Protein AF-A0AAV2PNR9-F1 (afdb_monomer_lite)

Foldseek 3Di:
DVVVVVVVVQVVVVVVLVVVVVVVVCVVVVVVVVVVVVVVVLVVVLVVLVVVLVVCLVVLVVVLVVVLVVLVVVLVVVLVVLVVVLVVLVVVLVVLVVVLVVLLVVLVVVLVVLVVVLVVVLVVLVVVLVVVLVVLVVVLVVLVVVLVVVLVVLCCCCVPPVLVVLVVVLVVLVVVLVVLVVVLVVVLVVLVVVLVVLVVVLVVLLVVLVVLLVVLVVVLVVVVVVLVVVVVVLVVVVVVLVVVVVVVVVVCVPDPDPDPDCPVVVVVVSVVVVVVSVVVVVVSVVVNVVSVVVSVVSNVVSVVSSVVSVVVSVVSVVVSVVSNVVSVVVSVVSVVVSVVSVVVSVVSVVVSVVVSVVSVVVSVVVSVVSVVVSVVCSVVSVVVSVVSVVVSVVVSVVSVVVSVVVSVVSVVVSVVSVVVSVVSVVVSVVVSVVSVVVSVVSSVVSVVVSVVSVCCSPPVPDDPDPDPPPDPDDPPDRDPDRDDDDDPVVVVVVVVPDDDDDDDDDDDDDDDDDDDDDDDDDDDDDDDDDDDDDDDDDDDDDDDDDDDDDDDDDDDDDDPDDPDDDDDDDDDDDDDDDDDDDDDDDDDDDDDDDDDDDDDDDDDDDDDDDDDDDDDDDDDDDDDDDDDDDDD

Sequence (632 aa):
RHLLNKHQDTEAKLHTEGYGLIDVADITTTDIGKLQDKLDRKRLVETKNEDIVADFQQSYSDNVDAMKEHMTRFIAQKQQNLTNISDSMGSSIEKFKVEVTNMTDKLSSFTQEQSDLLDQLQNLNDEQIKELILSNSSFSEKVSGINSSCLETLRSTYSVQMKEAIEKIATHTASNANLVAKLQTTLHEKLNVLSEKCLKNKNEQGVLCEEIIAKVNKLASAHSKSIESNLSSTQTIRNTSDQHSKYVASTLASIKEQLEALEVAASQQHSSTIATLSTLDTELEESAGQTKCSEVEIVHVANTLKKNSANHAEAIDTLKETTQVDMDDVCNKMESTIQHLGEERCGLDSLVDRCIQQTTSTLTQVNEETAHYRETINTKSSENVKLHAEKTQNIQSSMTESSETVSKLLVSSLSQQESSHKELQVEVLGVEGALGGLATELHDHLSESRLQVIDLLNDKMIQDVPTGQTPVRREYRYQSSLSRTSPHEKILRSYRTGSYAKIPLPKLDDFEDDSFSSPDVSPVLSRRNSEESLQVSQTNLDGSRFKVPTPPVMNRQNSREDSSLSKDSGLPLSRSSSTHSLGDLKENREMSSLVRRGSGKRRELKTPINYQDKSLERNQETRNIKVLGVKN

Radius of gyration: 103.39 Å; chains: 1; bounding box: 206×83×314 Å

Secondary structure (DSSP, 8-state):
-HHHHHHHHHHHHHHHHHHHHHHHHHHHHHHHHHHHHHHHHHHHHHHHHHHHHHHHHHHHHHHHHHHHHHHHHHHHHHHHHHHHHHHHHHHHHHHHHHHHHHHHHHHHHHHHHHHHHHHHHHHHHHHHHHHHHHHHHHHHHHHHHHHHHHHHHHHIIIIIIIHHHHHHHHHHHHHHHHHHHHHHHHHHHHHHHHHHHHHHHHHHHHHHHHHHHHHHHHHHHHHHHHHHHHHHHHHHHHHHHHHHHHHHHHHGGG--SS-TTSHHHHHHHHHHHHHHHHHHHHHHHHHHHHHHHHHHHHHHHHHHHHHHHHHHHHHHHHHHHHHHHHHHHHHHHHHHHHHHHHHHHHHHHHHHHHHHHHHHHHHHHHHHHHHHHHHHHHHHHHHHHHHHHHHHHHHHHHHHHHHHHHHHHHHHHHHHHHHHHHHHHHHHHHHHHHHHHHHHHHHHHHHHHHHHHHHHHHTSS------S-SPP-----------PPPPHHHHHHHTTS-------------------------------------------------PPPPP-------------------PPPPP-------------------------------PPPP----------------------

Organism: Meganyctiphanes norvegica (NCBI:txid48144)

Structure (mmCIF, N/CA/C/O backbone):
data_AF-A0AAV2PNR9-F1
#
_entry.id   AF-A0AAV2PNR9-F1
#
loop_
_atom_site.group_PDB
_atom_site.id
_atom_site.type_symbol
_atom_site.label_atom_id
_atom_site.label_alt_id
_atom_site.label_comp_id
_atom_site.label_asym_id
_atom_site.label_entity_id
_atom_site.label_seq_id
_atom_site.pdbx_PDB_ins_code
_atom_site.Cartn_x
_atom_site.Cartn_y
_atom_site.Cartn_z
_atom_site.occupancy
_atom_site.B_iso_or_equiv
_atom_site.auth_seq_id
_atom_site.auth_comp_id
_atom_site.auth_asym_id
_atom_site.auth_atom_id
_atom_site.pdbx_PDB_model_num
ATOM 1 N N . ARG A 1 1 ? 130.654 6.601 -135.385 1.00 51.25 1 ARG A N 1
ATOM 2 C CA . ARG A 1 1 ? 130.219 7.209 -134.101 1.00 51.25 1 ARG A CA 1
ATOM 3 C C . ARG A 1 1 ? 129.012 8.138 -134.260 1.00 51.25 1 ARG A C 1
ATOM 5 O O . ARG A 1 1 ? 128.000 7.783 -133.690 1.00 51.25 1 ARG A O 1
ATOM 12 N N . HIS A 1 2 ? 129.035 9.222 -135.053 1.00 50.16 2 HIS A N 1
ATOM 13 C CA . HIS A 1 2 ? 127.926 10.208 -135.094 1.00 50.16 2 HIS A CA 1
ATOM 14 C C . HIS A 1 2 ? 126.500 9.633 -135.297 1.00 50.16 2 HIS A C 1
ATOM 16 O O . HIS A 1 2 ? 125.581 10.089 -134.620 1.00 50.16 2 HIS A O 1
ATOM 22 N N . LEU A 1 3 ? 126.313 8.606 -136.145 1.00 52.94 3 LEU A N 1
ATOM 23 C CA . LEU A 1 3 ? 125.009 7.933 -136.302 1.00 52.94 3 LEU A CA 1
ATOM 24 C C . LEU A 1 3 ? 124.465 7.314 -135.001 1.00 52.94 3 LEU A C 1
ATOM 26 O O . LEU A 1 3 ? 123.253 7.296 -134.819 1.00 52.94 3 LEU A O 1
ATOM 30 N N . LEU A 1 4 ? 125.337 6.822 -134.114 1.00 59.50 4 LEU A N 1
ATOM 31 C CA . LEU A 1 4 ? 124.933 6.136 -132.885 1.00 59.50 4 LEU A CA 1
ATOM 32 C C . LEU A 1 4 ? 124.217 7.116 -131.948 1.00 59.50 4 LEU A C 1
ATOM 34 O O . LEU A 1 4 ? 123.066 6.888 -131.599 1.00 59.50 4 LEU A O 1
ATOM 38 N N . ASN A 1 5 ? 124.841 8.269 -131.671 1.00 57.56 5 ASN A N 1
ATOM 39 C CA . ASN A 1 5 ? 124.229 9.352 -130.898 1.00 57.56 5 ASN A CA 1
ATOM 40 C C . ASN A 1 5 ? 122.892 9.819 -131.495 1.00 57.56 5 ASN A C 1
ATOM 42 O O . ASN A 1 5 ? 121.986 10.143 -130.744 1.00 57.56 5 ASN A O 1
ATOM 46 N N . LYS A 1 6 ? 122.734 9.843 -132.829 1.00 60.28 6 LYS A N 1
ATOM 47 C CA . LYS A 1 6 ? 121.465 10.272 -133.444 1.00 60.28 6 LYS A CA 1
ATOM 48 C C . LYS A 1 6 ? 120.336 9.247 -133.328 1.00 60.28 6 LYS A C 1
ATOM 50 O O . LYS A 1 6 ? 119.179 9.656 -133.262 1.00 60.28 6 LYS A O 1
ATOM 55 N N . HIS A 1 7 ? 120.649 7.953 -133.267 1.00 59.78 7 HIS A N 1
ATOM 56 C CA . HIS A 1 7 ? 119.668 6.954 -132.841 1.00 59.78 7 HIS A CA 1
ATOM 57 C C . HIS A 1 7 ? 119.356 7.111 -131.351 1.00 59.78 7 HIS A C 1
ATOM 59 O O . HIS A 1 7 ? 118.188 7.229 -131.008 1.00 59.78 7 HIS A O 1
ATOM 65 N N . GLN A 1 8 ? 120.379 7.256 -130.508 1.00 61.88 8 GLN A N 1
ATOM 66 C CA . GLN A 1 8 ? 120.241 7.401 -129.056 1.00 61.88 8 GLN A CA 1
ATOM 67 C C . GLN A 1 8 ? 119.405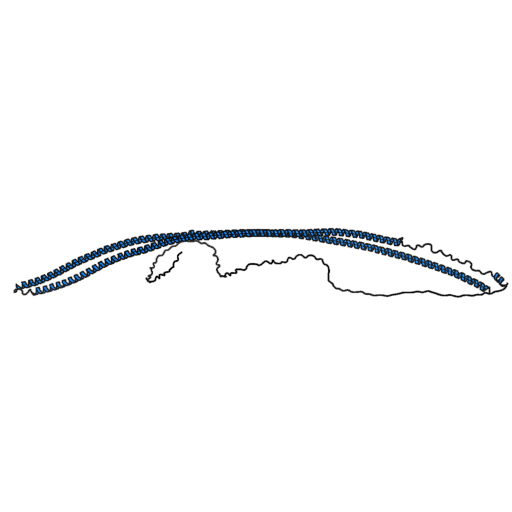 8.637 -128.644 1.00 61.88 8 GLN A C 1
ATOM 69 O O . GLN A 1 8 ? 118.536 8.523 -127.788 1.00 61.88 8 GLN A O 1
ATOM 74 N N . ASP A 1 9 ? 119.574 9.784 -129.321 1.00 60.03 9 ASP A N 1
ATOM 75 C CA . ASP A 1 9 ? 118.719 10.984 -129.191 1.00 60.03 9 ASP A CA 1
ATOM 76 C C . ASP A 1 9 ? 117.231 10.694 -129.466 1.00 60.03 9 ASP A C 1
ATOM 78 O O . ASP A 1 9 ? 116.347 11.315 -128.879 1.00 60.03 9 ASP A O 1
ATOM 82 N N . THR A 1 10 ? 116.954 9.818 -130.437 1.00 61.03 10 THR A N 1
ATOM 83 C CA . THR A 1 10 ? 115.595 9.537 -130.927 1.00 61.03 10 THR A CA 1
ATOM 84 C C . THR A 1 10 ? 114.932 8.451 -130.080 1.00 61.03 10 THR A C 1
ATOM 86 O O . THR A 1 10 ? 113.760 8.554 -129.742 1.00 61.03 10 THR A O 1
ATOM 89 N N . GLU A 1 11 ? 115.708 7.447 -129.680 1.00 63.50 11 GLU A N 1
ATOM 90 C CA . GLU A 1 11 ? 115.327 6.381 -128.756 1.00 63.50 11 GLU A CA 1
ATOM 91 C C . GLU A 1 11 ? 115.001 6.946 -127.368 1.00 63.50 11 GLU A C 1
ATOM 93 O O . GLU A 1 11 ? 113.944 6.638 -126.829 1.00 63.50 11 GLU A O 1
ATOM 98 N N . ALA A 1 12 ? 115.815 7.872 -126.845 1.00 62.72 12 ALA A N 1
ATOM 99 C CA . ALA A 1 12 ? 115.515 8.584 -125.602 1.00 62.72 12 ALA A CA 1
ATOM 100 C C . ALA A 1 12 ? 114.192 9.370 -125.678 1.00 62.72 12 ALA A C 1
ATOM 102 O O . ALA A 1 12 ? 113.394 9.316 -124.746 1.00 62.72 12 ALA A O 1
ATOM 103 N N . LYS A 1 13 ? 113.918 10.053 -126.800 1.00 62.34 13 LYS A N 1
ATOM 104 C CA . LYS A 1 13 ? 112.649 10.776 -126.994 1.00 62.34 13 LYS A CA 1
ATOM 105 C C . LYS A 1 13 ? 111.447 9.849 -127.101 1.00 62.34 13 LYS A C 1
ATOM 107 O O . LYS A 1 13 ? 110.458 10.096 -126.426 1.00 62.34 13 LYS A O 1
ATOM 112 N N . LEU A 1 14 ? 111.551 8.764 -127.868 1.00 63.09 14 LEU A N 1
ATOM 113 C CA . LEU A 1 14 ? 110.513 7.731 -127.940 1.00 63.09 14 LEU A CA 1
ATOM 114 C C . LEU A 1 14 ? 110.261 7.074 -126.575 1.00 63.09 14 LEU A C 1
ATOM 116 O O . LEU A 1 14 ? 109.122 6.747 -126.259 1.00 63.09 14 LEU A O 1
ATOM 120 N N . HIS A 1 15 ? 111.295 6.930 -125.743 1.00 67.00 15 HIS A N 1
ATOM 121 C CA . HIS A 1 15 ? 111.169 6.431 -124.375 1.00 67.00 15 HIS A CA 1
ATOM 122 C C . HIS A 1 15 ? 110.414 7.425 -123.474 1.00 67.00 15 HIS A C 1
ATOM 124 O O . HIS A 1 15 ? 109.537 7.011 -122.721 1.00 67.00 15 HIS A O 1
ATOM 130 N N . THR A 1 16 ? 110.680 8.735 -123.579 1.00 67.19 16 THR A N 1
ATOM 131 C CA . THR A 1 16 ? 109.907 9.778 -122.872 1.00 67.19 16 THR A CA 1
ATOM 132 C C . THR A 1 16 ? 108.462 9.875 -123.377 1.00 67.19 16 THR A C 1
ATOM 134 O O . THR A 1 16 ? 107.539 9.917 -122.568 1.00 67.19 16 THR A O 1
ATOM 137 N N . GLU A 1 17 ? 108.254 9.876 -124.698 1.00 64.69 17 GLU A N 1
ATOM 138 C CA . GLU A 1 17 ? 106.931 9.892 -125.342 1.00 64.69 17 GLU A CA 1
ATOM 139 C C . GLU A 1 17 ? 106.107 8.653 -124.934 1.00 64.69 17 GLU A C 1
ATOM 141 O O . GLU A 1 17 ? 104.925 8.777 -124.620 1.00 64.69 17 GLU A O 1
ATOM 146 N N . GLY A 1 18 ? 106.737 7.473 -124.865 1.00 66.88 18 GLY A N 1
ATOM 147 C CA . GLY A 1 18 ? 106.117 6.222 -124.422 1.00 66.88 18 GLY A CA 1
ATOM 148 C C . GLY A 1 18 ? 105.768 6.201 -122.933 1.00 66.88 18 GLY A C 1
ATOM 149 O O . GLY A 1 18 ? 104.641 5.852 -122.586 1.00 66.88 18 GLY A O 1
ATOM 150 N N . TYR A 1 19 ? 106.684 6.629 -122.055 1.00 67.38 19 TYR A N 1
ATOM 151 C CA . TYR A 1 19 ? 106.406 6.728 -120.616 1.00 67.38 19 TYR A CA 1
ATOM 152 C C . TYR A 1 19 ? 105.263 7.703 -120.321 1.00 67.38 19 TYR A C 1
ATOM 154 O O . TYR A 1 19 ? 104.363 7.349 -119.571 1.00 67.38 19 TYR A O 1
ATOM 162 N N . GLY A 1 20 ? 105.225 8.877 -120.962 1.00 65.88 20 GLY A N 1
ATOM 163 C CA . GLY A 1 20 ? 104.120 9.830 -120.786 1.00 65.88 20 GLY A CA 1
ATOM 164 C C . GLY A 1 20 ? 102.759 9.306 -121.268 1.00 65.88 20 GLY A C 1
ATOM 165 O O . GLY A 1 20 ? 101.720 9.737 -120.773 1.00 65.88 20 GLY A O 1
ATOM 166 N N . LEU A 1 21 ? 102.741 8.358 -122.211 1.00 67.62 21 LEU A N 1
ATOM 167 C CA . LEU A 1 21 ? 101.517 7.704 -122.685 1.00 67.62 21 LEU A CA 1
ATOM 168 C C . LEU A 1 21 ? 101.034 6.602 -121.728 1.00 67.62 21 LEU A C 1
ATOM 170 O O . LEU A 1 21 ? 99.826 6.453 -121.548 1.00 67.62 21 LEU A O 1
ATOM 174 N N . ILE A 1 22 ? 101.963 5.876 -121.095 1.00 71.56 22 ILE A N 1
ATOM 175 C CA . ILE A 1 22 ? 101.667 4.900 -120.034 1.00 71.56 22 ILE A CA 1
ATOM 176 C C . ILE A 1 22 ? 101.194 5.624 -118.769 1.00 71.56 22 ILE A C 1
ATOM 178 O O . ILE A 1 22 ? 100.139 5.289 -118.252 1.00 71.56 22 ILE A O 1
ATOM 182 N N . ASP A 1 23 ? 101.887 6.679 -118.340 1.00 73.50 23 ASP A N 1
ATOM 183 C CA . ASP A 1 23 ? 101.543 7.472 -117.151 1.00 73.50 23 ASP A CA 1
ATOM 184 C C . ASP A 1 23 ? 100.125 8.074 -117.259 1.00 73.50 23 ASP A C 1
ATOM 186 O O . ASP A 1 23 ? 99.316 7.970 -116.340 1.00 73.50 23 ASP A O 1
ATOM 190 N N . VAL A 1 24 ? 99.735 8.582 -118.437 1.00 71.44 24 VAL A N 1
ATOM 191 C CA . VAL A 1 24 ? 98.349 9.021 -118.703 1.00 71.44 24 VAL A CA 1
ATOM 192 C C . VAL A 1 24 ? 97.341 7.858 -118.683 1.00 71.44 24 VAL A C 1
ATOM 194 O O . VAL A 1 24 ? 96.194 8.055 -118.264 1.00 71.44 24 VAL A O 1
ATOM 197 N N . ALA A 1 25 ? 97.725 6.654 -119.114 1.00 71.00 25 ALA A N 1
ATOM 198 C CA . ALA A 1 25 ? 96.869 5.467 -119.056 1.00 71.00 25 ALA A CA 1
ATOM 199 C C . ALA A 1 25 ? 96.695 4.948 -117.616 1.00 71.00 25 ALA A C 1
ATOM 201 O O . ALA A 1 25 ? 95.575 4.620 -117.221 1.00 71.00 25 ALA A O 1
ATOM 202 N N . ASP A 1 26 ? 97.756 4.954 -116.810 1.00 72.88 26 ASP A N 1
ATOM 203 C CA . ASP A 1 26 ? 97.723 4.571 -115.399 1.00 72.88 26 ASP A CA 1
ATOM 204 C C . ASP A 1 26 ? 96.953 5.603 -114.565 1.00 72.88 26 ASP A C 1
ATOM 206 O O . ASP A 1 26 ? 96.098 5.221 -113.766 1.00 72.88 26 ASP A O 1
ATOM 210 N N . ILE A 1 27 ? 97.139 6.908 -114.812 1.00 74.56 27 ILE A N 1
ATOM 211 C CA . ILE A 1 27 ? 96.335 7.981 -114.201 1.00 74.56 27 ILE A CA 1
ATOM 212 C C . ILE A 1 27 ? 94.852 7.811 -114.548 1.00 74.56 27 ILE A C 1
ATOM 214 O O . ILE A 1 27 ? 94.013 7.821 -113.649 1.00 74.56 27 ILE A O 1
ATOM 218 N N . THR A 1 28 ? 94.497 7.617 -115.824 1.00 72.88 28 THR A N 1
ATOM 219 C CA . THR A 1 28 ? 93.079 7.470 -116.210 1.00 72.88 28 THR A CA 1
ATOM 220 C C . THR A 1 28 ? 92.455 6.165 -115.717 1.00 72.88 28 THR A C 1
ATOM 222 O O . THR A 1 28 ? 91.295 6.181 -115.310 1.00 72.88 28 THR A O 1
ATOM 225 N N . THR A 1 29 ? 93.206 5.063 -115.660 1.00 75.19 29 THR A N 1
ATOM 226 C CA . THR A 1 29 ? 92.741 3.802 -115.054 1.00 75.19 29 THR A CA 1
ATOM 227 C C . THR A 1 29 ? 92.541 3.961 -113.546 1.00 75.19 29 THR A C 1
ATOM 229 O O . THR A 1 29 ? 91.509 3.559 -113.010 1.00 75.19 29 THR A O 1
ATOM 232 N N . THR A 1 30 ? 93.476 4.631 -112.869 1.00 74.88 30 THR A N 1
ATOM 233 C CA . THR A 1 30 ? 93.407 4.926 -111.432 1.00 74.88 30 THR A CA 1
ATOM 234 C C . THR A 1 30 ? 92.235 5.851 -111.096 1.00 74.88 30 THR A C 1
ATOM 236 O O . THR A 1 30 ? 91.536 5.625 -110.111 1.00 74.88 30 THR A O 1
ATOM 239 N N . ASP A 1 31 ? 91.976 6.880 -111.903 1.00 74.00 31 ASP A N 1
ATOM 240 C CA . ASP A 1 31 ? 90.868 7.811 -111.672 1.00 74.00 31 ASP A CA 1
ATOM 241 C C . ASP A 1 31 ? 89.499 7.198 -112.018 1.00 74.00 31 ASP A C 1
ATOM 243 O O . ASP A 1 31 ? 88.515 7.501 -111.341 1.00 74.00 31 ASP A O 1
ATOM 247 N N . ILE A 1 32 ? 89.424 6.276 -112.989 1.00 78.00 32 ILE A N 1
ATOM 248 C CA . ILE A 1 32 ? 88.227 5.445 -113.217 1.00 78.00 32 ILE A CA 1
ATOM 249 C C . ILE A 1 32 ? 87.991 4.505 -112.027 1.00 78.00 32 ILE A C 1
ATOM 251 O O . ILE A 1 32 ? 86.859 4.425 -111.551 1.00 78.00 32 ILE A O 1
ATOM 255 N N . GLY A 1 33 ? 89.040 3.865 -111.497 1.00 71.81 33 GLY A N 1
ATOM 256 C CA . GLY A 1 33 ? 88.963 3.038 -110.288 1.00 71.81 33 GLY A CA 1
ATOM 257 C C . GLY A 1 33 ? 88.449 3.828 -109.081 1.00 71.81 33 GLY A C 1
ATOM 258 O O . GLY A 1 33 ? 87.428 3.471 -108.505 1.00 71.81 33 GLY A O 1
ATOM 259 N N . LYS A 1 34 ? 89.052 4.986 -108.778 1.00 76.62 34 LYS A N 1
ATOM 260 C CA . LYS A 1 34 ? 88.582 5.897 -107.713 1.00 76.62 34 LYS A CA 1
ATOM 261 C C . LYS A 1 34 ? 87.138 6.373 -107.921 1.00 76.62 34 LYS A C 1
ATOM 263 O O . LYS A 1 34 ? 86.438 6.639 -106.944 1.00 76.62 34 LYS A O 1
ATOM 268 N N . LEU A 1 35 ? 86.687 6.528 -109.169 1.00 78.19 35 LEU A N 1
ATOM 269 C CA . LEU A 1 35 ? 85.302 6.895 -109.477 1.00 78.19 35 LEU A CA 1
ATOM 270 C C . LEU A 1 35 ? 84.340 5.727 -109.215 1.00 78.19 35 LEU A C 1
ATOM 272 O O . LEU A 1 35 ? 83.267 5.957 -108.662 1.00 78.19 35 LEU A O 1
ATOM 276 N N . GLN A 1 36 ? 84.731 4.494 -109.547 1.00 77.88 36 GLN A N 1
ATOM 277 C CA . GLN A 1 36 ? 83.984 3.278 -109.207 1.00 77.88 36 GLN A CA 1
ATOM 278 C C . GLN A 1 36 ? 83.941 3.065 -107.687 1.00 77.88 36 GLN A C 1
ATOM 280 O O . GLN A 1 36 ? 82.848 2.995 -107.132 1.00 77.88 36 GLN A O 1
ATOM 285 N N . ASP A 1 37 ? 85.081 3.143 -106.991 1.00 76.81 37 ASP A N 1
ATOM 286 C CA . ASP A 1 37 ? 85.164 3.115 -105.521 1.00 76.81 37 ASP A CA 1
ATOM 287 C C . ASP A 1 37 ? 84.252 4.161 -104.866 1.00 76.81 37 ASP A C 1
ATOM 289 O O . ASP A 1 37 ? 83.665 3.916 -103.812 1.00 76.81 37 ASP A O 1
ATOM 293 N N . LYS A 1 38 ? 84.138 5.356 -105.464 1.00 79.69 38 LYS A N 1
ATOM 294 C CA . LYS A 1 38 ? 83.252 6.417 -104.974 1.00 79.69 38 LYS A CA 1
ATOM 295 C C . LYS A 1 38 ? 81.778 6.095 -105.231 1.00 79.69 38 LYS A C 1
ATOM 297 O O . LYS A 1 38 ? 80.960 6.368 -104.357 1.00 79.69 38 LYS A O 1
ATOM 302 N N . LEU A 1 39 ? 81.437 5.536 -106.392 1.00 78.44 39 LEU A N 1
ATOM 303 C CA . LEU A 1 39 ? 80.066 5.151 -106.745 1.00 78.44 39 LEU A CA 1
ATOM 304 C C . LEU A 1 39 ? 79.571 3.958 -105.920 1.00 78.44 39 LEU A C 1
ATOM 306 O O . LEU A 1 39 ? 78.445 3.993 -105.437 1.00 78.44 39 LEU A O 1
ATOM 310 N N . ASP A 1 40 ? 80.404 2.945 -105.694 1.00 78.50 40 ASP A N 1
ATOM 311 C CA . ASP A 1 40 ? 80.020 1.772 -104.904 1.00 78.50 40 ASP A CA 1
ATOM 312 C C . ASP A 1 40 ? 80.037 2.065 -103.397 1.00 78.50 40 ASP A C 1
ATOM 314 O O . ASP A 1 40 ? 79.153 1.609 -102.673 1.00 78.50 40 ASP A O 1
ATOM 318 N N . ARG A 1 41 ? 80.933 2.941 -102.917 1.00 80.25 41 ARG A N 1
ATOM 319 C CA . ARG A 1 41 ? 80.839 3.505 -101.557 1.00 80.25 41 ARG A CA 1
ATOM 320 C C . ARG A 1 41 ? 79.584 4.354 -101.373 1.00 80.25 41 ARG A C 1
ATOM 322 O O . ARG A 1 41 ? 78.980 4.291 -100.308 1.00 80.25 41 ARG A O 1
ATOM 329 N N . LYS A 1 42 ? 79.190 5.134 -102.387 1.00 82.38 42 LYS A N 1
ATOM 330 C CA . LYS A 1 42 ? 77.933 5.889 -102.380 1.00 82.38 42 LYS A CA 1
ATOM 331 C C . LYS A 1 42 ? 76.737 4.936 -102.296 1.00 82.38 42 LYS A C 1
ATOM 333 O O . LYS A 1 42 ? 75.984 5.052 -101.341 1.00 82.38 42 LYS A O 1
ATOM 338 N N . ARG A 1 43 ? 76.642 3.941 -103.185 1.00 81.06 43 ARG A N 1
ATOM 339 C CA . ARG A 1 43 ? 75.591 2.905 -103.154 1.00 81.06 43 ARG A CA 1
ATOM 340 C C . ARG A 1 43 ? 75.502 2.200 -101.804 1.00 81.06 43 ARG A C 1
ATOM 342 O O . ARG A 1 43 ? 74.415 2.050 -101.275 1.00 81.06 43 ARG A O 1
ATOM 349 N N . LEU A 1 44 ? 76.638 1.813 -101.219 1.00 83.00 44 LEU A N 1
ATOM 350 C CA . LEU A 1 44 ? 76.676 1.167 -99.904 1.00 83.00 44 LEU A CA 1
ATOM 351 C C . LEU A 1 44 ? 76.159 2.086 -98.783 1.00 83.00 44 LEU A C 1
ATOM 353 O O . LEU A 1 44 ? 75.528 1.607 -97.845 1.00 83.00 44 LEU A O 1
ATOM 357 N N . VAL A 1 45 ? 76.419 3.395 -98.871 1.00 83.62 45 VAL A N 1
ATOM 358 C CA . VAL A 1 45 ? 75.862 4.394 -97.946 1.00 83.62 45 VAL A CA 1
ATOM 359 C C . VAL A 1 45 ? 74.371 4.621 -98.210 1.00 83.62 45 VAL A C 1
ATOM 361 O O . VAL A 1 45 ? 73.619 4.718 -97.252 1.00 83.62 45 VAL A O 1
ATOM 364 N N . GLU A 1 46 ? 73.928 4.655 -99.467 1.00 83.81 46 GLU A N 1
ATOM 365 C CA . GLU A 1 46 ? 72.512 4.779 -99.840 1.00 83.81 46 GLU A CA 1
ATOM 366 C C . GLU A 1 46 ? 71.699 3.577 -99.343 1.00 83.81 46 GLU A C 1
ATOM 368 O O . GLU A 1 46 ? 70.782 3.777 -98.554 1.00 83.81 46 GLU A O 1
ATOM 373 N N . THR A 1 47 ? 72.098 2.343 -99.674 1.00 83.62 47 THR A N 1
ATOM 374 C CA . THR A 1 47 ? 71.443 1.116 -99.183 1.00 83.62 47 THR A CA 1
ATOM 375 C C . THR A 1 47 ? 71.419 1.067 -97.658 1.00 83.62 47 THR A C 1
ATOM 377 O O . THR A 1 47 ? 70.377 0.818 -97.067 1.00 83.62 47 THR A O 1
ATOM 380 N N . LYS A 1 48 ? 72.535 1.392 -96.991 1.00 84.88 48 LYS A N 1
ATOM 381 C CA . LYS A 1 48 ? 72.575 1.407 -95.523 1.00 84.88 48 LYS A CA 1
ATOM 382 C C . LYS A 1 48 ? 71.711 2.519 -94.913 1.00 84.88 48 LYS A C 1
ATOM 384 O O . LYS A 1 48 ? 71.214 2.354 -93.803 1.00 84.88 48 LYS A O 1
ATOM 389 N N . ASN A 1 49 ? 71.540 3.649 -95.596 1.00 85.19 49 ASN A N 1
ATOM 390 C CA . ASN A 1 49 ? 70.615 4.692 -95.159 1.00 85.19 49 ASN A CA 1
ATOM 391 C C . ASN A 1 49 ? 69.159 4.243 -95.346 1.00 85.19 49 ASN A C 1
ATOM 393 O O . ASN A 1 49 ? 68.349 4.518 -94.469 1.00 85.19 49 ASN A O 1
ATOM 397 N N . GLU A 1 50 ? 68.835 3.528 -96.427 1.00 85.88 50 GLU A N 1
ATOM 398 C CA . GLU A 1 50 ? 67.517 2.910 -96.637 1.00 85.88 50 GLU A CA 1
ATOM 399 C C . GLU A 1 50 ? 67.216 1.860 -95.551 1.00 85.88 50 GLU A C 1
ATOM 401 O O . GLU A 1 50 ? 66.161 1.940 -94.924 1.00 85.88 50 GLU A O 1
ATOM 406 N N . ASP A 1 51 ? 68.168 0.969 -95.238 1.00 86.25 51 ASP A N 1
ATOM 407 C CA . ASP A 1 51 ? 68.066 0.005 -94.129 1.00 86.25 51 ASP A CA 1
ATOM 408 C C . ASP A 1 51 ? 67.812 0.717 -92.783 1.00 86.25 51 ASP A C 1
ATOM 410 O O . ASP A 1 51 ? 66.880 0.380 -92.057 1.00 86.25 51 ASP A O 1
ATOM 414 N N . ILE A 1 52 ? 68.604 1.751 -92.459 1.00 87.19 52 ILE A N 1
ATOM 415 C CA . ILE A 1 52 ? 68.471 2.521 -91.207 1.00 87.19 52 ILE A CA 1
ATOM 416 C C . ILE A 1 52 ? 67.136 3.276 -91.141 1.00 87.19 52 ILE A C 1
ATOM 418 O O . ILE A 1 52 ? 66.552 3.385 -90.061 1.00 87.19 52 ILE A O 1
ATOM 422 N N . VAL A 1 53 ? 66.640 3.802 -92.265 1.00 87.94 53 VAL A N 1
ATOM 423 C CA . VAL A 1 53 ? 65.327 4.458 -92.328 1.00 87.94 53 VAL A CA 1
ATOM 424 C C . VAL A 1 53 ? 64.207 3.437 -92.139 1.00 87.94 53 VAL A C 1
ATOM 426 O O . VAL A 1 53 ? 63.281 3.723 -91.386 1.00 87.94 53 VAL A O 1
ATOM 429 N N . ALA A 1 54 ? 64.298 2.246 -92.735 1.00 86.69 54 ALA A N 1
ATOM 430 C CA . ALA A 1 54 ? 63.314 1.179 -92.551 1.00 86.69 54 ALA A CA 1
ATOM 431 C C . ALA A 1 54 ? 63.281 0.663 -91.099 1.00 86.69 54 ALA A C 1
ATOM 433 O O . ALA A 1 54 ? 62.208 0.619 -90.492 1.00 86.69 54 ALA A O 1
ATOM 434 N N . ASP A 1 55 ? 64.445 0.370 -90.507 1.00 89.25 55 ASP A N 1
ATOM 435 C CA . ASP A 1 55 ? 64.579 -0.014 -89.092 1.00 89.25 55 ASP A CA 1
ATOM 436 C C . ASP A 1 55 ? 64.009 1.071 -88.161 1.00 89.25 55 ASP A C 1
ATOM 438 O O . ASP A 1 55 ? 63.301 0.768 -87.195 1.00 89.25 55 ASP A O 1
ATOM 442 N N . PHE A 1 56 ? 64.277 2.350 -88.456 1.00 91.56 56 PHE A N 1
ATOM 443 C CA . PHE A 1 56 ? 63.742 3.469 -87.683 1.00 91.56 56 PHE A CA 1
ATOM 444 C C . PHE A 1 56 ? 62.225 3.629 -87.857 1.00 91.56 56 PHE A C 1
ATOM 446 O O . PHE A 1 56 ? 61.535 3.822 -86.860 1.00 91.56 56 PHE A O 1
ATOM 453 N N . GLN A 1 57 ? 61.684 3.513 -89.076 1.00 89.19 57 GLN A N 1
ATOM 454 C CA . GLN A 1 57 ? 60.237 3.572 -89.333 1.00 89.19 57 GLN A CA 1
ATOM 455 C C . GLN A 1 57 ? 59.487 2.461 -88.591 1.00 89.19 57 GLN A C 1
ATOM 457 O O . GLN A 1 57 ? 58.486 2.740 -87.928 1.00 89.19 57 GLN A O 1
ATOM 462 N N . GLN A 1 58 ? 59.991 1.225 -88.660 1.00 90.25 58 GLN A N 1
ATOM 463 C CA . GLN A 1 58 ? 59.404 0.076 -87.974 1.00 90.25 58 GLN A CA 1
ATOM 464 C C . GLN A 1 58 ? 59.454 0.269 -86.453 1.00 90.25 58 GLN A C 1
ATOM 466 O O . GLN A 1 58 ? 58.410 0.302 -85.803 1.00 90.25 58 GLN A O 1
ATOM 471 N N . SER A 1 59 ? 60.647 0.517 -85.901 1.00 91.88 59 SER A N 1
ATOM 472 C CA . SER A 1 59 ? 60.849 0.756 -84.466 1.00 91.88 59 SER A CA 1
ATOM 473 C C . SER A 1 59 ? 60.003 1.923 -83.946 1.00 91.88 59 SER A C 1
ATOM 475 O O . SER A 1 59 ? 59.412 1.841 -82.868 1.00 91.88 59 SER A O 1
ATOM 477 N N . TYR A 1 60 ? 59.883 3.011 -84.708 1.00 92.00 60 TYR A N 1
ATOM 478 C CA . TYR A 1 60 ? 59.067 4.156 -84.319 1.00 92.00 60 TYR A CA 1
ATOM 479 C C . TYR A 1 60 ? 57.562 3.848 -84.364 1.00 92.00 60 TYR A C 1
ATOM 481 O O . TYR A 1 60 ? 56.851 4.237 -83.436 1.00 92.00 60 TYR A O 1
ATOM 489 N N . SER A 1 61 ? 57.065 3.100 -85.361 1.00 90.25 61 SER A N 1
ATOM 490 C CA . SER A 1 61 ? 55.660 2.663 -85.359 1.00 90.25 61 SER A CA 1
ATOM 491 C C . SER A 1 61 ? 55.363 1.704 -84.208 1.00 90.25 61 SER A C 1
ATOM 493 O O . SER A 1 61 ? 54.359 1.896 -83.527 1.00 90.25 61 SER A O 1
ATOM 495 N N . ASP A 1 62 ? 56.241 0.734 -83.938 1.00 92.25 62 ASP A N 1
ATOM 496 C CA . ASP A 1 62 ? 56.082 -0.208 -82.823 1.00 92.25 62 ASP A CA 1
ATOM 497 C C . ASP A 1 62 ? 56.035 0.526 -81.472 1.00 92.25 62 ASP A C 1
ATOM 499 O O . ASP A 1 62 ? 55.193 0.224 -80.625 1.00 92.25 62 ASP A O 1
ATOM 503 N N . ASN A 1 63 ? 56.876 1.551 -81.284 1.00 92.12 63 ASN A N 1
ATOM 504 C CA . ASN A 1 63 ? 56.828 2.410 -80.099 1.00 92.12 63 ASN A CA 1
ATOM 505 C C . ASN A 1 63 ? 55.527 3.231 -80.020 1.00 92.12 63 ASN A C 1
ATOM 507 O O . ASN A 1 63 ? 54.927 3.309 -78.948 1.00 92.12 63 ASN A O 1
ATOM 511 N N . VAL A 1 64 ? 55.053 3.818 -81.127 1.00 92.94 64 VAL A N 1
ATOM 512 C CA . VAL A 1 64 ? 53.782 4.569 -81.160 1.00 92.94 64 VAL A CA 1
ATOM 513 C C . VAL A 1 64 ? 52.587 3.666 -80.845 1.00 92.94 64 VAL A C 1
ATOM 515 O O . VAL A 1 64 ? 51.727 4.040 -80.045 1.00 92.94 64 VAL A O 1
ATOM 518 N N . ASP A 1 65 ? 52.524 2.473 -81.432 1.00 91.44 65 ASP A N 1
ATOM 519 C CA . ASP A 1 65 ? 51.410 1.550 -81.219 1.00 91.44 65 ASP A CA 1
ATOM 520 C C . ASP A 1 65 ? 51.467 0.914 -79.809 1.00 91.44 65 ASP A C 1
ATOM 522 O O . ASP A 1 65 ? 50.426 0.773 -79.164 1.00 91.44 65 ASP A O 1
ATOM 526 N N . ALA A 1 66 ? 52.660 0.682 -79.241 1.00 92.81 66 ALA A N 1
ATOM 527 C CA . ALA A 1 66 ? 52.824 0.322 -77.827 1.00 92.81 66 ALA A CA 1
ATOM 528 C C . ALA A 1 66 ? 52.411 1.456 -76.863 1.00 92.81 66 ALA A C 1
ATOM 530 O O . ALA A 1 66 ? 51.777 1.197 -75.835 1.00 92.81 66 ALA A O 1
ATOM 531 N N . MET A 1 67 ? 52.709 2.722 -77.189 1.00 93.44 67 MET A N 1
ATOM 532 C CA . MET A 1 67 ? 52.227 3.882 -76.424 1.00 93.44 67 MET A CA 1
ATOM 533 C C . MET A 1 67 ? 50.699 3.987 -76.462 1.00 93.44 67 MET A C 1
ATOM 535 O O . MET A 1 67 ? 50.080 4.228 -75.422 1.00 93.44 67 MET A O 1
ATOM 539 N N . LYS A 1 68 ? 50.080 3.758 -77.628 1.00 91.62 68 LYS A N 1
ATOM 540 C CA . LYS A 1 68 ? 48.618 3.700 -77.778 1.00 91.62 68 LYS A CA 1
ATOM 541 C C . LYS A 1 68 ? 48.010 2.581 -76.936 1.00 91.62 68 LYS A C 1
ATOM 543 O O . LYS A 1 68 ? 47.071 2.841 -76.189 1.00 91.62 68 LYS A O 1
ATOM 548 N N . GLU A 1 69 ? 48.565 1.371 -76.987 1.00 92.06 69 GLU A N 1
ATOM 549 C CA . GLU A 1 69 ? 48.071 0.236 -76.197 1.00 92.06 69 GLU A CA 1
ATOM 550 C C . GLU A 1 69 ? 48.208 0.490 -74.684 1.00 92.06 69 GLU A C 1
ATOM 552 O O . GLU A 1 69 ? 47.272 0.243 -73.918 1.00 92.06 69 GLU A O 1
ATOM 557 N N . HIS A 1 70 ? 49.333 1.066 -74.241 1.00 92.06 70 HIS A N 1
ATOM 558 C CA . HIS A 1 70 ? 49.521 1.483 -72.850 1.00 92.06 70 HIS A CA 1
ATOM 559 C C . HIS A 1 70 ? 48.507 2.556 -72.425 1.00 92.06 70 HIS A C 1
ATOM 561 O O . HIS A 1 70 ? 47.946 2.460 -71.332 1.00 92.06 70 HIS A O 1
ATOM 567 N N . MET A 1 71 ? 48.231 3.547 -73.280 1.00 92.19 71 MET A N 1
ATOM 568 C CA . MET A 1 71 ? 47.238 4.591 -73.012 1.00 92.19 71 MET A CA 1
ATOM 569 C C . MET A 1 71 ? 45.827 4.005 -72.882 1.00 92.19 71 MET A C 1
ATOM 571 O O . MET A 1 71 ? 45.145 4.259 -71.889 1.00 92.19 71 MET A O 1
ATOM 575 N N . THR A 1 72 ? 45.411 3.151 -73.823 1.00 91.31 72 THR A N 1
ATOM 576 C CA . THR A 1 72 ? 44.121 2.448 -73.769 1.00 91.31 72 THR A CA 1
ATOM 577 C C . THR A 1 72 ? 43.995 1.609 -72.496 1.00 91.31 72 THR A C 1
ATOM 579 O O . THR A 1 72 ? 42.975 1.682 -71.810 1.00 91.31 72 THR A O 1
ATOM 582 N N . ARG A 1 73 ? 45.047 0.865 -72.125 1.00 92.62 73 ARG A N 1
ATOM 583 C CA . ARG A 1 73 ? 45.082 0.047 -70.903 1.00 92.62 73 ARG A CA 1
ATOM 584 C C . ARG A 1 73 ? 44.982 0.897 -69.632 1.00 92.62 73 ARG A C 1
ATOM 586 O O . ARG A 1 73 ? 44.223 0.548 -68.732 1.00 92.62 73 ARG A O 1
ATOM 593 N N . PHE A 1 74 ? 45.704 2.017 -69.564 1.00 92.75 74 PHE A N 1
ATOM 594 C CA . PHE A 1 74 ? 45.650 2.955 -68.438 1.00 92.75 74 PHE A CA 1
ATOM 595 C C . PHE A 1 74 ? 44.258 3.579 -68.283 1.00 92.75 74 PHE A C 1
ATOM 597 O O . PHE A 1 74 ? 43.730 3.630 -67.174 1.00 92.75 74 PHE A O 1
ATOM 604 N N . ILE A 1 75 ? 43.638 4.012 -69.383 1.00 92.06 75 ILE A N 1
ATOM 605 C CA . ILE A 1 75 ? 42.324 4.665 -69.358 1.00 92.06 75 ILE A CA 1
ATOM 606 C C . ILE A 1 75 ? 41.222 3.667 -68.986 1.00 92.06 75 ILE A C 1
ATOM 608 O O . ILE A 1 75 ? 40.439 3.959 -68.083 1.00 92.06 75 ILE A O 1
ATOM 612 N N . ALA A 1 76 ? 41.235 2.456 -69.553 1.00 90.19 76 ALA A N 1
ATOM 613 C CA . ALA A 1 76 ? 40.326 1.381 -69.151 1.00 90.19 76 ALA A CA 1
ATOM 614 C C . ALA A 1 76 ? 40.488 1.014 -67.662 1.00 90.19 76 ALA A C 1
ATOM 616 O O . ALA A 1 76 ? 39.498 0.866 -66.945 1.00 90.19 76 ALA A O 1
ATOM 617 N N . GLN A 1 77 ? 41.727 0.944 -67.157 1.00 93.62 77 GLN A N 1
ATOM 618 C CA . GLN A 1 77 ? 41.993 0.718 -65.733 1.00 93.62 77 GLN A CA 1
ATOM 619 C C . GLN A 1 77 ? 41.487 1.881 -64.861 1.00 93.62 77 GLN A C 1
ATOM 621 O O . GLN A 1 77 ? 41.009 1.656 -63.749 1.00 93.62 77 GLN A O 1
ATOM 626 N N . LYS A 1 78 ? 41.584 3.135 -65.320 1.00 91.88 78 LYS A N 1
ATOM 627 C CA . LYS A 1 78 ? 41.074 4.301 -64.581 1.00 91.88 78 LYS A CA 1
ATOM 628 C C . LYS A 1 78 ? 39.550 4.334 -64.539 1.00 91.88 78 LYS A C 1
ATOM 630 O O . LYS A 1 78 ? 39.017 4.506 -63.448 1.00 91.88 78 LYS A O 1
ATOM 635 N N . GLN A 1 79 ? 38.878 4.083 -65.662 1.00 91.94 79 GLN A N 1
ATOM 636 C CA . GLN A 1 79 ? 37.422 3.928 -65.725 1.00 91.94 79 GLN A CA 1
ATOM 637 C C . GLN A 1 79 ? 36.963 2.805 -64.784 1.00 91.94 79 GLN A C 1
ATOM 639 O O . GLN A 1 79 ? 36.228 3.071 -63.842 1.00 91.94 79 GLN A O 1
ATOM 644 N N . GLN A 1 80 ? 37.526 1.594 -64.901 1.00 93.00 80 GLN A N 1
ATOM 645 C CA . GLN A 1 80 ? 37.188 0.472 -64.014 1.00 93.00 80 GLN A CA 1
ATOM 646 C C . GLN A 1 80 ? 37.363 0.804 -62.519 1.00 93.00 80 GLN A C 1
ATOM 648 O O . GLN A 1 80 ? 36.547 0.397 -61.695 1.00 93.00 80 GLN A O 1
ATOM 653 N N . ASN A 1 81 ? 38.406 1.554 -62.143 1.00 93.19 81 ASN A N 1
ATOM 654 C CA . ASN A 1 81 ? 38.592 1.995 -60.757 1.00 93.19 81 ASN A CA 1
ATOM 655 C C . ASN A 1 81 ? 37.518 2.995 -60.297 1.00 93.19 81 ASN A C 1
ATOM 657 O O . ASN A 1 81 ? 37.084 2.912 -59.150 1.00 93.19 81 ASN A O 1
ATOM 661 N N . LEU A 1 82 ? 37.082 3.917 -61.160 1.00 93.06 82 LEU A N 1
ATOM 662 C CA . LEU A 1 82 ? 36.010 4.871 -60.856 1.00 93.06 82 LEU A CA 1
ATOM 663 C C . LEU A 1 82 ? 34.658 4.158 -60.717 1.00 93.06 82 LEU A C 1
ATOM 665 O O . LEU A 1 82 ? 33.963 4.372 -59.721 1.00 93.06 82 LEU A O 1
ATOM 669 N N . THR A 1 83 ? 34.341 3.233 -61.629 1.00 91.31 83 THR A N 1
ATOM 670 C CA . THR A 1 83 ? 33.153 2.371 -61.537 1.00 91.31 83 THR A CA 1
ATOM 671 C C . THR A 1 83 ? 33.156 1.570 -60.226 1.00 91.31 83 THR A C 1
ATOM 673 O O . THR A 1 83 ? 32.207 1.658 -59.451 1.00 91.31 83 THR A O 1
ATOM 676 N N . ASN A 1 84 ? 34.269 0.897 -59.893 1.00 93.75 84 ASN A N 1
ATOM 677 C CA . ASN A 1 84 ? 34.426 0.143 -58.640 1.00 93.75 84 ASN A CA 1
ATOM 678 C C . ASN A 1 84 ? 34.203 1.006 -57.379 1.00 93.75 84 ASN A C 1
ATOM 680 O O . ASN A 1 84 ? 33.644 0.525 -56.392 1.00 93.75 84 ASN A O 1
ATOM 684 N N . ILE A 1 85 ? 34.652 2.268 -57.379 1.00 92.81 85 ILE A N 1
ATOM 685 C CA . ILE A 1 85 ? 34.437 3.207 -56.264 1.00 92.81 85 ILE A CA 1
ATOM 686 C C . ILE A 1 85 ? 32.954 3.592 -56.164 1.00 92.81 85 ILE A C 1
ATOM 688 O O . ILE A 1 85 ? 32.387 3.544 -55.070 1.00 92.81 85 ILE A O 1
ATOM 692 N N . SER A 1 86 ? 32.323 3.917 -57.296 1.00 93.56 86 SER A N 1
ATOM 693 C CA . SER A 1 86 ? 30.904 4.285 -57.381 1.00 93.56 86 SER A CA 1
ATOM 694 C C . SER A 1 86 ? 29.988 3.157 -56.885 1.00 93.56 86 SER A C 1
ATOM 696 O O . SER A 1 86 ? 29.140 3.383 -56.013 1.00 93.56 86 SER A O 1
ATOM 698 N N . ASP A 1 87 ? 30.232 1.927 -57.350 1.00 92.81 87 ASP A N 1
ATOM 699 C CA . ASP A 1 87 ? 29.487 0.720 -56.974 1.00 92.81 87 ASP A CA 1
ATOM 700 C C . ASP A 1 87 ? 29.699 0.342 -55.505 1.00 92.81 87 ASP A C 1
ATOM 702 O O . ASP A 1 87 ? 28.754 -0.043 -54.810 1.00 92.81 87 ASP A O 1
ATOM 706 N N . SER A 1 88 ? 30.929 0.481 -54.999 1.00 94.25 88 SER A N 1
ATOM 707 C CA . SER A 1 88 ? 31.252 0.234 -53.590 1.00 94.25 88 SER A CA 1
ATOM 708 C C . SER A 1 88 ? 30.556 1.239 -52.662 1.00 94.25 88 SER A C 1
ATOM 710 O O . SER A 1 88 ? 30.019 0.855 -51.616 1.00 94.25 88 SER A O 1
ATOM 712 N N . MET A 1 89 ? 30.488 2.519 -53.054 1.00 94.06 89 MET A N 1
ATOM 713 C CA . MET A 1 89 ? 29.782 3.552 -52.289 1.00 94.06 89 M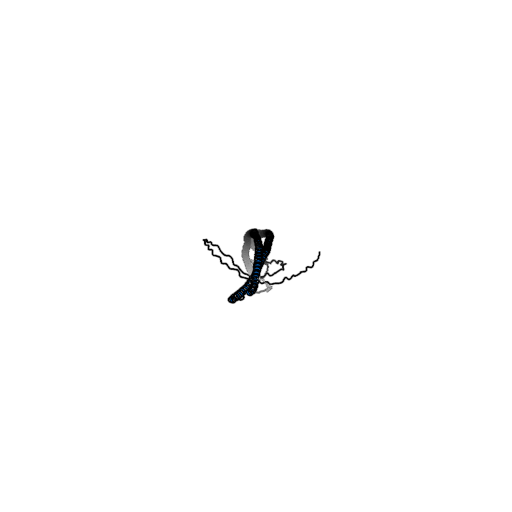ET A CA 1
ATOM 714 C C . MET A 1 89 ? 28.259 3.361 -52.332 1.00 94.06 89 MET A C 1
ATOM 716 O O . MET A 1 89 ? 27.627 3.383 -51.275 1.00 94.06 89 MET A O 1
ATOM 720 N N . GLY A 1 90 ? 27.679 3.069 -53.501 1.00 94.50 90 GLY A N 1
ATOM 721 C CA . GLY A 1 90 ? 26.255 2.735 -53.632 1.00 94.50 90 GLY A CA 1
ATOM 722 C C . GLY A 1 90 ? 25.870 1.496 -52.813 1.00 94.50 90 GLY A C 1
ATOM 723 O O . GLY A 1 90 ? 24.913 1.524 -52.040 1.00 94.50 90 GLY A O 1
ATOM 724 N N . SER A 1 91 ? 26.692 0.443 -52.870 1.00 94.75 91 SER A N 1
ATOM 725 C CA . SER A 1 91 ? 26.529 -0.776 -52.058 1.00 94.75 91 SER A CA 1
ATOM 726 C C . SER A 1 91 ? 26.650 -0.528 -50.551 1.00 94.75 91 SER A C 1
ATOM 728 O O . SER A 1 91 ? 26.110 -1.292 -49.751 1.00 94.75 91 SER A O 1
ATOM 730 N N . SER A 1 92 ? 27.383 0.511 -50.146 1.00 93.50 92 SER A N 1
ATOM 731 C CA . SER A 1 92 ? 27.512 0.924 -48.744 1.00 93.50 92 SER A CA 1
ATOM 732 C C . SER A 1 92 ? 26.317 1.767 -48.288 1.00 93.50 92 SER A C 1
ATOM 734 O O . SER A 1 92 ? 25.894 1.650 -47.140 1.00 93.50 92 SER A O 1
ATOM 736 N N . ILE A 1 93 ? 25.726 2.556 -49.188 1.00 94.94 93 ILE A N 1
ATOM 737 C CA . ILE A 1 93 ? 24.523 3.354 -48.923 1.00 94.94 93 ILE A CA 1
ATOM 738 C C . ILE A 1 93 ? 23.277 2.483 -48.820 1.00 94.94 93 ILE A C 1
ATOM 740 O O . ILE A 1 93 ? 22.516 2.664 -47.877 1.00 94.94 93 ILE A O 1
ATOM 744 N N . GLU A 1 94 ? 23.092 1.484 -49.688 1.00 94.50 94 GLU A N 1
ATOM 745 C CA . GLU A 1 94 ? 21.942 0.576 -49.559 1.00 94.50 94 GLU A CA 1
ATOM 746 C C . GLU A 1 94 ? 22.011 -0.245 -48.255 1.00 94.50 94 GLU A C 1
ATOM 748 O O . GLU A 1 94 ? 20.989 -0.478 -47.611 1.00 94.50 94 GLU A O 1
ATOM 753 N N . LYS A 1 95 ? 23.218 -0.601 -47.785 1.00 94.88 95 LYS A N 1
ATOM 754 C CA . LYS A 1 95 ? 23.412 -1.193 -46.447 1.00 94.88 95 LYS A CA 1
ATOM 755 C C . LYS A 1 95 ? 23.025 -0.222 -45.331 1.00 94.88 95 LYS A C 1
ATOM 757 O O . LYS A 1 95 ? 22.251 -0.601 -44.458 1.00 94.88 95 LYS A O 1
ATOM 762 N N . PHE A 1 96 ? 23.527 1.014 -45.373 1.00 93.44 96 PHE A N 1
ATOM 763 C CA . PHE A 1 96 ? 23.214 2.034 -44.367 1.00 93.44 96 PHE A CA 1
ATOM 764 C C . PHE A 1 96 ? 21.716 2.364 -44.328 1.00 93.44 96 PHE A C 1
ATOM 766 O O . PHE A 1 96 ? 21.139 2.491 -43.255 1.00 93.44 96 PHE A O 1
ATOM 773 N N . LYS A 1 97 ? 21.059 2.409 -45.488 1.00 95.31 97 LYS A N 1
ATOM 774 C CA . LYS A 1 97 ? 19.610 2.566 -45.646 1.00 95.31 97 LYS A CA 1
ATOM 775 C C . LYS A 1 97 ? 18.827 1.442 -44.969 1.00 95.31 97 LYS A C 1
ATOM 777 O O . LYS A 1 97 ? 17.955 1.730 -44.155 1.00 95.31 97 LYS A O 1
ATOM 782 N N . VAL A 1 98 ? 19.180 0.180 -45.229 1.00 95.56 98 VAL A N 1
ATOM 783 C CA . VAL A 1 98 ? 18.580 -0.982 -44.544 1.00 95.56 98 VAL A CA 1
ATOM 784 C C . VAL A 1 98 ? 18.817 -0.925 -43.029 1.00 95.56 98 VAL A C 1
ATOM 786 O O . VAL A 1 98 ? 17.919 -1.260 -42.257 1.00 95.56 98 VAL A O 1
ATOM 789 N N . GLU A 1 99 ? 19.990 -0.471 -42.583 1.00 94.12 99 GLU A N 1
ATOM 790 C CA . GLU A 1 99 ? 20.305 -0.305 -41.159 1.00 94.12 99 GLU A CA 1
ATOM 791 C C . GLU A 1 99 ? 19.484 0.825 -40.506 1.00 94.12 99 GLU A C 1
ATOM 793 O O . GLU A 1 99 ? 18.929 0.632 -39.426 1.00 94.12 99 GLU A O 1
ATOM 798 N N . VAL A 1 100 ? 19.323 1.965 -41.187 1.00 94.19 100 VAL A N 1
ATOM 799 C CA . VAL A 1 100 ? 18.491 3.108 -40.769 1.00 94.19 100 VAL A CA 1
ATOM 800 C C . VAL A 1 100 ? 17.012 2.733 -40.673 1.00 94.19 100 VAL A C 1
ATOM 802 O O . VAL A 1 100 ? 16.374 3.069 -39.673 1.00 94.19 100 VAL A O 1
ATOM 805 N N . THR A 1 101 ? 16.464 2.005 -41.653 1.00 93.88 101 THR A N 1
ATOM 806 C CA . THR A 1 101 ? 15.083 1.495 -41.587 1.00 93.88 101 THR A CA 1
ATOM 807 C C . THR A 1 101 ? 14.914 0.569 -40.382 1.00 93.88 101 THR A C 1
ATOM 809 O O . THR A 1 101 ? 14.071 0.823 -39.532 1.00 93.88 101 THR A O 1
ATOM 812 N N . ASN A 1 102 ? 15.803 -0.415 -40.221 1.00 94.12 102 ASN A N 1
ATOM 813 C CA . ASN A 1 102 ? 15.791 -1.371 -39.108 1.00 94.12 102 ASN A CA 1
ATOM 814 C C . ASN A 1 102 ? 15.934 -0.685 -37.728 1.00 94.12 102 ASN A C 1
ATOM 816 O O . ASN A 1 102 ? 15.304 -1.102 -36.757 1.00 94.12 102 ASN A O 1
ATOM 820 N N . MET A 1 103 ? 16.722 0.393 -37.627 1.00 93.81 103 MET A N 1
ATOM 821 C CA . MET A 1 103 ? 16.794 1.223 -36.418 1.00 93.81 103 MET A CA 1
ATOM 822 C C . MET A 1 103 ? 15.505 2.017 -36.168 1.00 93.81 103 MET A C 1
ATOM 824 O O . MET A 1 103 ? 15.051 2.066 -35.029 1.00 93.81 103 MET A O 1
ATOM 828 N N . THR A 1 104 ? 14.890 2.592 -37.203 1.00 93.75 104 THR A N 1
ATOM 829 C CA . THR A 1 104 ? 13.625 3.346 -37.091 1.00 93.75 104 THR A CA 1
ATOM 830 C C . THR A 1 104 ? 12.456 2.432 -36.703 1.00 93.75 104 THR A C 1
ATOM 832 O O . THR A 1 104 ? 11.663 2.781 -35.826 1.00 93.75 104 THR A O 1
ATOM 835 N N . ASP A 1 105 ? 12.393 1.226 -37.272 1.00 93.56 105 ASP A N 1
ATOM 836 C CA . ASP A 1 105 ? 11.403 0.200 -36.923 1.00 93.56 105 ASP A CA 1
ATOM 837 C C . ASP A 1 105 ? 11.538 -0.221 -35.449 1.00 93.56 105 ASP A C 1
ATOM 839 O O . ASP A 1 105 ? 10.547 -0.279 -34.723 1.00 93.56 105 ASP A O 1
ATOM 843 N N . LYS A 1 106 ? 12.773 -0.445 -34.973 1.00 93.06 106 LYS A N 1
ATOM 844 C CA . LYS A 1 106 ? 13.066 -0.783 -33.567 1.00 93.06 106 LYS A CA 1
ATOM 845 C C . LYS A 1 106 ? 12.800 0.359 -32.593 1.00 93.06 106 LYS A C 1
ATOM 847 O O . LYS A 1 106 ? 12.360 0.104 -31.479 1.00 93.06 106 LYS A O 1
ATOM 852 N N . LEU A 1 107 ? 13.073 1.605 -32.981 1.00 92.25 107 LEU A N 1
ATOM 853 C CA . LEU A 1 107 ? 12.716 2.779 -32.180 1.00 92.25 107 LEU A CA 1
ATOM 854 C C . LEU A 1 107 ? 11.194 2.890 -32.045 1.00 92.25 107 LEU A C 1
ATOM 856 O O . LEU A 1 107 ? 10.693 3.120 -30.948 1.00 92.25 107 LEU A O 1
ATOM 860 N N . SER A 1 108 ? 10.465 2.631 -33.133 1.00 91.56 108 SER A N 1
ATOM 861 C CA . SER A 1 108 ? 9.000 2.611 -33.144 1.00 91.56 108 SER A CA 1
ATOM 862 C C . SER A 1 108 ? 8.434 1.486 -32.270 1.00 91.56 108 SER A C 1
ATOM 864 O O . SER A 1 108 ? 7.562 1.744 -31.440 1.00 91.56 108 SER A O 1
ATOM 866 N N . SER A 1 109 ? 8.955 0.255 -32.385 1.00 93.00 109 SER A N 1
ATOM 867 C CA . SER A 1 109 ? 8.502 -0.871 -31.555 1.00 93.00 109 SER A CA 1
ATOM 868 C C . SER A 1 109 ? 8.844 -0.667 -30.079 1.00 93.00 109 SER A C 1
ATOM 870 O O . SER A 1 109 ? 7.988 -0.877 -29.228 1.00 93.00 109 SER A O 1
ATOM 872 N N . PHE A 1 110 ? 10.046 -0.175 -29.762 1.00 89.69 110 PHE A N 1
ATOM 873 C CA . PHE A 1 110 ? 10.447 0.123 -28.387 1.00 89.69 110 PHE A CA 1
ATOM 874 C C . PHE A 1 110 ? 9.600 1.245 -27.768 1.00 89.69 110 PHE A C 1
ATOM 876 O O . PHE A 1 110 ? 9.208 1.149 -26.608 1.00 89.69 110 PHE A O 1
ATOM 883 N N . THR A 1 111 ? 9.253 2.290 -28.528 1.00 90.81 111 THR A N 1
ATOM 884 C CA . THR A 1 111 ? 8.320 3.327 -28.061 1.00 90.81 111 THR A CA 1
ATOM 885 C C . THR A 1 111 ? 6.921 2.762 -27.790 1.00 90.81 111 THR A C 1
ATOM 887 O O . THR A 1 111 ? 6.320 3.144 -26.786 1.00 90.81 111 THR A O 1
ATOM 890 N N . GLN A 1 112 ? 6.426 1.820 -28.604 1.00 91.44 112 GLN A N 1
ATOM 891 C CA . GLN A 1 112 ? 5.160 1.129 -28.328 1.00 91.44 112 GLN A CA 1
ATOM 892 C C . GLN A 1 112 ? 5.254 0.247 -27.072 1.00 91.44 112 GLN A C 1
ATOM 894 O O . GLN A 1 112 ? 4.432 0.393 -26.176 1.00 91.44 112 GLN A O 1
ATOM 899 N N . GLU A 1 113 ? 6.289 -0.592 -26.950 1.00 90.75 113 GLU A N 1
ATOM 900 C CA . GLU A 1 113 ? 6.527 -1.448 -25.774 1.00 90.75 113 GLU A CA 1
ATOM 901 C C . GLU A 1 113 ? 6.611 -0.638 -24.467 1.00 90.75 113 GLU A C 1
ATOM 903 O O . GLU A 1 113 ? 6.091 -1.062 -23.434 1.00 90.75 113 GLU A O 1
ATOM 908 N N . GLN A 1 114 ? 7.240 0.544 -24.499 1.00 87.25 114 GLN A N 1
ATOM 909 C CA . GLN A 1 114 ? 7.263 1.454 -23.351 1.00 87.25 114 GLN A CA 1
ATOM 910 C C . GLN A 1 114 ? 5.887 2.078 -23.075 1.00 87.25 114 GLN A C 1
ATOM 912 O O . GLN A 1 114 ? 5.529 2.220 -21.909 1.00 87.25 114 GLN A O 1
ATOM 917 N N . SER A 1 115 ? 5.096 2.416 -24.101 1.00 89.62 115 SER A N 1
ATOM 918 C CA . SER A 1 115 ? 3.721 2.901 -23.906 1.00 89.62 115 SER A CA 1
ATOM 919 C C . SER A 1 115 ? 2.844 1.831 -23.252 1.00 89.62 115 SER A C 1
ATOM 921 O O . SER A 1 115 ? 2.244 2.090 -22.212 1.00 89.62 115 SER A O 1
ATOM 923 N N . ASP A 1 116 ? 2.854 0.608 -23.788 1.00 90.06 116 ASP A N 1
ATOM 924 C CA . ASP A 1 116 ? 2.079 -0.526 -23.274 1.00 90.06 116 ASP A CA 1
ATOM 925 C C . ASP A 1 116 ? 2.450 -0.854 -21.814 1.00 90.06 116 ASP A C 1
ATOM 927 O O . ASP A 1 116 ? 1.598 -1.263 -21.020 1.00 90.06 116 ASP A O 1
ATOM 931 N N . LEU A 1 117 ? 3.723 -0.678 -21.435 1.00 88.06 117 LEU A N 1
ATOM 932 C CA . LEU A 1 117 ? 4.206 -0.857 -20.063 1.00 88.06 117 LEU A CA 1
ATOM 933 C C . LEU A 1 117 ? 3.755 0.274 -19.123 1.00 88.06 117 LEU A C 1
ATOM 935 O O . LEU A 1 117 ? 3.417 0.010 -17.967 1.00 88.06 117 LEU A O 1
ATOM 939 N N . LEU A 1 118 ? 3.737 1.523 -19.595 1.00 86.25 118 LEU A N 1
ATOM 940 C CA . LEU A 1 118 ? 3.254 2.675 -18.826 1.00 86.25 118 LEU A CA 1
ATOM 941 C C . LEU A 1 118 ? 1.736 2.588 -18.595 1.00 86.25 118 LEU A C 1
ATOM 943 O O . LEU A 1 118 ? 1.286 2.806 -17.468 1.00 86.25 118 LEU A O 1
ATOM 947 N N . ASP A 1 119 ? 0.971 2.155 -19.600 1.00 87.19 119 ASP A N 1
ATOM 948 C CA . ASP A 1 119 ? -0.463 1.872 -19.473 1.00 87.19 119 ASP A CA 1
ATOM 949 C C . ASP A 1 119 ? -0.721 0.732 -18.470 1.00 87.19 119 ASP A C 1
ATOM 951 O O . ASP A 1 119 ? -1.603 0.838 -17.613 1.00 87.19 119 ASP A O 1
ATOM 955 N N . GLN A 1 120 ? 0.075 -0.345 -18.491 1.00 88.69 120 GLN A N 1
ATOM 956 C CA . GLN A 1 120 ? -0.008 -1.416 -17.482 1.00 88.69 120 GLN A CA 1
ATOM 957 C C . GLN A 1 120 ? 0.293 -0.910 -16.063 1.00 88.69 120 GLN A C 1
ATOM 959 O O . GLN A 1 120 ? -0.426 -1.256 -15.124 1.00 88.69 120 GLN A O 1
ATOM 964 N N . LEU A 1 121 ? 1.316 -0.066 -15.893 1.00 84.06 121 LEU A N 1
ATOM 965 C CA . LEU A 1 121 ? 1.653 0.539 -14.600 1.00 84.06 121 LEU A CA 1
ATOM 966 C C . LEU A 1 121 ? 0.544 1.465 -14.081 1.00 84.06 121 LEU A C 1
ATOM 968 O O . LEU A 1 121 ? 0.278 1.469 -12.879 1.00 84.06 121 LEU A O 1
ATOM 972 N N . GLN A 1 122 ? -0.126 2.213 -14.963 1.00 84.25 122 GLN A N 1
ATOM 973 C CA . GLN A 1 122 ? -1.268 3.044 -14.583 1.00 84.25 122 GLN A CA 1
ATOM 974 C C . GLN A 1 122 ? -2.462 2.189 -14.135 1.00 84.25 122 GLN A C 1
ATOM 976 O O . GLN A 1 122 ? -2.996 2.426 -13.053 1.00 84.25 122 GLN A O 1
ATOM 981 N N . ASN A 1 123 ? -2.825 1.153 -14.899 1.00 87.00 123 ASN A N 1
ATOM 982 C CA . ASN A 1 123 ? -3.918 0.244 -14.534 1.00 87.00 123 ASN A CA 1
ATOM 983 C C . ASN A 1 123 ? -3.659 -0.463 -13.187 1.00 87.00 123 ASN A C 1
ATOM 985 O O . ASN A 1 123 ? -4.543 -0.501 -12.334 1.00 87.00 123 ASN A O 1
ATOM 989 N N . LEU A 1 124 ? -2.437 -0.962 -12.955 1.00 85.75 124 LEU A N 1
ATOM 990 C CA . LEU A 1 124 ? -2.051 -1.591 -11.681 1.00 85.75 124 LEU A CA 1
ATOM 991 C C . LEU A 1 124 ? -2.134 -0.624 -10.492 1.00 85.75 124 LEU A C 1
ATOM 993 O O . LEU A 1 124 ? -2.519 -1.029 -9.394 1.00 85.75 124 LEU A O 1
ATOM 997 N N . ASN A 1 125 ? -1.779 0.646 -10.697 1.00 82.12 125 ASN A N 1
ATOM 998 C CA . ASN A 1 125 ? -1.917 1.677 -9.675 1.00 82.12 125 ASN A CA 1
ATOM 999 C C . ASN A 1 125 ? -3.403 1.912 -9.354 1.00 82.12 125 ASN A C 1
ATOM 1001 O O . ASN A 1 125 ? -3.797 1.824 -8.191 1.00 82.12 125 ASN A O 1
ATOM 1005 N N . ASP A 1 126 ? -4.239 2.131 -10.375 1.00 82.94 126 ASP A N 1
ATOM 1006 C CA . ASP A 1 126 ? -5.681 2.376 -10.223 1.00 82.94 126 ASP A CA 1
ATOM 1007 C C . ASP A 1 126 ? -6.413 1.201 -9.538 1.00 82.94 126 ASP A C 1
ATOM 1009 O O . ASP A 1 126 ? -7.300 1.422 -8.706 1.00 82.94 126 ASP A O 1
ATOM 1013 N N . GLU A 1 127 ? -6.007 -0.048 -9.797 1.00 86.25 127 GLU A N 1
ATOM 1014 C CA . GLU A 1 127 ? -6.505 -1.220 -9.062 1.00 86.25 127 GLU A CA 1
ATOM 1015 C C . GLU A 1 127 ? -6.079 -1.223 -7.584 1.00 86.25 127 GLU A C 1
ATOM 1017 O O . GLU A 1 127 ? -6.934 -1.419 -6.717 1.00 86.25 127 GLU A O 1
ATOM 1022 N N . GLN A 1 128 ? -4.810 -0.936 -7.263 1.00 81.88 128 GLN A N 1
ATOM 1023 C CA . GLN A 1 128 ? -4.340 -0.852 -5.869 1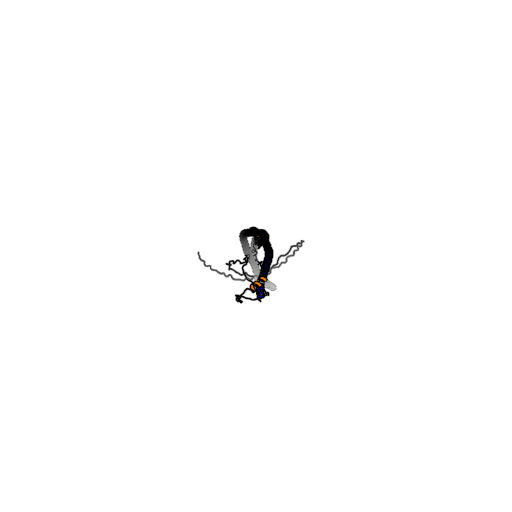.00 81.88 128 GLN A CA 1
ATOM 1024 C C . GLN A 1 128 ? -5.027 0.276 -5.086 1.00 81.88 128 GLN A C 1
ATOM 1026 O O . GLN A 1 128 ? -5.381 0.102 -3.919 1.00 81.88 128 GLN A O 1
ATOM 1031 N N . ILE A 1 129 ? -5.266 1.426 -5.721 1.00 79.12 129 ILE A N 1
ATOM 1032 C CA . ILE A 1 129 ? -6.005 2.553 -5.133 1.00 79.12 129 ILE A CA 1
ATOM 1033 C C . ILE A 1 129 ? -7.445 2.133 -4.811 1.00 79.12 129 ILE A C 1
ATOM 1035 O O . ILE A 1 129 ? -7.950 2.384 -3.713 1.00 79.12 129 ILE A O 1
ATOM 1039 N N . LYS A 1 130 ? -8.101 1.441 -5.746 1.00 84.56 130 LYS A N 1
ATOM 1040 C CA . LYS A 1 130 ? -9.461 0.918 -5.582 1.00 84.56 130 LYS A CA 1
ATOM 1041 C C . LYS A 1 130 ? -9.541 -0.144 -4.481 1.00 84.56 130 LYS A C 1
ATOM 1043 O O . LYS A 1 130 ? -10.477 -0.105 -3.681 1.00 84.56 130 LYS A O 1
ATOM 1048 N N . GLU A 1 131 ? -8.563 -1.046 -4.388 1.00 86.50 131 GLU A N 1
ATOM 1049 C CA . GLU A 1 131 ? -8.460 -2.024 -3.297 1.00 86.50 131 GLU A CA 1
ATOM 1050 C C . GLU A 1 131 ? -8.254 -1.334 -1.939 1.00 86.50 131 GLU A C 1
ATOM 1052 O O . GLU A 1 131 ? -8.952 -1.661 -0.977 1.00 86.50 131 GLU A O 1
ATOM 1057 N N . LEU A 1 132 ? -7.374 -0.330 -1.857 1.00 81.81 132 LEU A N 1
ATOM 1058 C CA . LEU A 1 132 ? -7.127 0.440 -0.635 1.00 81.81 132 LEU A CA 1
ATOM 1059 C C . LEU A 1 132 ? -8.402 1.141 -0.134 1.00 81.81 132 LEU A C 1
ATOM 1061 O O . LEU A 1 132 ? -8.724 1.066 1.055 1.00 81.81 132 LEU A O 1
ATOM 1065 N N . ILE A 1 133 ? -9.156 1.777 -1.038 1.00 80.94 133 ILE A N 1
ATOM 1066 C CA . ILE A 1 133 ? -10.435 2.438 -0.729 1.00 80.94 133 ILE A CA 1
ATOM 1067 C C . ILE A 1 133 ? -11.472 1.418 -0.233 1.00 80.94 133 ILE A C 1
ATOM 1069 O O . ILE A 1 133 ? -12.109 1.642 0.802 1.00 80.94 133 ILE A O 1
ATOM 1073 N N . LEU A 1 134 ? -11.618 0.279 -0.920 1.00 86.50 134 LEU A N 1
ATOM 1074 C CA . LEU A 1 134 ? -12.541 -0.790 -0.520 1.00 86.50 134 LEU A CA 1
ATOM 1075 C C . LEU A 1 134 ? -12.165 -1.379 0.848 1.00 86.50 134 LEU A C 1
ATOM 1077 O O . LEU A 1 134 ? -13.018 -1.476 1.732 1.00 86.50 134 LEU A O 1
ATOM 1081 N N . SER A 1 135 ? -10.886 -1.690 1.061 1.00 83.31 135 SER A N 1
ATOM 1082 C CA . SER A 1 135 ? -10.354 -2.207 2.324 1.00 83.31 135 SER A CA 1
ATOM 1083 C C . SER A 1 135 ? -10.650 -1.255 3.490 1.00 83.31 135 SER A C 1
ATOM 1085 O O . SER A 1 135 ? -11.273 -1.666 4.476 1.00 83.31 135 SER A O 1
ATOM 1087 N N . ASN A 1 136 ? -10.330 0.036 3.332 1.00 79.06 136 ASN A N 1
ATOM 1088 C CA . ASN A 1 136 ? -10.584 1.089 4.320 1.00 79.06 136 ASN A CA 1
ATOM 1089 C C . ASN A 1 136 ? -12.090 1.269 4.612 1.00 79.06 136 ASN A C 1
ATOM 1091 O O . ASN A 1 136 ? -12.493 1.407 5.769 1.00 79.06 136 ASN A O 1
ATOM 1095 N N . SER A 1 137 ? -12.950 1.181 3.588 1.00 82.81 137 SER A N 1
ATOM 1096 C CA . SER A 1 137 ? -14.407 1.216 3.783 1.00 82.81 137 SER A CA 1
ATOM 1097 C C . SER A 1 137 ? -14.909 0.028 4.622 1.00 82.81 137 SER A C 1
ATOM 1099 O O . SER A 1 137 ? -15.622 0.235 5.605 1.00 82.81 137 SER A O 1
ATOM 1101 N N . SER A 1 138 ? -14.436 -1.194 4.336 1.00 85.56 138 SER A N 1
ATOM 1102 C CA . SER A 1 138 ? -14.799 -2.401 5.094 1.00 85.56 138 SER A CA 1
ATOM 1103 C C . SER A 1 138 ? -14.273 -2.382 6.535 1.00 85.56 138 SER A C 1
ATOM 1105 O O . SER A 1 138 ? -14.888 -2.950 7.439 1.00 85.56 138 SER A O 1
ATOM 1107 N N . PHE A 1 139 ? -13.133 -1.723 6.772 1.00 82.00 139 PHE A N 1
ATOM 1108 C CA . PHE A 1 139 ? -12.594 -1.515 8.111 1.00 82.00 139 PHE A CA 1
ATOM 1109 C C . PHE A 1 139 ? -13.471 -0.544 8.909 1.00 82.00 139 PHE A C 1
ATOM 1111 O O . PHE A 1 139 ? -13.847 -0.856 10.038 1.00 82.00 139 PHE A O 1
ATOM 1118 N N . SER A 1 140 ? -13.888 0.578 8.309 1.00 81.38 140 SER A N 1
ATOM 1119 C CA . SER A 1 140 ? -14.831 1.504 8.947 1.00 81.38 140 SER A CA 1
ATOM 1120 C C . SER A 1 140 ? -16.174 0.852 9.277 1.00 81.38 140 SER A C 1
ATOM 1122 O O . SER A 1 140 ? -16.753 1.171 10.313 1.00 81.38 140 SER A O 1
ATOM 1124 N N . GLU A 1 141 ? -16.691 -0.022 8.413 1.00 85.25 141 GLU A N 1
ATOM 1125 C CA . GLU A 1 141 ? -17.951 -0.730 8.657 1.00 85.25 141 GLU A CA 1
ATOM 1126 C C . GLU A 1 141 ? -17.825 -1.680 9.859 1.00 85.25 141 GLU A C 1
ATOM 1128 O O . GLU A 1 141 ? -18.664 -1.656 10.760 1.00 85.25 141 GLU A O 1
ATOM 1133 N N . LYS A 1 142 ? -16.716 -2.428 9.953 1.00 84.88 142 LYS A N 1
ATOM 1134 C CA . LYS A 1 142 ? -16.403 -3.282 11.114 1.00 84.88 142 LYS A CA 1
ATOM 1135 C C . LYS A 1 142 ? -16.259 -2.476 12.407 1.00 84.88 142 LYS A C 1
ATOM 1137 O O . LYS A 1 142 ? -16.825 -2.874 13.421 1.00 84.88 142 LYS A O 1
ATOM 1142 N N . VAL A 1 143 ? -15.552 -1.342 12.377 1.00 80.69 143 VAL A N 1
ATOM 1143 C CA . VAL A 1 143 ? -15.428 -0.439 13.538 1.00 80.69 143 VAL A CA 1
ATOM 1144 C C . VAL A 1 143 ? -16.803 0.087 13.960 1.00 80.69 143 VAL A C 1
ATOM 1146 O O . VAL A 1 143 ? -17.141 0.017 15.137 1.00 80.69 143 VAL A O 1
ATOM 1149 N N . SER A 1 144 ? -17.638 0.525 13.012 1.00 83.69 144 SER A N 1
ATOM 1150 C CA . SER A 1 144 ? -19.004 0.987 13.290 1.00 83.69 144 SER A CA 1
ATOM 1151 C C . SER A 1 144 ? -19.887 -0.115 13.899 1.00 83.69 144 SER A C 1
ATOM 1153 O O . SER A 1 144 ? -20.575 0.127 14.892 1.00 83.69 144 SER A O 1
ATOM 1155 N N . GLY A 1 145 ? -19.806 -1.345 13.380 1.00 86.12 145 GLY A N 1
ATOM 1156 C CA . GLY A 1 145 ? -20.525 -2.507 13.910 1.00 86.12 145 GLY A CA 1
ATOM 1157 C C . GLY A 1 145 ? -20.096 -2.893 15.331 1.00 86.12 145 GLY A C 1
ATOM 1158 O O . GLY A 1 145 ? -20.951 -3.096 16.194 1.00 86.12 145 GLY A O 1
ATOM 1159 N N . ILE A 1 146 ? -18.786 -2.924 15.609 1.00 82.62 146 ILE A N 1
ATOM 1160 C CA . ILE A 1 146 ? -18.239 -3.150 16.960 1.00 82.62 146 ILE A CA 1
ATOM 1161 C C . ILE A 1 146 ? -18.711 -2.047 17.917 1.00 82.62 146 ILE A C 1
ATOM 1163 O O . ILE A 1 146 ? -19.191 -2.341 19.012 1.00 82.62 146 ILE A O 1
ATOM 1167 N N . ASN A 1 147 ? -18.637 -0.787 17.483 1.00 82.75 147 ASN A N 1
ATOM 1168 C CA . ASN A 1 147 ? -19.070 0.379 18.247 1.00 82.75 147 ASN A CA 1
ATOM 1169 C C . ASN A 1 147 ? -20.568 0.296 18.611 1.00 82.75 147 ASN A C 1
ATOM 1171 O O . ASN A 1 147 ? -20.929 0.468 19.779 1.00 82.75 147 ASN A O 1
ATOM 1175 N N . SER A 1 148 ? -21.433 -0.055 17.653 1.00 85.25 148 SER A N 1
ATOM 1176 C CA . SER A 1 148 ? -22.870 -0.270 17.889 1.00 85.25 148 SER A CA 1
ATOM 1177 C C . SER A 1 148 ? -23.129 -1.439 18.847 1.00 85.25 148 SER A C 1
ATOM 1179 O O . SER A 1 148 ? -23.849 -1.285 19.833 1.00 85.25 148 SER A O 1
ATOM 1181 N N . SER A 1 149 ? -22.492 -2.592 18.610 1.00 86.06 149 SER A N 1
ATOM 1182 C CA . SER A 1 149 ? -22.639 -3.788 19.452 1.00 86.06 149 SER A CA 1
ATOM 1183 C C . SER A 1 149 ? -22.170 -3.551 20.892 1.00 86.06 149 SER A C 1
ATOM 1185 O O . SER A 1 149 ? -22.731 -4.133 21.822 1.00 86.06 149 SER A O 1
ATOM 1187 N N . CYS A 1 150 ? -21.161 -2.700 21.096 1.00 83.94 150 CYS A N 1
ATOM 1188 C CA . CYS A 1 150 ? -20.668 -2.314 22.415 1.00 83.94 150 CYS A CA 1
ATOM 1189 C C . CYS A 1 150 ? -21.713 -1.491 23.185 1.00 83.94 150 CYS A C 1
ATOM 1191 O O . CYS A 1 150 ? -22.074 -1.860 24.305 1.00 83.94 150 CYS A O 1
ATOM 1193 N N . LEU A 1 151 ? -22.273 -0.439 22.568 1.00 82.94 151 LEU A N 1
ATOM 1194 C CA . LEU A 1 151 ? -23.347 0.359 23.176 1.00 82.94 151 LEU A CA 1
ATOM 1195 C C . LEU A 1 151 ? -24.596 -0.475 23.474 1.00 82.94 151 LEU A C 1
ATOM 1197 O O . LEU A 1 151 ? -25.195 -0.313 24.536 1.00 82.94 151 LEU A O 1
ATOM 1201 N N . GLU A 1 152 ? -24.990 -1.373 22.571 1.00 87.00 152 GLU A N 1
ATOM 1202 C CA . GLU A 1 152 ? -26.169 -2.218 22.772 1.00 87.00 152 GLU A CA 1
ATOM 1203 C C . GLU A 1 152 ? -25.954 -3.255 23.887 1.00 87.00 152 GLU A C 1
ATOM 1205 O O . GLU A 1 152 ? -26.838 -3.451 24.722 1.00 87.00 152 GLU A O 1
ATOM 1210 N N . THR A 1 153 ? -24.750 -3.830 23.997 1.00 85.69 153 THR A N 1
ATOM 1211 C CA . THR A 1 153 ? -24.376 -4.716 25.116 1.00 85.69 153 THR A CA 1
ATOM 1212 C C . THR A 1 153 ? -24.372 -3.965 26.450 1.00 85.69 153 THR A C 1
ATOM 1214 O O . THR A 1 153 ? -24.926 -4.458 27.437 1.00 85.69 153 THR A O 1
ATOM 1217 N N . LEU A 1 154 ? -23.800 -2.754 26.483 1.00 83.62 154 LEU A N 1
ATOM 1218 C CA . LEU A 1 154 ? -23.784 -1.885 27.663 1.00 83.62 154 LEU A CA 1
ATOM 1219 C C . LEU A 1 154 ? -25.217 -1.552 28.105 1.00 83.62 154 LEU A C 1
ATOM 1221 O O . LEU A 1 154 ? -25.585 -1.769 29.261 1.00 83.62 154 LEU A O 1
ATOM 1225 N N . ARG A 1 155 ? -26.053 -1.097 27.164 1.00 83.69 155 ARG A N 1
ATOM 1226 C CA . ARG A 1 155 ? -27.454 -0.737 27.406 1.00 83.69 155 ARG A CA 1
ATOM 1227 C C . ARG A 1 155 ? -28.264 -1.936 27.895 1.00 83.69 155 ARG A C 1
ATOM 1229 O O . ARG A 1 155 ? -28.916 -1.830 28.926 1.00 83.69 155 ARG A O 1
ATOM 1236 N N . SER A 1 156 ? -28.167 -3.080 27.218 1.00 86.12 156 SER A N 1
ATOM 1237 C CA . SER A 1 156 ? -28.837 -4.330 27.602 1.00 86.12 156 SER A CA 1
ATOM 1238 C C . SER A 1 156 ? -28.485 -4.759 29.033 1.00 86.12 156 SER A C 1
ATOM 1240 O O . SER A 1 156 ? -29.371 -4.979 29.862 1.00 86.12 156 SER A O 1
ATOM 1242 N N . THR A 1 157 ? -27.190 -4.800 29.359 1.00 83.19 157 THR A N 1
ATOM 1243 C CA . THR A 1 157 ? -26.704 -5.262 30.669 1.00 83.19 157 THR A CA 1
ATOM 1244 C C . THR A 1 157 ? -27.168 -4.344 31.803 1.00 83.19 157 THR A C 1
ATOM 1246 O O . THR A 1 157 ? -27.708 -4.820 32.804 1.00 83.19 157 THR A O 1
ATOM 1249 N N . TYR A 1 158 ? -27.015 -3.026 31.647 1.00 78.88 158 TYR A N 1
ATOM 1250 C CA . TYR A 1 158 ? -27.362 -2.078 32.707 1.00 78.88 158 TYR A CA 1
ATOM 1251 C C . TYR A 1 158 ? -28.866 -1.779 32.791 1.00 78.88 158 TYR A C 1
ATOM 1253 O O . TYR A 1 158 ? -29.445 -1.909 33.872 1.00 78.88 158 TYR A O 1
ATOM 1261 N N . SER A 1 159 ? -29.523 -1.403 31.685 1.00 76.50 159 SER A N 1
ATOM 1262 C CA . SER A 1 159 ? -30.917 -0.932 31.741 1.00 76.50 159 SER A CA 1
ATOM 1263 C C . SER A 1 159 ? -31.939 -2.053 31.924 1.00 76.50 159 SER A C 1
ATOM 1265 O O . SER A 1 159 ? -33.036 -1.777 32.404 1.00 76.50 159 SER A O 1
ATOM 1267 N N . VAL A 1 160 ? -31.603 -3.292 31.541 1.00 78.31 160 VAL A N 1
ATOM 1268 C CA . VAL A 1 160 ? -32.452 -4.467 31.792 1.00 78.31 160 VAL A CA 1
ATOM 1269 C C . VAL A 1 160 ? -31.980 -5.187 33.053 1.00 78.31 160 VAL A C 1
ATOM 1271 O O . VAL A 1 160 ? -32.623 -5.076 34.093 1.00 78.31 160 VAL A O 1
ATOM 1274 N N . GLN A 1 161 ? -30.845 -5.890 32.995 1.00 81.88 161 GLN A N 1
ATOM 1275 C CA . GLN A 1 161 ? -30.489 -6.875 34.025 1.00 81.88 161 GLN A CA 1
ATOM 1276 C C . GLN A 1 161 ? -30.197 -6.231 35.386 1.00 81.88 161 GLN A C 1
ATOM 1278 O O . GLN A 1 161 ? -30.749 -6.655 36.403 1.00 81.88 161 GLN A O 1
ATOM 1283 N N . MET A 1 162 ? -29.350 -5.195 35.421 1.00 80.81 162 MET A N 1
ATOM 1284 C CA . MET A 1 162 ? -28.938 -4.576 36.685 1.00 80.81 162 MET A CA 1
ATOM 1285 C C . MET A 1 162 ? -30.071 -3.762 37.328 1.00 80.81 162 MET A C 1
ATOM 1287 O O . MET A 1 162 ? -30.293 -3.872 38.536 1.00 80.81 162 MET A O 1
ATOM 1291 N N . LYS A 1 163 ? -30.845 -3.016 36.526 1.00 81.38 163 LYS A N 1
ATOM 1292 C CA . LYS A 1 163 ? -32.017 -2.267 37.009 1.00 81.38 163 LYS A CA 1
ATOM 1293 C C . LYS A 1 163 ? -33.110 -3.196 37.556 1.00 81.38 163 LYS A C 1
ATOM 1295 O O . LYS A 1 163 ? -33.618 -2.963 38.650 1.00 81.38 163 LYS A O 1
ATOM 1300 N N . GLU A 1 164 ? -33.431 -4.282 36.847 1.00 84.62 164 GLU A N 1
ATOM 1301 C CA . GLU A 1 164 ? -34.431 -5.265 37.290 1.00 84.62 164 GLU A CA 1
ATOM 1302 C C . GLU A 1 164 ? -33.984 -6.010 38.564 1.00 84.62 164 GLU A C 1
ATOM 1304 O O . GLU A 1 164 ? -34.803 -6.283 39.443 1.00 84.62 164 GLU A O 1
ATOM 1309 N N . ALA A 1 165 ? -32.688 -6.310 38.706 1.00 82.81 165 ALA A N 1
ATOM 1310 C CA . ALA A 1 165 ? -32.141 -6.920 39.919 1.00 82.81 165 ALA A CA 1
ATOM 1311 C C . ALA A 1 165 ? -32.283 -6.007 41.150 1.00 82.81 165 ALA A C 1
ATOM 1313 O O . ALA A 1 165 ? -32.674 -6.477 42.220 1.00 82.81 165 ALA A O 1
ATOM 1314 N N . ILE A 1 166 ? -32.022 -4.706 41.004 1.00 83.44 166 ILE A N 1
ATOM 1315 C CA . ILE A 1 166 ? -32.145 -3.738 42.104 1.00 83.44 166 ILE A CA 1
ATOM 1316 C C . ILE A 1 166 ? -33.612 -3.494 42.468 1.00 83.44 166 ILE A C 1
ATOM 1318 O O . ILE A 1 166 ? -33.935 -3.441 43.653 1.00 83.44 166 ILE A O 1
ATOM 1322 N N . GLU A 1 167 ? -34.523 -3.454 41.492 1.00 84.75 167 GLU A N 1
ATOM 1323 C CA . GLU A 1 167 ? -35.959 -3.341 41.776 1.00 84.75 167 GLU A CA 1
ATOM 1324 C C . GLU A 1 167 ? -36.498 -4.578 42.520 1.00 84.75 167 GLU A C 1
ATOM 1326 O O . GLU A 1 167 ? -37.298 -4.455 43.452 1.00 84.75 167 GLU A O 1
ATOM 1331 N N . LYS A 1 168 ? -35.998 -5.780 42.193 1.00 87.56 168 LYS A N 1
ATOM 1332 C CA . LYS A 1 168 ? -36.278 -7.014 42.953 1.00 87.56 168 LYS A CA 1
ATOM 1333 C C . LYS A 1 168 ? -35.742 -6.948 44.386 1.00 87.56 168 LYS A C 1
ATOM 1335 O O . LYS A 1 168 ? -36.433 -7.378 45.305 1.00 87.56 168 LYS A O 1
ATOM 1340 N N . ILE A 1 169 ? -34.550 -6.387 44.605 1.00 85.25 169 ILE A N 1
ATOM 1341 C CA . ILE A 1 169 ? -34.000 -6.189 45.958 1.00 85.25 169 ILE A CA 1
ATOM 1342 C C . ILE A 1 169 ? -34.855 -5.185 46.745 1.00 85.25 169 ILE A C 1
ATOM 1344 O O . ILE A 1 169 ? -35.288 -5.497 47.852 1.00 85.25 169 ILE A O 1
ATOM 1348 N N . ALA A 1 170 ? -35.167 -4.021 46.167 1.00 84.25 170 ALA A N 1
ATOM 1349 C CA . ALA A 1 170 ? -35.971 -2.985 46.816 1.00 84.25 170 ALA A CA 1
ATOM 1350 C C . ALA A 1 170 ? -37.376 -3.489 47.199 1.00 84.25 170 ALA A C 1
ATOM 1352 O O . ALA A 1 170 ? -37.818 -3.301 48.335 1.00 84.25 170 ALA A O 1
ATOM 1353 N N . THR A 1 171 ? -38.054 -4.198 46.290 1.00 86.94 171 THR A N 1
ATOM 1354 C CA . THR A 1 171 ? -39.377 -4.793 46.555 1.00 86.94 171 THR A CA 1
ATOM 1355 C C . THR A 1 171 ? -39.327 -5.907 47.605 1.00 86.94 171 THR A C 1
ATOM 1357 O O . THR A 1 171 ? -40.214 -5.966 48.461 1.00 86.94 171 THR A O 1
ATOM 1360 N N . HIS A 1 172 ? -38.278 -6.739 47.634 1.00 87.12 172 HIS A N 1
ATOM 1361 C CA . HIS A 1 172 ? -38.081 -7.711 48.715 1.00 87.12 172 HIS A CA 1
ATOM 1362 C C . HIS A 1 172 ? -37.826 -7.043 50.076 1.00 87.12 172 HIS A C 1
ATOM 1364 O O . HIS A 1 172 ? -38.444 -7.448 51.062 1.00 87.12 172 HIS A O 1
ATOM 1370 N N . THR A 1 173 ? -36.992 -6.001 50.156 1.00 87.06 173 THR A N 1
ATOM 1371 C CA . THR A 1 173 ? -36.749 -5.278 51.419 1.00 87.06 173 THR A CA 1
ATOM 1372 C C . THR A 1 173 ? -38.019 -4.585 51.919 1.00 87.06 173 THR A C 1
ATOM 1374 O O . THR A 1 173 ? -38.370 -4.724 53.090 1.00 87.06 173 THR A O 1
ATOM 1377 N N . ALA A 1 174 ? -38.783 -3.937 51.032 1.00 86.25 174 ALA A N 1
ATOM 1378 C CA . ALA A 1 174 ? -40.080 -3.351 51.375 1.00 86.25 174 ALA A CA 1
ATOM 1379 C C . ALA A 1 174 ? -41.094 -4.411 51.855 1.00 86.25 174 ALA A C 1
ATOM 1381 O O . ALA A 1 174 ? -41.828 -4.182 52.820 1.00 86.25 174 ALA A O 1
ATOM 1382 N N . SER A 1 175 ? -41.114 -5.601 51.242 1.00 90.06 175 SER A N 1
ATOM 1383 C CA . SER A 1 175 ? -41.933 -6.726 51.712 1.00 90.06 175 SER A CA 1
ATOM 1384 C C . SER A 1 175 ? -41.501 -7.222 53.098 1.00 90.06 175 SER A C 1
ATOM 1386 O O . SER A 1 175 ? -42.356 -7.558 53.919 1.00 90.06 175 SER A O 1
ATOM 1388 N N . ASN A 1 176 ? -40.196 -7.249 53.383 1.00 86.25 176 ASN A N 1
ATOM 1389 C CA . ASN A 1 176 ? -39.668 -7.651 54.687 1.00 86.25 176 ASN A CA 1
ATOM 1390 C C . ASN A 1 176 ? -40.015 -6.627 55.778 1.00 86.25 176 ASN A C 1
ATOM 1392 O O . ASN A 1 176 ? -40.461 -7.029 56.850 1.00 86.25 176 ASN A O 1
ATOM 1396 N N . ALA A 1 177 ? -39.919 -5.323 55.502 1.00 87.31 177 ALA A N 1
ATOM 1397 C CA . ALA A 1 177 ? -40.351 -4.274 56.432 1.00 87.31 177 ALA A CA 1
ATOM 1398 C C . ALA A 1 177 ? -41.843 -4.378 56.781 1.00 87.31 177 ALA A C 1
ATOM 1400 O O . ALA A 1 177 ? -42.216 -4.369 57.952 1.00 87.31 177 ALA A O 1
ATOM 1401 N N . ASN A 1 178 ? -42.694 -4.594 55.773 1.00 87.94 178 ASN A N 1
ATOM 1402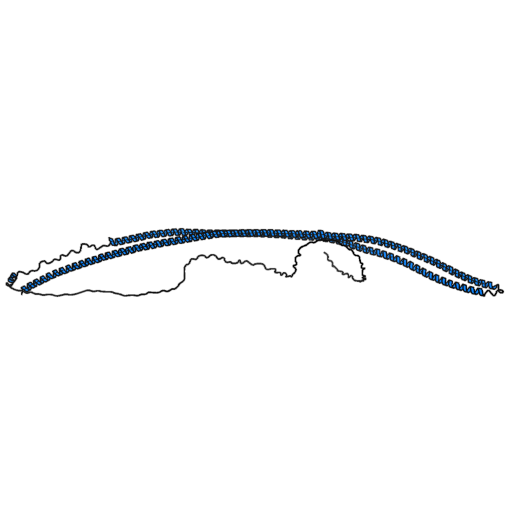 C CA . ASN A 1 178 ? -44.123 -4.845 55.974 1.00 87.94 178 ASN A CA 1
ATOM 1403 C C . ASN A 1 178 ? -44.404 -6.106 56.815 1.00 87.94 178 ASN A C 1
ATOM 1405 O O . ASN A 1 178 ? -45.429 -6.175 57.493 1.00 87.94 178 ASN A O 1
ATOM 1409 N N . LEU A 1 179 ? -43.526 -7.114 56.772 1.00 88.94 179 LEU A N 1
ATOM 1410 C CA . LEU A 1 179 ? -43.632 -8.314 57.605 1.00 88.94 179 LEU A CA 1
ATOM 1411 C C . LEU A 1 179 ? -43.153 -8.053 59.042 1.00 88.94 179 LEU A C 1
ATOM 1413 O O . LEU A 1 179 ? -43.804 -8.512 59.978 1.00 88.94 179 LEU A O 1
ATOM 1417 N N . VAL A 1 180 ? -42.083 -7.275 59.228 1.00 88.25 180 VAL A N 1
ATOM 1418 C CA . VAL A 1 180 ? -41.583 -6.850 60.547 1.00 88.25 180 VAL A CA 1
ATOM 1419 C C . VAL A 1 180 ? -42.606 -5.970 61.274 1.00 88.25 180 VAL A C 1
ATOM 1421 O O . VAL A 1 180 ? -42.945 -6.277 62.411 1.00 88.25 180 VAL A O 1
ATOM 1424 N N . ALA A 1 181 ? -43.199 -4.968 60.619 1.00 86.31 181 ALA A N 1
ATOM 1425 C CA . ALA A 1 181 ? -44.239 -4.125 61.225 1.00 86.31 181 ALA A CA 1
ATOM 1426 C C . ALA A 1 181 ? -45.494 -4.931 61.636 1.00 86.31 181 ALA A C 1
ATOM 1428 O O . ALA A 1 181 ? -46.108 -4.685 62.680 1.00 86.31 181 ALA A O 1
ATOM 1429 N N . LYS A 1 182 ? -45.856 -5.964 60.858 1.00 88.88 182 LYS A N 1
ATOM 1430 C CA . LYS A 1 182 ? -46.911 -6.930 61.225 1.00 88.88 182 LYS A CA 1
ATOM 1431 C C . LYS A 1 182 ? -46.507 -7.826 62.399 1.00 88.88 182 LYS A C 1
ATOM 1433 O O . LYS A 1 182 ? -47.357 -8.174 63.217 1.00 88.88 182 LYS A O 1
ATOM 1438 N N . LEU A 1 183 ? -45.229 -8.195 62.504 1.00 87.75 183 LEU A N 1
ATOM 1439 C CA . LEU A 1 183 ? -44.703 -8.950 63.640 1.00 87.75 183 LEU A CA 1
ATOM 1440 C C . LEU A 1 183 ? -44.729 -8.102 64.921 1.00 87.75 183 LEU A C 1
ATOM 1442 O O . LEU A 1 183 ? -45.244 -8.578 65.929 1.00 87.75 183 LEU A O 1
ATOM 1446 N N . GLN A 1 184 ? -44.247 -6.855 64.859 1.00 89.00 184 GLN A N 1
ATOM 1447 C CA . GLN A 1 184 ? -44.261 -5.888 65.961 1.00 89.00 184 GLN A CA 1
ATOM 1448 C C . GLN A 1 184 ? -45.678 -5.697 66.505 1.00 89.00 184 GLN A C 1
ATOM 1450 O O . GLN A 1 184 ? -45.917 -5.934 67.685 1.00 89.00 184 GLN A O 1
ATOM 1455 N N . THR A 1 185 ? -46.631 -5.325 65.645 1.00 88.25 185 THR A N 1
ATOM 1456 C CA . THR A 1 185 ? -48.031 -5.102 66.051 1.00 88.25 185 THR A CA 1
ATOM 1457 C C . THR A 1 185 ? -48.655 -6.352 66.683 1.00 88.25 185 THR A C 1
ATOM 1459 O O . THR A 1 185 ? -49.256 -6.258 67.752 1.00 88.25 185 THR A O 1
ATOM 1462 N N . THR A 1 186 ? -48.420 -7.538 66.107 1.00 88.75 186 THR A N 1
ATOM 1463 C CA . THR A 1 186 ? -48.887 -8.823 66.670 1.00 88.75 186 THR A CA 1
ATOM 1464 C C . THR A 1 186 ? -48.225 -9.167 68.016 1.00 88.75 186 THR A C 1
ATOM 1466 O O . THR A 1 186 ? -48.858 -9.778 68.881 1.00 88.75 186 THR A O 1
ATOM 1469 N N . LEU A 1 187 ? -46.946 -8.826 68.210 1.00 87.56 187 LEU A N 1
ATOM 1470 C CA . LEU A 1 187 ? -46.231 -9.040 69.474 1.00 87.56 187 LEU A CA 1
ATOM 1471 C C . LEU A 1 187 ? -46.708 -8.075 70.558 1.00 87.56 187 LEU A C 1
ATOM 1473 O O . LEU A 1 187 ? -46.983 -8.517 71.671 1.00 87.56 187 LEU A O 1
ATOM 1477 N N . HIS A 1 188 ? -46.860 -6.795 70.220 1.00 88.38 188 HIS A N 1
ATOM 1478 C CA . HIS A 1 188 ? -47.353 -5.755 71.117 1.00 88.38 188 HIS A CA 1
ATOM 1479 C C . HIS A 1 188 ? -48.766 -6.080 71.628 1.00 88.38 188 HIS A C 1
ATOM 1481 O O . HIS A 1 188 ? -49.011 -6.051 72.833 1.00 88.38 188 HIS A O 1
ATOM 1487 N N . GLU A 1 189 ? -49.679 -6.485 70.736 1.00 89.31 189 GLU A N 1
ATOM 1488 C CA . GLU A 1 189 ? -51.027 -6.941 71.102 1.00 89.31 189 GLU A CA 1
ATOM 1489 C C . GLU A 1 189 ? -50.979 -8.119 72.094 1.00 89.31 189 GLU A C 1
ATOM 1491 O O . GLU A 1 189 ? -51.626 -8.089 73.144 1.00 89.31 189 GLU A O 1
ATOM 1496 N N . LYS A 1 190 ? -50.150 -9.137 71.823 1.00 88.06 190 LYS A N 1
ATOM 1497 C CA . LYS A 1 190 ? -50.011 -10.308 72.706 1.00 88.06 190 LYS A CA 1
ATOM 1498 C C . LYS A 1 190 ? -49.361 -9.987 74.052 1.00 88.06 190 LYS A C 1
ATOM 1500 O O . LYS A 1 190 ? -49.760 -10.576 75.056 1.00 88.06 190 LYS A O 1
ATOM 1505 N N . LEU A 1 191 ? -48.392 -9.072 74.096 1.00 88.12 191 LEU A N 1
ATOM 1506 C CA . LEU A 1 191 ? -47.763 -8.620 75.341 1.00 88.12 191 LEU A CA 1
ATOM 1507 C C . LEU A 1 191 ? -48.706 -7.752 76.181 1.00 88.12 191 LEU A C 1
ATOM 1509 O O . LEU A 1 191 ? -48.710 -7.897 77.401 1.00 88.12 191 LEU A O 1
ATOM 1513 N N . ASN A 1 192 ? -49.567 -6.941 75.559 1.00 86.62 192 ASN A N 1
ATOM 1514 C CA . ASN A 1 192 ? -50.645 -6.240 76.264 1.00 86.62 192 ASN A CA 1
ATOM 1515 C C . ASN A 1 192 ? -51.621 -7.228 76.915 1.00 86.62 192 ASN A C 1
ATOM 1517 O O . ASN A 1 192 ? -51.829 -7.160 78.123 1.00 86.62 192 ASN A O 1
ATOM 1521 N N . VAL A 1 193 ? -52.131 -8.207 76.160 1.00 88.75 193 VAL A N 1
ATOM 1522 C CA . VAL A 1 193 ? -53.037 -9.244 76.695 1.00 88.75 193 VAL A CA 1
ATOM 1523 C C . VAL A 1 193 ? -52.376 -10.067 77.814 1.00 88.75 193 VAL A C 1
ATOM 1525 O O . VAL A 1 193 ? -53.048 -10.476 78.764 1.00 88.75 193 VAL A O 1
ATOM 1528 N N . LEU A 1 194 ? -51.061 -10.305 77.745 1.00 87.69 194 LEU A N 1
ATOM 1529 C CA . LEU A 1 194 ? -50.317 -10.991 78.806 1.00 87.69 194 LEU A CA 1
ATOM 1530 C C . LEU A 1 194 ? -50.144 -10.116 80.062 1.00 87.69 194 LEU A C 1
ATOM 1532 O O . LEU A 1 194 ? -50.386 -10.605 81.166 1.00 87.69 194 LEU A O 1
ATOM 1536 N N . SER A 1 195 ? -49.777 -8.840 79.898 1.00 88.38 195 SER A N 1
ATOM 1537 C CA . SER A 1 195 ? -49.681 -7.844 80.978 1.00 88.38 195 SER A CA 1
ATOM 1538 C C . SER A 1 195 ? -51.027 -7.686 81.696 1.00 88.38 195 SER A C 1
ATOM 1540 O O . SER A 1 195 ? -51.100 -7.910 82.903 1.00 88.38 195 SER A O 1
ATOM 1542 N N . GLU A 1 196 ? -52.125 -7.462 80.964 1.00 87.12 196 GLU A N 1
ATOM 1543 C CA . GLU A 1 196 ? -53.483 -7.383 81.522 1.00 87.12 196 GLU A CA 1
ATOM 1544 C C . GLU A 1 196 ? -53.864 -8.642 82.311 1.00 87.12 196 GLU A C 1
ATOM 1546 O O . GLU A 1 196 ? -54.387 -8.557 83.426 1.00 87.12 196 GLU A O 1
ATOM 1551 N N . LYS A 1 197 ? -53.570 -9.830 81.767 1.00 87.06 197 LYS A N 1
ATOM 1552 C CA . LYS A 1 197 ? -53.867 -11.106 82.428 1.00 87.06 197 LYS A CA 1
ATOM 1553 C C . LYS A 1 197 ? -53.049 -11.305 83.707 1.00 87.06 197 LYS A C 1
ATOM 1555 O O . LYS A 1 197 ? -53.584 -11.826 84.687 1.00 87.06 197 LYS A O 1
ATOM 1560 N N . CYS A 1 198 ? -51.786 -10.887 83.729 1.00 83.88 198 CYS A N 1
ATOM 1561 C CA . CYS A 1 198 ? -50.934 -11.006 84.912 1.00 83.88 198 CYS A CA 1
ATOM 1562 C C . CYS A 1 198 ? -51.207 -9.913 85.955 1.00 83.88 198 CYS A C 1
ATOM 1564 O O . CYS A 1 198 ? -51.164 -10.209 87.149 1.00 83.88 198 CYS A O 1
ATOM 1566 N N . LEU A 1 199 ? -51.608 -8.706 85.542 1.00 86.19 199 LEU A N 1
ATOM 1567 C CA . LEU A 1 199 ? -52.154 -7.671 86.424 1.00 86.19 199 LEU A CA 1
ATOM 1568 C C . LEU A 1 199 ? -53.466 -8.141 87.072 1.00 86.19 199 LEU A C 1
ATOM 1570 O O . LEU A 1 199 ? -53.643 -8.015 88.284 1.00 86.19 199 LEU A O 1
ATOM 1574 N N . LYS A 1 200 ? -54.358 -8.762 86.290 1.00 86.50 200 LYS A N 1
ATOM 1575 C CA . LYS A 1 200 ? -55.582 -9.386 86.803 1.00 86.50 200 LYS A CA 1
ATOM 1576 C C . LYS A 1 200 ? -55.268 -10.493 87.814 1.00 86.50 200 LYS A C 1
ATOM 1578 O O . LYS A 1 200 ? -55.776 -10.433 88.929 1.00 86.50 200 LYS A O 1
ATOM 1583 N N . ASN A 1 201 ? -54.378 -11.432 87.484 1.00 85.12 201 ASN A N 1
ATOM 1584 C CA . ASN A 1 201 ? -53.956 -12.487 88.412 1.00 85.12 201 ASN A CA 1
ATOM 1585 C C . ASN A 1 201 ? -53.296 -11.920 89.687 1.00 85.12 201 ASN A C 1
ATOM 1587 O O . ASN A 1 201 ? -53.555 -12.424 90.773 1.00 85.12 201 ASN A O 1
ATOM 1591 N N . LYS A 1 202 ? -52.491 -10.853 89.589 1.00 85.75 202 LYS A N 1
ATOM 1592 C CA . LYS A 1 202 ? -51.910 -10.140 90.745 1.00 85.75 202 LYS A CA 1
ATOM 1593 C C . LYS A 1 202 ? -52.987 -9.575 91.671 1.00 85.75 202 LYS A C 1
ATOM 1595 O O . LYS A 1 202 ? -52.858 -9.692 92.888 1.00 85.75 202 LYS A O 1
ATOM 1600 N N . ASN A 1 203 ? -54.056 -9.017 91.110 1.00 84.75 203 ASN A N 1
ATOM 1601 C CA . ASN A 1 203 ? -55.181 -8.500 91.886 1.00 84.75 203 ASN A CA 1
ATOM 1602 C C . ASN A 1 203 ? -56.019 -9.640 92.495 1.00 84.75 203 ASN A C 1
ATOM 1604 O O . ASN A 1 203 ? -56.338 -9.590 93.680 1.00 84.75 203 ASN A O 1
ATOM 1608 N N . GLU A 1 204 ? -56.311 -10.698 91.732 1.00 84.50 204 GLU A N 1
ATOM 1609 C CA . GLU A 1 204 ? -57.059 -11.875 92.203 1.00 84.50 204 GLU A CA 1
ATOM 1610 C C . GLU A 1 204 ? -56.305 -12.632 93.312 1.00 84.50 204 GLU A C 1
ATOM 1612 O O . GLU A 1 204 ? -56.887 -12.926 94.355 1.00 84.50 204 GLU A O 1
ATOM 1617 N N . GLN A 1 205 ? -54.996 -12.870 93.156 1.00 82.00 205 GLN A N 1
ATOM 1618 C CA . GLN A 1 205 ? -54.153 -13.449 94.212 1.00 82.00 205 GLN A CA 1
ATOM 1619 C C . GLN A 1 205 ? -53.980 -12.496 95.402 1.00 82.00 205 GLN A C 1
ATOM 1621 O O . GLN A 1 205 ? -53.942 -12.956 96.539 1.00 82.00 205 GLN A O 1
ATOM 1626 N N . GLY A 1 206 ? -53.920 -11.179 95.176 1.00 83.88 206 GLY A N 1
ATOM 1627 C CA . GLY A 1 206 ? -53.886 -10.178 96.244 1.00 83.88 206 GLY A CA 1
ATOM 1628 C C . GLY A 1 206 ? -55.121 -10.251 97.145 1.00 83.88 206 GLY A C 1
ATOM 1629 O O . GLY A 1 206 ? -54.978 -10.395 98.359 1.00 83.88 206 GLY A O 1
ATOM 1630 N N . VAL A 1 207 ? -56.316 -10.244 96.542 1.00 82.62 207 VAL A N 1
ATOM 1631 C CA . VAL A 1 207 ? -57.602 -10.396 97.243 1.00 82.62 207 VAL A CA 1
ATOM 1632 C C . VAL A 1 207 ? -57.699 -11.754 97.941 1.00 82.62 207 VAL A C 1
ATOM 1634 O O . VAL A 1 207 ? -58.118 -11.815 99.092 1.00 82.62 207 VAL A O 1
ATOM 1637 N N . LEU A 1 208 ? -57.278 -12.842 97.290 1.00 82.44 208 LEU A N 1
ATOM 1638 C CA . LEU A 1 208 ? -57.338 -14.187 97.870 1.00 82.44 208 LEU A CA 1
ATOM 1639 C C . LEU A 1 208 ? -56.375 -14.337 99.064 1.00 82.44 208 LEU A C 1
ATOM 1641 O O . LEU A 1 208 ? -56.759 -14.901 100.088 1.00 82.44 208 LEU A O 1
ATOM 1645 N N . CYS A 1 209 ? -55.166 -13.770 98.996 1.00 80.88 209 CYS A N 1
ATOM 1646 C CA . CYS A 1 209 ? -54.254 -13.696 100.141 1.00 80.88 209 CYS A CA 1
ATOM 1647 C C . CYS A 1 209 ? -54.826 -12.852 101.288 1.00 80.88 209 CYS A C 1
ATOM 1649 O O . CYS A 1 209 ? -54.702 -13.244 102.446 1.00 80.88 209 CYS A O 1
ATOM 1651 N N . GLU A 1 210 ? -55.466 -11.718 100.995 1.00 81.75 210 GLU A N 1
ATOM 1652 C CA . GLU A 1 210 ? -56.128 -10.886 102.008 1.00 81.75 210 GLU A CA 1
ATOM 1653 C C . GLU A 1 210 ? -57.326 -11.601 102.648 1.00 81.75 210 GLU A C 1
ATOM 1655 O O . GLU A 1 210 ? -57.497 -11.533 103.865 1.00 81.75 210 GLU A O 1
ATOM 1660 N N . GLU A 1 211 ? -58.103 -12.365 101.874 1.00 83.12 211 GLU A N 1
ATOM 1661 C CA . GLU A 1 211 ? -59.196 -13.188 102.394 1.00 83.12 211 GLU A CA 1
ATOM 1662 C C . GLU A 1 211 ? -58.679 -14.350 103.262 1.00 83.12 211 GLU A C 1
ATOM 1664 O O . GLU A 1 211 ? -59.262 -14.636 104.309 1.00 83.12 211 GLU A O 1
ATOM 1669 N N . ILE A 1 212 ? -57.564 -14.993 102.881 1.00 81.12 212 ILE A N 1
ATOM 1670 C CA . ILE A 1 212 ? -56.887 -16.004 103.711 1.00 81.12 212 ILE A CA 1
ATOM 1671 C C . ILE A 1 212 ? -56.413 -15.381 105.025 1.00 81.12 212 ILE A C 1
ATOM 1673 O O . ILE A 1 212 ? -56.749 -15.905 106.083 1.00 81.12 212 ILE A O 1
ATOM 1677 N N . ILE A 1 213 ? -55.698 -14.252 104.987 1.00 81.00 213 ILE A N 1
ATOM 1678 C CA . ILE A 1 213 ? -55.215 -13.563 106.195 1.00 81.00 213 ILE A CA 1
ATOM 1679 C C . ILE A 1 213 ? -56.400 -13.155 107.087 1.00 81.00 213 ILE A C 1
ATOM 1681 O O . ILE A 1 213 ? -56.383 -13.406 108.289 1.00 81.00 213 ILE A O 1
ATOM 1685 N N . ALA A 1 214 ? -57.479 -12.609 106.518 1.00 79.50 214 ALA A N 1
ATOM 1686 C CA . ALA A 1 214 ? -58.680 -12.252 107.273 1.00 79.50 214 ALA A CA 1
ATOM 1687 C C . ALA A 1 214 ? -59.381 -13.474 107.900 1.00 79.50 214 ALA A C 1
ATOM 1689 O O . ALA A 1 214 ? -59.830 -13.403 109.047 1.00 79.50 214 ALA A O 1
ATOM 1690 N N . LYS A 1 215 ? -59.460 -14.606 107.183 1.00 78.88 215 LYS A N 1
ATOM 1691 C CA . LYS A 1 215 ? -60.005 -15.872 107.705 1.00 78.88 215 LYS A CA 1
ATOM 1692 C C . LYS A 1 215 ? -59.132 -16.442 108.821 1.00 78.88 215 LYS A C 1
ATOM 1694 O O . LYS A 1 215 ? -59.679 -16.795 109.861 1.00 78.88 215 LYS A O 1
ATOM 1699 N N . VAL A 1 216 ? -57.811 -16.482 108.637 1.00 80.50 216 VAL A N 1
ATOM 1700 C CA . VAL A 1 216 ? -56.840 -16.958 109.637 1.00 80.50 216 VAL A CA 1
ATOM 1701 C C . VAL A 1 216 ? -56.918 -16.104 110.897 1.00 80.50 216 VAL A C 1
ATOM 1703 O O . VAL A 1 216 ? -57.217 -16.649 111.951 1.00 80.50 216 VAL A O 1
ATOM 1706 N N . ASN A 1 217 ? -56.807 -14.776 110.795 1.00 78.19 217 ASN A N 1
ATOM 1707 C CA . ASN A 1 217 ? -56.892 -13.872 111.948 1.00 78.19 217 ASN A CA 1
ATOM 1708 C C . ASN A 1 217 ? -58.241 -13.999 112.689 1.00 78.19 217 ASN A C 1
ATOM 1710 O O . ASN A 1 217 ? -58.302 -13.941 113.918 1.00 78.19 217 ASN A O 1
ATOM 1714 N N . LYS A 1 218 ? -59.350 -14.197 111.957 1.00 77.56 218 LYS A N 1
ATOM 1715 C CA . LYS A 1 218 ? -60.678 -14.427 112.552 1.00 77.56 218 LYS A CA 1
ATOM 1716 C C . LYS A 1 218 ? -60.758 -15.772 113.280 1.00 77.56 218 LYS A C 1
ATOM 1718 O O . LYS A 1 218 ? -61.358 -15.838 114.352 1.00 77.56 218 LYS A O 1
ATOM 1723 N N . LEU A 1 219 ? -60.175 -16.825 112.710 1.00 76.38 219 LEU A N 1
ATOM 1724 C CA . LEU A 1 219 ? -60.177 -18.175 113.274 1.00 76.38 219 LEU A CA 1
ATOM 1725 C C . LEU A 1 219 ? -59.225 -18.263 114.476 1.00 76.38 219 LEU A C 1
ATOM 1727 O O . LEU A 1 219 ? -59.632 -18.774 115.512 1.00 76.38 219 LEU A O 1
ATOM 1731 N N . ALA A 1 220 ? -58.043 -17.649 114.406 1.00 75.38 220 ALA A N 1
ATOM 1732 C CA . ALA A 1 220 ? -57.124 -17.474 115.528 1.00 75.38 220 ALA A CA 1
ATOM 1733 C C . ALA A 1 220 ? -57.758 -16.655 116.667 1.00 75.38 220 ALA A C 1
ATOM 1735 O O . ALA A 1 220 ? -57.711 -17.078 117.819 1.00 75.38 220 ALA A O 1
ATOM 1736 N N . SER A 1 221 ? -58.459 -15.550 116.371 1.00 75.44 221 SER A N 1
ATOM 1737 C CA . SER A 1 221 ? -59.205 -14.793 117.393 1.00 75.44 221 SER A CA 1
ATOM 1738 C C . SER A 1 221 ? -60.328 -15.619 118.037 1.00 75.44 221 SER A C 1
ATOM 1740 O O . SER A 1 221 ? -60.550 -15.513 119.243 1.00 75.44 221 SER A O 1
ATOM 1742 N N . ALA A 1 222 ? -61.030 -16.454 117.263 1.00 74.56 222 ALA A N 1
ATOM 1743 C CA . ALA A 1 222 ? -62.052 -17.356 117.791 1.00 74.56 222 ALA A CA 1
ATOM 1744 C C . ALA A 1 222 ? -61.447 -18.495 118.633 1.00 74.56 222 ALA A C 1
ATOM 1746 O O . ALA A 1 222 ? -61.965 -18.792 119.707 1.00 74.56 222 ALA A O 1
ATOM 1747 N N . HIS A 1 223 ? -60.332 -19.086 118.192 1.00 74.31 223 HIS A N 1
ATOM 1748 C CA . HIS A 1 223 ? -59.636 -20.155 118.907 1.00 74.31 223 HIS A CA 1
ATOM 1749 C C . HIS A 1 223 ? -59.009 -19.636 120.205 1.00 74.31 223 HIS A C 1
ATOM 1751 O O . HIS A 1 223 ? -59.230 -20.224 121.256 1.00 74.31 223 HIS A O 1
ATOM 1757 N N . SER A 1 224 ? -58.353 -18.470 120.172 1.00 75.19 224 SER A N 1
ATOM 1758 C CA . SER A 1 224 ? -57.831 -17.783 121.361 1.00 75.19 224 SER A CA 1
ATOM 1759 C C . SER A 1 224 ? -58.932 -17.524 122.391 1.00 75.19 224 SER A C 1
ATOM 1761 O O . SER A 1 224 ? -58.751 -17.848 123.558 1.00 75.19 224 SER A O 1
ATOM 1763 N N . LYS A 1 225 ? -60.105 -17.029 121.968 1.00 74.00 225 LYS A N 1
ATOM 1764 C CA . LYS A 1 225 ? -61.265 -16.844 122.859 1.00 74.00 225 LYS A CA 1
ATOM 1765 C C . LYS A 1 225 ? -61.830 -18.162 123.384 1.00 74.00 225 LYS A C 1
ATOM 1767 O O . LYS A 1 225 ? -62.300 -18.209 124.515 1.00 74.00 225 LYS A O 1
ATOM 1772 N N . SER A 1 226 ? -61.789 -19.232 122.590 1.00 73.69 226 SER A N 1
ATOM 1773 C CA . SER A 1 226 ? -62.181 -20.568 123.049 1.00 73.69 226 SER A CA 1
ATOM 1774 C C . SER A 1 226 ? -61.193 -21.128 124.074 1.00 73.69 226 SER A C 1
ATOM 1776 O O . SER A 1 226 ? -61.622 -21.767 125.028 1.00 73.69 226 SER A O 1
ATOM 1778 N N . ILE A 1 227 ? -59.894 -20.859 123.919 1.00 73.62 227 ILE A N 1
ATOM 1779 C CA . ILE A 1 227 ? -58.853 -21.229 124.883 1.00 73.62 227 ILE A CA 1
ATOM 1780 C C . ILE A 1 227 ? -59.002 -20.394 126.160 1.00 73.62 227 ILE A C 1
ATOM 1782 O O . ILE A 1 227 ? -59.042 -20.977 127.235 1.00 73.62 227 ILE A O 1
ATOM 1786 N N . GLU A 1 228 ? -59.210 -19.074 126.080 1.00 71.62 228 GLU A N 1
ATOM 1787 C CA . GLU A 1 228 ? -59.530 -18.235 127.250 1.00 71.62 228 GLU A CA 1
ATOM 1788 C C . GLU A 1 228 ? -60.813 -18.699 127.961 1.00 71.62 228 GLU A C 1
ATOM 1790 O O . GLU A 1 228 ? -60.850 -18.773 129.190 1.00 71.62 228 GLU A O 1
ATOM 1795 N N . SER A 1 229 ? -61.861 -19.063 127.213 1.00 70.31 229 SER A N 1
ATOM 1796 C CA . SER A 1 229 ? -63.112 -19.594 127.773 1.00 70.31 229 SER A CA 1
ATOM 1797 C C . SER A 1 229 ? -62.915 -20.960 128.436 1.00 70.31 229 SER A C 1
ATOM 1799 O O . SER A 1 229 ? -63.496 -21.216 129.488 1.00 70.31 229 SER A O 1
ATOM 1801 N N . ASN A 1 230 ? -62.090 -21.834 127.858 1.00 68.75 230 ASN A N 1
ATOM 1802 C CA . ASN A 1 230 ? -61.783 -23.140 128.438 1.00 68.75 230 ASN A CA 1
ATOM 1803 C C . ASN A 1 230 ? -60.891 -22.998 129.675 1.00 68.75 230 ASN A C 1
ATOM 1805 O O . ASN A 1 230 ? -61.197 -23.588 130.700 1.00 68.75 230 ASN A O 1
ATOM 1809 N N . LEU A 1 231 ? -59.850 -22.166 129.626 1.00 71.69 231 LEU A N 1
ATOM 1810 C CA . LEU A 1 231 ? -58.911 -21.938 130.726 1.00 71.69 231 LEU A CA 1
ATOM 1811 C C . LEU A 1 231 ? -59.597 -21.232 131.909 1.00 71.69 231 LEU A C 1
ATOM 1813 O O . LEU A 1 231 ? -59.409 -21.623 133.060 1.00 71.69 231 LEU A O 1
ATOM 1817 N N . SER A 1 232 ? -60.492 -20.272 131.647 1.00 67.75 232 SER A N 1
ATOM 1818 C CA . SER A 1 232 ? -61.349 -19.679 132.687 1.00 67.75 232 SER A CA 1
ATOM 1819 C C . SER A 1 232 ? -62.422 -20.644 133.212 1.00 67.75 232 SER A C 1
ATOM 1821 O O . SER A 1 232 ? -62.727 -20.610 134.407 1.00 67.75 232 SER A O 1
ATOM 1823 N N . SER A 1 233 ? -62.945 -21.562 132.390 1.00 65.06 233 SER A N 1
ATOM 1824 C CA . SER A 1 233 ? -63.821 -22.648 132.856 1.00 65.06 233 SER A CA 1
ATOM 1825 C C . SER A 1 233 ? -63.064 -23.650 133.739 1.00 65.06 233 SER A C 1
ATOM 1827 O O . SER A 1 233 ? -63.534 -23.966 134.829 1.00 65.06 233 SER A O 1
ATOM 1829 N N . THR A 1 234 ? -61.861 -24.080 133.348 1.00 65.31 234 THR A N 1
ATOM 1830 C CA . THR A 1 234 ? -60.956 -24.923 134.148 1.00 65.31 234 THR A CA 1
ATOM 1831 C C . THR A 1 234 ? -60.618 -24.250 135.477 1.00 65.31 234 THR A C 1
ATOM 1833 O O . THR A 1 234 ? -60.745 -24.870 136.532 1.00 65.31 234 THR A O 1
ATOM 1836 N N . GLN A 1 235 ? -60.300 -22.952 135.467 1.00 65.75 235 GLN A N 1
ATOM 1837 C CA . GLN A 1 235 ? -60.061 -22.176 136.685 1.00 65.75 235 GLN A CA 1
ATOM 1838 C C . GLN A 1 235 ? -61.324 -22.037 137.556 1.00 65.75 235 GLN A C 1
ATOM 1840 O O . GLN A 1 235 ? -61.236 -22.048 138.784 1.00 65.75 235 GLN A O 1
ATOM 1845 N N . THR A 1 236 ? -62.512 -21.966 136.951 1.00 64.25 236 THR A N 1
ATOM 1846 C CA . THR A 1 236 ? -63.791 -21.973 137.681 1.00 64.25 236 THR A CA 1
ATOM 1847 C C . THR A 1 236 ? -64.053 -23.335 138.326 1.00 64.25 236 THR A C 1
ATOM 1849 O O . THR A 1 236 ? -64.409 -23.382 139.502 1.00 64.25 236 THR A O 1
ATOM 1852 N N . ILE A 1 237 ? -63.784 -24.438 137.618 1.00 63.50 237 ILE A N 1
ATOM 1853 C CA . ILE A 1 237 ? -63.839 -25.806 138.157 1.00 63.50 237 ILE A CA 1
ATOM 1854 C C . ILE A 1 237 ? -62.879 -25.939 139.351 1.00 63.50 237 ILE A C 1
ATOM 1856 O O . ILE A 1 237 ? -63.304 -26.379 140.422 1.00 63.50 237 ILE A O 1
ATOM 1860 N N . ARG A 1 238 ? -61.634 -25.458 139.215 1.00 66.38 238 ARG A N 1
ATOM 1861 C CA . ARG A 1 238 ? -60.618 -25.382 140.285 1.00 66.38 238 ARG A CA 1
ATOM 1862 C C . ARG A 1 238 ? -61.163 -24.656 141.523 1.00 66.38 238 ARG A C 1
ATOM 1864 O O . ARG A 1 238 ? -61.179 -25.219 142.615 1.00 66.38 238 ARG A O 1
ATOM 1871 N N . ASN A 1 239 ? -61.730 -23.463 141.335 1.00 64.50 239 ASN A N 1
ATOM 1872 C CA . ASN A 1 239 ? -62.338 -22.669 142.407 1.00 64.50 239 ASN A CA 1
ATOM 1873 C C . ASN A 1 239 ? -63.544 -23.369 143.066 1.00 64.50 239 ASN A C 1
ATOM 1875 O O . ASN A 1 239 ? -63.702 -23.300 144.287 1.00 64.50 239 ASN A O 1
ATOM 1879 N N . THR A 1 240 ? -64.394 -24.062 142.296 1.00 60.69 240 THR A N 1
ATOM 1880 C CA . THR A 1 240 ? -65.517 -24.832 142.863 1.00 60.69 240 THR A CA 1
ATOM 1881 C C . THR A 1 240 ? -65.061 -26.086 143.608 1.00 60.69 240 THR A C 1
ATOM 1883 O O . THR A 1 240 ? -65.652 -26.410 144.633 1.00 60.69 240 THR A O 1
ATOM 1886 N N . SER A 1 241 ? -63.979 -26.743 143.175 1.00 57.25 241 SER A N 1
ATOM 1887 C CA . SER A 1 241 ? -63.342 -27.847 143.908 1.00 57.25 241 SER A CA 1
ATOM 1888 C C . SER A 1 241 ? -62.825 -27.376 145.274 1.00 57.25 241 SER A C 1
ATOM 1890 O O . SER A 1 241 ? -63.132 -27.986 146.299 1.00 57.25 241 SER A O 1
ATOM 1892 N N . ASP A 1 242 ? -62.141 -26.230 145.322 1.00 60.84 242 ASP A N 1
ATOM 1893 C CA . ASP A 1 242 ? -61.666 -25.620 146.573 1.00 60.84 242 ASP A CA 1
ATOM 1894 C C . ASP A 1 242 ? -62.813 -25.198 147.509 1.00 60.84 242 ASP A C 1
ATOM 1896 O O . ASP A 1 242 ? -62.703 -25.309 148.735 1.00 60.84 242 ASP A O 1
ATOM 1900 N N . GLN A 1 243 ? -63.940 -24.731 146.960 1.00 60.41 243 GLN A N 1
ATOM 1901 C CA . GLN A 1 243 ? -65.150 -24.473 147.749 1.00 60.41 243 GLN A CA 1
ATOM 1902 C C . GLN A 1 243 ? -65.795 -25.770 148.254 1.00 60.41 243 GLN A C 1
ATOM 1904 O O . GLN A 1 243 ? -66.204 -25.828 149.414 1.00 60.41 243 GLN A O 1
ATOM 1909 N N . HIS A 1 244 ? -65.832 -26.827 147.440 1.00 59.38 244 HIS A N 1
ATOM 1910 C CA . HIS A 1 244 ? -66.383 -28.123 147.836 1.00 59.38 244 HIS A CA 1
ATOM 1911 C C . HIS A 1 244 ? -65.547 -28.780 148.946 1.00 59.38 244 HIS A C 1
ATOM 1913 O O . HIS A 1 244 ? -66.112 -29.338 149.888 1.00 59.38 244 HIS A O 1
ATOM 1919 N N . SER A 1 245 ? -64.217 -28.629 148.904 1.00 57.47 245 SER A N 1
ATOM 1920 C CA . SER A 1 245 ? -63.308 -29.009 149.994 1.00 57.47 245 SER A CA 1
ATOM 1921 C C . SER A 1 245 ? -63.644 -28.267 151.295 1.00 57.47 245 SER A C 1
ATOM 1923 O O . SER A 1 245 ? -63.734 -28.881 152.358 1.00 57.47 245 SER A O 1
ATOM 1925 N N . LYS A 1 246 ? -63.878 -26.949 151.230 1.00 60.59 246 LYS A N 1
ATOM 1926 C CA . LYS A 1 246 ? -64.245 -26.127 152.401 1.00 60.59 246 LYS A CA 1
ATOM 1927 C C . LYS A 1 246 ? -65.644 -26.447 152.948 1.00 60.59 246 LYS A C 1
ATOM 1929 O O . LYS A 1 246 ? -65.854 -26.341 154.153 1.00 60.59 246 LYS A O 1
ATOM 1934 N N . TYR A 1 247 ? -66.579 -26.870 152.097 1.00 55.50 247 TYR A N 1
ATOM 1935 C CA . TYR A 1 247 ? -67.928 -27.285 152.502 1.00 55.50 247 TYR A CA 1
ATOM 1936 C C . TYR A 1 247 ? -67.947 -28.671 153.175 1.00 55.50 247 TYR A C 1
ATOM 1938 O O . TYR A 1 247 ? -68.630 -28.876 154.181 1.00 55.50 247 TYR A O 1
ATOM 1946 N N . VAL A 1 248 ? -67.145 -29.621 152.683 1.00 57.91 248 VAL A N 1
ATOM 1947 C CA . VAL A 1 248 ? -66.954 -30.923 153.351 1.00 57.91 248 VAL A CA 1
ATOM 1948 C C . VAL A 1 248 ? -66.296 -30.730 154.725 1.00 57.91 248 VAL A C 1
ATOM 1950 O O . VAL A 1 248 ? -66.752 -31.296 155.716 1.00 57.91 248 VAL A O 1
ATOM 1953 N N . ALA A 1 249 ? -65.296 -29.848 154.823 1.00 57.34 249 ALA A N 1
ATOM 1954 C CA . ALA A 1 249 ? -64.630 -29.537 156.088 1.00 57.34 249 ALA A CA 1
ATOM 1955 C C . ALA A 1 249 ? -65.561 -28.933 157.164 1.00 57.34 249 ALA A C 1
ATOM 1957 O O . ALA A 1 249 ? -65.335 -29.164 158.350 1.00 57.34 249 ALA A O 1
ATOM 1958 N N . SER A 1 250 ? -66.610 -28.185 156.789 1.00 52.16 250 SER A N 1
ATOM 1959 C CA . SER A 1 250 ? -67.575 -27.642 157.760 1.00 52.16 250 SER A CA 1
ATOM 1960 C C . SER A 1 250 ? -68.675 -28.639 158.140 1.00 52.16 250 SER A C 1
ATOM 1962 O O . SER A 1 250 ? -69.089 -28.675 159.298 1.00 52.16 250 SER A O 1
ATOM 1964 N N . THR A 1 251 ? -69.116 -29.493 157.212 1.00 52.38 251 THR A N 1
ATOM 1965 C CA . THR A 1 251 ? -70.118 -30.540 157.496 1.00 52.38 251 THR A CA 1
ATOM 1966 C C . THR A 1 251 ? -69.567 -31.668 158.379 1.00 52.38 251 THR A C 1
ATOM 1968 O O . THR A 1 251 ? -70.294 -32.178 159.235 1.00 52.38 251 THR A O 1
ATOM 1971 N N . LEU A 1 252 ? -68.266 -31.974 158.285 1.00 49.72 252 LEU A N 1
ATOM 1972 C CA . LEU A 1 252 ? -67.560 -32.912 159.175 1.00 49.72 252 LEU A CA 1
ATOM 1973 C C . LEU A 1 252 ? -67.620 -32.539 160.670 1.00 49.72 252 LEU A C 1
ATOM 1975 O O . LEU A 1 252 ? -67.493 -33.415 161.523 1.00 49.72 252 LEU A O 1
ATOM 1979 N N . ALA A 1 253 ? -67.868 -31.272 161.018 1.00 51.56 253 ALA A N 1
ATOM 1980 C CA . ALA A 1 253 ? -67.998 -30.850 162.414 1.00 51.56 253 ALA A CA 1
ATOM 1981 C C . ALA A 1 253 ? -69.301 -31.329 163.094 1.00 51.56 253 ALA A C 1
ATOM 1983 O O . ALA A 1 253 ? -69.397 -31.268 164.318 1.00 51.56 253 ALA A O 1
ATOM 1984 N N . SER A 1 254 ? -70.299 -31.792 162.327 1.00 47.00 254 SER A N 1
ATOM 1985 C CA . SER A 1 254 ? -71.652 -32.079 162.834 1.00 47.00 254 SER A CA 1
ATOM 1986 C C . SER A 1 254 ? -71.989 -33.567 163.008 1.00 47.00 254 SER A C 1
ATOM 1988 O O . SER A 1 254 ? -73.049 -33.871 163.557 1.00 47.00 254 SER A O 1
ATOM 1990 N N . ILE A 1 255 ? -71.154 -34.499 162.530 1.00 49.06 255 ILE A N 1
ATOM 1991 C CA . ILE A 1 255 ? -71.448 -35.948 162.529 1.00 49.06 255 ILE A CA 1
ATOM 1992 C C . ILE A 1 255 ? -70.198 -36.721 162.979 1.00 49.06 255 ILE A C 1
ATOM 1994 O O . ILE A 1 255 ? -69.512 -37.352 162.182 1.00 49.06 255 ILE A O 1
ATOM 1998 N N . LYS A 1 256 ? -69.871 -36.633 164.275 1.00 48.22 256 LYS A N 1
ATOM 1999 C CA . LYS A 1 256 ? -68.567 -37.060 164.820 1.00 48.22 256 LYS A CA 1
ATOM 2000 C C . LYS A 1 256 ? -68.594 -38.341 165.677 1.00 48.22 256 LYS A C 1
ATOM 2002 O O . LYS A 1 256 ? -67.724 -38.514 166.525 1.00 48.22 256 LYS A O 1
ATOM 2007 N N . GLU A 1 257 ? -69.590 -39.215 165.502 1.00 45.78 257 GLU A N 1
ATOM 2008 C CA . GLU A 1 257 ? -69.740 -40.405 166.370 1.00 45.78 257 GLU A CA 1
ATOM 2009 C C . GLU A 1 257 ? -70.250 -41.690 165.674 1.00 45.78 257 GLU A C 1
ATOM 2011 O O . GLU A 1 257 ? -70.255 -42.745 166.300 1.00 45.78 257 GLU A O 1
ATOM 2016 N N . GLN A 1 258 ? -70.655 -41.660 164.390 1.00 41.66 258 GLN A N 1
ATOM 2017 C CA . GLN A 1 258 ? -71.212 -42.846 163.698 1.00 41.66 258 GLN A CA 1
ATOM 2018 C C . GLN A 1 258 ? -70.912 -42.940 162.179 1.00 41.66 258 GLN A C 1
ATOM 2020 O O . GLN A 1 258 ? -71.853 -43.013 161.395 1.00 41.66 258 GLN A O 1
ATOM 2025 N N . LEU A 1 259 ? -69.633 -42.957 161.751 1.00 44.12 259 LEU A N 1
ATOM 2026 C CA . LEU A 1 259 ? -69.120 -43.755 160.598 1.00 44.12 259 LEU A CA 1
ATOM 2027 C C . LEU A 1 259 ? -67.637 -43.456 160.273 1.00 44.12 259 LEU A C 1
ATOM 2029 O O . LEU A 1 259 ? -67.303 -42.757 159.319 1.00 44.12 259 LEU A O 1
ATOM 2033 N N . GLU A 1 260 ? -66.727 -44.075 161.024 1.00 48.59 260 GLU A N 1
ATOM 2034 C CA . GLU A 1 260 ? -65.259 -43.980 160.877 1.00 48.59 260 GLU A CA 1
ATOM 2035 C C . GLU A 1 260 ? -64.705 -44.786 159.667 1.00 48.59 260 GLU A C 1
ATOM 2037 O O . GLU A 1 260 ? -63.616 -45.347 159.707 1.00 48.59 260 GLU A O 1
ATOM 2042 N N . ALA A 1 261 ? -65.487 -44.906 158.585 1.00 54.09 261 ALA A N 1
ATOM 2043 C CA . ALA A 1 261 ? -65.242 -45.842 157.476 1.00 54.09 261 ALA A CA 1
ATOM 2044 C C . ALA A 1 261 ? -65.280 -45.210 156.066 1.00 54.09 261 ALA A C 1
ATOM 2046 O O . ALA A 1 261 ? -65.139 -45.923 155.074 1.00 54.09 261 ALA A O 1
ATOM 2047 N N . LEU A 1 262 ? -65.483 -43.890 155.957 1.00 50.06 262 LEU A N 1
ATOM 2048 C CA . LEU A 1 262 ? -65.665 -43.183 154.674 1.00 50.06 262 LEU A CA 1
ATOM 2049 C C . LEU A 1 262 ? -64.526 -42.213 154.304 1.00 50.06 262 LEU A C 1
ATOM 2051 O O . LEU A 1 262 ? -64.415 -41.812 153.147 1.00 50.06 262 LEU A O 1
ATOM 2055 N N . GLU A 1 263 ? -63.655 -41.870 155.255 1.00 50.75 263 GLU A N 1
ATOM 2056 C CA . GLU A 1 263 ? -62.595 -40.861 155.092 1.00 50.75 263 GLU A CA 1
ATOM 2057 C C . GLU A 1 263 ? -61.546 -41.255 154.035 1.00 50.75 263 GLU A C 1
ATOM 2059 O O . GLU A 1 263 ? -61.184 -40.450 153.177 1.00 50.75 263 GLU A O 1
ATOM 2064 N N . VAL A 1 264 ? -61.135 -42.529 154.021 1.00 61.44 264 VAL A N 1
ATOM 2065 C CA . VAL A 1 264 ? -60.095 -43.056 153.115 1.00 61.44 264 VAL A CA 1
ATOM 2066 C C . VAL A 1 264 ? -60.500 -42.964 151.635 1.00 61.44 264 VAL A C 1
ATOM 2068 O O . VAL A 1 264 ? -59.655 -42.711 150.776 1.00 61.44 264 VAL A O 1
ATOM 2071 N N . ALA A 1 265 ? -61.789 -43.131 151.321 1.00 57.06 265 ALA A N 1
ATOM 2072 C CA . ALA A 1 265 ? -62.279 -43.111 149.942 1.00 57.06 265 ALA A CA 1
ATOM 2073 C C . ALA A 1 265 ? -62.249 -41.699 149.326 1.00 57.06 265 ALA A C 1
ATOM 2075 O O . ALA A 1 265 ? -61.879 -41.535 148.161 1.00 57.06 265 ALA A O 1
ATOM 2076 N N . ALA A 1 266 ? -62.597 -40.672 150.109 1.00 55.50 266 ALA A N 1
ATOM 2077 C CA . ALA A 1 266 ? -62.667 -39.291 149.631 1.00 55.50 266 ALA A CA 1
ATOM 2078 C C . ALA A 1 266 ? -61.281 -38.726 149.263 1.00 55.50 266 ALA A C 1
ATOM 2080 O O . ALA A 1 266 ? -61.126 -38.063 148.233 1.00 55.50 266 ALA A O 1
ATOM 2081 N N . SER A 1 267 ? -60.256 -39.020 150.070 1.00 59.47 267 SER A N 1
ATOM 2082 C CA . SER A 1 267 ? -58.901 -38.487 149.876 1.00 59.47 267 SER A CA 1
ATOM 2083 C C . SER A 1 267 ? -58.238 -38.963 148.578 1.00 59.47 267 SER A C 1
ATOM 2085 O O . SER A 1 267 ? -57.506 -38.199 147.947 1.00 59.47 267 SER A O 1
ATOM 2087 N N . GLN A 1 268 ? -58.497 -40.204 148.152 1.00 57.97 268 GLN A N 1
ATOM 2088 C CA . GLN A 1 268 ? -57.847 -40.791 146.975 1.00 57.97 268 GLN A CA 1
ATOM 2089 C C . GLN A 1 268 ? -58.468 -40.325 145.645 1.00 57.97 268 GLN A C 1
ATOM 2091 O O . GLN A 1 268 ? -57.771 -40.247 144.633 1.00 57.97 268 GLN A O 1
ATOM 2096 N N . GLN A 1 269 ? -59.752 -39.952 145.634 1.00 56.56 269 GLN A N 1
ATOM 2097 C CA . GLN A 1 269 ? -60.399 -39.402 144.439 1.00 56.56 269 GLN A CA 1
ATOM 2098 C C . GLN A 1 269 ? -59.931 -37.961 144.148 1.00 56.56 269 GLN A C 1
ATOM 2100 O O . GLN A 1 269 ? -59.697 -37.599 142.990 1.00 56.56 269 GLN A O 1
ATOM 2105 N N . HIS A 1 270 ? -59.722 -37.154 145.193 1.00 64.31 270 HIS A N 1
ATOM 2106 C CA . HIS A 1 270 ? -59.330 -35.746 145.074 1.00 64.31 270 HIS A CA 1
ATOM 2107 C C . HIS A 1 270 ? -57.967 -35.550 144.381 1.00 64.31 270 HIS A C 1
ATOM 2109 O O . HIS A 1 270 ? -57.856 -34.734 143.463 1.00 64.31 270 HIS A O 1
ATOM 2115 N N . SER A 1 271 ? -56.951 -36.343 144.741 1.00 63.66 271 SER A N 1
ATOM 2116 C CA . SER A 1 271 ? -55.610 -36.244 144.140 1.00 63.66 271 SER A CA 1
ATOM 2117 C C . SER A 1 271 ? -55.590 -36.609 142.651 1.00 63.66 271 SER A C 1
ATOM 2119 O O . SER A 1 271 ? -54.914 -35.939 141.870 1.00 63.66 271 SER A O 1
ATOM 2121 N N . SER A 1 272 ? -56.378 -37.610 142.236 1.00 66.50 272 SER A N 1
ATOM 2122 C CA . SER A 1 272 ? -56.498 -37.990 140.820 1.00 66.50 272 SER A CA 1
ATOM 2123 C C . SER A 1 272 ? -57.077 -36.860 139.959 1.00 66.50 272 SER A C 1
ATOM 2125 O O . SER A 1 272 ? -56.558 -36.578 138.881 1.00 66.50 272 SER A O 1
ATOM 2127 N N . THR A 1 273 ? -58.082 -36.147 140.480 1.00 64.56 273 THR A N 1
ATOM 2128 C CA . THR A 1 273 ? -58.764 -35.054 139.767 1.00 64.56 273 THR A CA 1
ATOM 2129 C C . THR A 1 273 ? -57.829 -33.861 139.547 1.00 64.56 273 THR A C 1
ATOM 2131 O O . THR A 1 273 ? -57.781 -33.297 138.453 1.00 64.56 273 THR A O 1
ATOM 2134 N N . ILE A 1 274 ? -57.033 -33.500 140.562 1.00 65.69 274 ILE A N 1
ATOM 2135 C CA . ILE A 1 274 ? -56.049 -32.410 140.462 1.00 65.69 274 ILE A CA 1
ATOM 2136 C C . ILE A 1 274 ? -54.965 -32.744 139.428 1.00 65.69 274 ILE A C 1
ATOM 2138 O O . ILE A 1 274 ? -54.636 -31.891 138.604 1.00 65.69 274 ILE A O 1
ATOM 2142 N N . ALA A 1 275 ? -54.463 -33.985 139.411 1.00 67.69 275 ALA A N 1
ATOM 2143 C CA . ALA A 1 275 ? -53.469 -34.416 138.428 1.00 67.69 275 ALA A CA 1
ATOM 2144 C C . ALA A 1 275 ? -53.989 -34.292 136.982 1.00 67.69 275 ALA A C 1
ATOM 2146 O O . ALA A 1 275 ? -53.295 -33.732 136.135 1.00 67.69 275 ALA A O 1
ATOM 2147 N N . THR A 1 276 ? -55.229 -34.726 136.714 1.00 67.94 276 THR A N 1
ATOM 2148 C CA . THR A 1 276 ? -55.842 -34.614 135.374 1.00 67.94 276 THR A CA 1
ATOM 2149 C C . THR A 1 276 ? -56.113 -33.176 134.925 1.00 67.94 276 THR A C 1
ATOM 2151 O O . THR A 1 276 ? -56.104 -32.899 133.727 1.00 67.94 276 THR A O 1
ATOM 2154 N N . LEU A 1 277 ? -56.334 -32.244 135.859 1.00 69.94 277 LEU A N 1
ATOM 2155 C CA . LEU A 1 277 ? -56.489 -30.823 135.528 1.00 69.94 277 LEU A CA 1
ATOM 2156 C C . LEU A 1 277 ? -55.144 -30.189 135.143 1.00 69.94 277 LEU A C 1
ATOM 2158 O O . LEU A 1 277 ? -55.090 -29.419 134.191 1.00 69.94 277 LEU A O 1
ATOM 2162 N N . SER A 1 278 ? -54.050 -30.555 135.819 1.00 69.88 278 SER A N 1
ATOM 2163 C CA . SER A 1 278 ? -52.714 -30.052 135.472 1.00 69.88 278 SER A CA 1
ATOM 2164 C C . SER A 1 278 ? -52.186 -30.567 134.130 1.00 69.88 278 SER A C 1
ATOM 2166 O O . SER A 1 278 ? -51.480 -29.821 133.460 1.00 69.88 278 SER A O 1
ATOM 2168 N N . THR A 1 279 ? -52.536 -31.785 133.696 1.00 71.06 279 THR A N 1
ATOM 2169 C CA . THR A 1 279 ? -52.198 -32.247 132.334 1.00 71.06 279 THR A CA 1
ATOM 2170 C C . THR A 1 279 ? -52.991 -31.500 131.259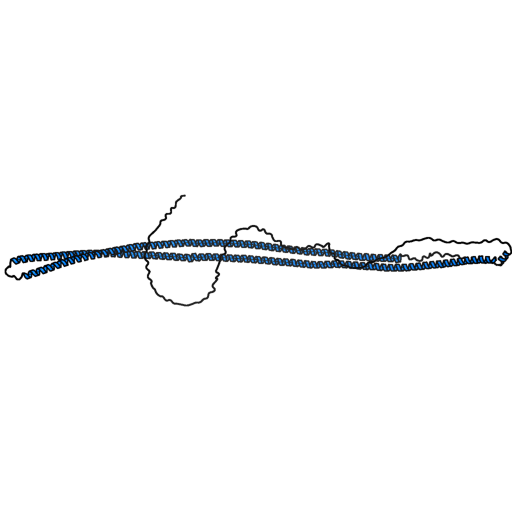 1.00 71.06 279 THR A C 1
ATOM 2172 O O . THR A 1 279 ? -52.429 -31.133 130.229 1.00 71.06 279 THR A O 1
ATOM 2175 N N . LEU A 1 280 ? -54.270 -31.197 131.522 1.00 73.50 280 LEU A N 1
ATOM 2176 C CA . LEU A 1 280 ? -55.102 -30.396 130.617 1.00 73.50 280 LEU A CA 1
ATOM 2177 C C . LEU A 1 280 ? -54.613 -28.946 130.488 1.00 73.50 280 LEU A C 1
ATOM 2179 O O . LEU A 1 280 ? -54.634 -28.412 129.381 1.00 73.50 280 LEU A O 1
ATOM 2183 N N . ASP A 1 281 ? -54.144 -28.325 131.578 1.00 71.31 281 ASP A N 1
ATOM 2184 C CA . ASP A 1 281 ? -53.515 -26.996 131.526 1.00 71.31 281 ASP A CA 1
ATOM 2185 C C . ASP A 1 281 ? -52.316 -26.997 130.548 1.00 71.31 281 ASP A C 1
ATOM 2187 O O . ASP A 1 281 ? -52.237 -26.133 129.674 1.00 71.31 281 ASP A O 1
ATOM 2191 N N . THR A 1 282 ? -51.426 -28.000 130.619 1.00 73.44 282 THR A N 1
ATOM 2192 C CA . THR A 1 282 ? -50.254 -28.092 129.724 1.00 73.44 282 THR A CA 1
ATOM 2193 C C . THR A 1 282 ? -50.602 -28.394 128.263 1.00 73.44 282 THR A C 1
ATOM 2195 O O . THR A 1 282 ? -50.012 -27.796 127.365 1.00 73.44 282 THR A O 1
ATOM 2198 N N . GLU A 1 283 ? -51.578 -29.269 127.997 1.00 75.00 283 GLU A N 1
ATOM 2199 C CA . GLU A 1 283 ? -52.025 -29.574 126.625 1.00 75.00 283 GLU A CA 1
ATOM 2200 C C . GLU A 1 283 ? -52.704 -28.357 125.961 1.00 75.00 283 GLU A C 1
ATOM 2202 O O . GLU A 1 283 ? -52.568 -28.137 124.753 1.00 75.00 283 GLU A O 1
ATOM 2207 N N . LEU A 1 284 ? -53.392 -27.518 126.747 1.00 74.62 284 LEU A N 1
ATOM 2208 C CA . LEU A 1 284 ? -53.960 -26.247 126.285 1.00 74.62 284 LEU A CA 1
ATOM 2209 C C . LEU A 1 284 ? -52.881 -25.208 125.942 1.00 74.62 284 LEU A C 1
ATOM 2211 O O . LEU A 1 284 ? -53.019 -24.525 124.925 1.00 74.62 284 LEU A O 1
ATOM 2215 N N . GLU A 1 285 ? -51.808 -25.096 126.732 1.00 72.62 285 GLU A N 1
ATOM 2216 C CA . GLU A 1 285 ? -50.687 -24.194 126.419 1.00 72.62 285 GLU A CA 1
ATOM 2217 C C . GLU A 1 285 ? -49.902 -24.637 125.171 1.00 72.62 285 GLU A C 1
ATOM 2219 O O . GLU A 1 285 ? -49.593 -23.800 124.317 1.00 72.62 285 GLU A O 1
ATOM 2224 N N . GLU A 1 286 ? -49.633 -25.937 125.002 1.00 74.06 286 GLU A N 1
ATOM 2225 C CA . GLU A 1 286 ? -48.937 -26.453 123.812 1.00 74.06 286 GLU A CA 1
ATOM 2226 C C . GLU A 1 286 ? -49.780 -26.264 122.534 1.00 74.06 286 GLU A C 1
ATOM 2228 O O . GLU A 1 286 ? -49.285 -25.747 121.527 1.00 74.06 286 GLU A O 1
ATOM 2233 N N . SER A 1 287 ? -51.087 -26.553 122.599 1.00 71.06 287 SER A N 1
ATOM 2234 C CA . SER A 1 287 ? -52.050 -26.276 121.519 1.00 71.06 287 SER A CA 1
ATOM 2235 C C . SER A 1 287 ? -52.121 -24.783 121.156 1.00 71.06 287 SER A C 1
ATOM 2237 O O . SER A 1 287 ? -52.142 -24.420 119.971 1.00 71.06 287 SER A O 1
ATOM 2239 N N . ALA A 1 288 ? -52.096 -23.889 122.153 1.00 72.38 288 ALA A N 1
ATOM 2240 C CA . ALA A 1 288 ? -52.053 -22.444 121.930 1.00 72.38 288 ALA A CA 1
ATOM 2241 C C . ALA A 1 288 ? -50.759 -22.015 121.213 1.00 72.38 288 ALA A C 1
ATOM 2243 O O . ALA A 1 288 ? -50.808 -21.233 120.258 1.00 72.38 288 ALA A O 1
ATOM 2244 N N . GLY A 1 289 ? -49.612 -22.561 121.631 1.00 73.00 289 GLY A N 1
ATOM 2245 C CA . GLY A 1 289 ? -48.316 -22.335 120.994 1.00 73.00 289 GLY A CA 1
ATOM 2246 C C . GLY A 1 289 ? -48.293 -22.787 119.532 1.00 73.00 289 GLY A C 1
ATOM 2247 O O . GLY A 1 289 ? -47.960 -21.998 118.644 1.00 73.00 289 GLY A O 1
ATOM 2248 N N . GLN A 1 290 ? -48.723 -24.021 119.259 1.00 74.88 290 GLN A N 1
ATOM 2249 C CA . GLN A 1 290 ? -48.708 -24.585 117.908 1.00 74.88 290 GLN A CA 1
ATOM 2250 C C . GLN A 1 290 ? -49.711 -23.890 116.969 1.00 74.88 290 GLN A C 1
ATOM 2252 O O . GLN A 1 290 ? -49.379 -23.626 115.809 1.00 74.88 290 GLN A O 1
ATOM 2257 N N . THR A 1 291 ? -50.885 -23.486 117.478 1.00 71.38 291 THR A N 1
ATOM 2258 C CA . THR A 1 291 ? -51.827 -22.617 116.744 1.00 71.38 291 THR A CA 1
ATOM 2259 C C . THR A 1 291 ? -51.120 -21.343 116.274 1.00 71.38 291 THR A C 1
ATOM 2261 O O . THR A 1 291 ? -51.165 -21.005 115.090 1.00 71.38 291 THR A O 1
ATOM 2264 N N . LYS A 1 292 ? -50.417 -20.662 117.186 1.00 73.94 292 LYS A N 1
ATOM 2265 C CA . LYS A 1 292 ? -49.761 -19.373 116.931 1.00 73.94 292 LYS A CA 1
ATOM 2266 C C . LYS A 1 292 ? -48.584 -19.474 115.955 1.00 73.94 292 LYS A C 1
ATOM 2268 O O . LYS A 1 292 ? -48.369 -18.559 115.165 1.00 73.94 292 LYS A O 1
ATOM 2273 N N . CYS A 1 293 ? -47.856 -20.593 115.948 1.00 75.19 293 CYS A N 1
ATOM 2274 C CA . CYS A 1 293 ? -46.866 -20.878 114.906 1.00 75.19 293 CYS A CA 1
ATOM 2275 C C . CYS A 1 293 ? -47.527 -21.037 113.526 1.00 75.19 293 CYS A C 1
ATOM 2277 O O . CYS A 1 293 ? -47.101 -20.386 112.573 1.00 75.19 293 CYS A O 1
ATOM 2279 N N . SER A 1 294 ? -48.610 -21.820 113.425 1.00 74.19 294 SER A N 1
ATOM 2280 C CA . SER A 1 294 ? -49.311 -22.031 112.147 1.00 74.19 294 SER A CA 1
ATOM 2281 C C . SER A 1 294 ? -49.939 -20.747 111.577 1.00 74.19 294 SER A C 1
ATOM 2283 O O . SER A 1 294 ? -49.923 -20.533 110.365 1.00 74.19 294 SER A O 1
ATOM 2285 N N . GLU A 1 295 ? -50.418 -19.843 112.440 1.00 76.19 295 GLU A N 1
ATOM 2286 C CA . GLU A 1 295 ? -50.893 -18.505 112.062 1.00 76.19 295 GLU A CA 1
ATOM 2287 C C . GLU A 1 295 ? -49.782 -17.691 111.375 1.00 76.19 295 GLU A C 1
ATOM 2289 O O . GLU A 1 295 ? -49.979 -17.175 110.271 1.00 76.19 295 GLU A O 1
ATOM 2294 N N . VAL A 1 296 ? -48.591 -17.633 111.983 1.00 78.94 296 VAL A N 1
ATOM 2295 C CA . VAL A 1 296 ? -47.429 -16.915 111.432 1.00 78.94 296 VAL A CA 1
ATOM 2296 C C . VAL A 1 296 ? -46.968 -17.520 110.102 1.00 78.94 296 VAL A C 1
ATOM 2298 O O . VAL A 1 296 ? -46.675 -16.772 109.167 1.00 78.94 296 VAL A O 1
ATOM 2301 N N . GLU A 1 297 ? -46.944 -18.849 109.977 1.00 80.00 297 GLU A N 1
ATOM 2302 C CA . GLU A 1 297 ? -46.560 -19.530 108.734 1.00 80.00 297 GLU A CA 1
ATOM 2303 C C . GLU A 1 297 ? -47.536 -19.247 107.584 1.00 80.00 297 GLU A C 1
ATOM 2305 O O . GLU A 1 297 ? -47.103 -18.865 106.494 1.00 80.00 297 GLU A O 1
ATOM 2310 N N . ILE A 1 298 ? -48.852 -19.351 107.810 1.00 79.00 298 ILE A N 1
ATOM 2311 C CA . ILE A 1 298 ? -49.848 -19.093 106.755 1.00 79.00 298 ILE A CA 1
ATOM 2312 C C . ILE A 1 298 ? -49.818 -17.616 106.329 1.00 79.00 298 ILE A C 1
ATOM 2314 O O . ILE A 1 298 ? -49.867 -17.316 105.132 1.00 79.00 298 ILE A O 1
ATOM 2318 N N . VAL A 1 299 ? -49.659 -16.684 107.277 1.00 81.06 299 VAL A N 1
ATOM 2319 C CA . VAL A 1 299 ? -49.488 -15.252 106.974 1.00 81.06 299 VAL A CA 1
ATOM 2320 C C . VAL A 1 299 ? -48.181 -14.995 106.207 1.00 81.06 299 VAL A C 1
ATOM 2322 O O . VAL A 1 299 ? -48.167 -14.181 105.279 1.00 81.06 299 VAL A O 1
ATOM 2325 N N . HIS A 1 300 ? -47.089 -15.699 106.518 1.00 83.62 300 HIS A N 1
ATOM 2326 C CA . HIS A 1 300 ? -45.829 -15.597 105.774 1.00 83.62 300 HIS A CA 1
ATOM 2327 C C . HIS A 1 300 ? -45.960 -16.117 104.331 1.00 83.62 300 HIS A C 1
ATOM 2329 O O . HIS A 1 300 ? -45.515 -15.449 103.391 1.00 83.62 300 HIS A O 1
ATOM 2335 N N . VAL A 1 301 ? -46.625 -17.259 104.128 1.00 83.25 301 VAL A N 1
ATOM 2336 C CA . VAL A 1 301 ? -46.894 -17.826 102.795 1.00 83.25 301 VAL A CA 1
ATOM 2337 C C . VAL A 1 301 ? -47.790 -16.899 101.968 1.00 83.25 301 VAL A C 1
ATOM 2339 O O . VAL A 1 301 ? -47.459 -16.608 100.818 1.00 83.25 301 VAL A O 1
ATOM 2342 N N . ALA A 1 302 ? -48.869 -16.360 102.546 1.00 81.56 302 ALA A N 1
ATOM 2343 C CA . ALA A 1 302 ? -49.771 -15.432 101.858 1.00 81.56 302 ALA A CA 1
ATOM 2344 C C . ALA A 1 302 ? -49.059 -14.138 101.414 1.00 81.56 302 ALA A C 1
ATOM 2346 O O . ALA A 1 302 ? -49.216 -13.694 100.272 1.00 81.56 302 ALA A O 1
ATOM 2347 N N . ASN A 1 303 ? -48.215 -13.559 102.276 1.00 82.06 303 ASN A N 1
ATOM 2348 C CA . ASN A 1 303 ? -47.399 -12.393 101.922 1.00 82.06 303 ASN A CA 1
ATOM 2349 C C . ASN A 1 303 ? -46.344 -12.717 100.850 1.00 82.06 303 ASN A C 1
ATOM 2351 O O . ASN A 1 303 ? -46.120 -11.913 99.943 1.00 82.06 303 ASN A O 1
ATOM 2355 N N . THR A 1 304 ? -45.735 -13.904 100.905 1.00 83.75 304 THR A N 1
ATOM 2356 C CA . THR A 1 304 ? -44.748 -14.356 99.911 1.00 83.75 304 THR A CA 1
ATOM 2357 C C . THR A 1 304 ? -45.393 -14.573 98.540 1.00 83.75 304 THR A C 1
ATOM 2359 O O . THR A 1 304 ? -44.845 -14.128 97.533 1.00 83.75 304 THR A O 1
ATOM 2362 N N . LEU A 1 305 ? -46.591 -15.164 98.486 1.00 84.50 305 LEU A N 1
ATOM 2363 C CA . LEU A 1 305 ? -47.367 -15.313 97.250 1.00 84.50 305 LEU A CA 1
ATOM 2364 C C . LEU A 1 305 ? -47.754 -13.947 96.658 1.00 84.50 305 LEU A C 1
ATOM 2366 O O . LEU A 1 305 ? -47.520 -13.701 95.473 1.00 84.50 305 LEU A O 1
ATOM 2370 N N . LYS A 1 306 ? -48.245 -13.021 97.494 1.00 84.06 306 LYS A N 1
ATOM 2371 C CA . LYS A 1 306 ? -48.585 -11.647 97.085 1.00 84.06 306 LYS A CA 1
ATOM 2372 C C . LYS A 1 306 ? -47.369 -10.887 96.535 1.00 84.06 306 LYS A C 1
ATOM 2374 O O . LYS A 1 306 ? -47.490 -10.207 95.516 1.00 84.06 306 LYS A O 1
ATOM 2379 N N . LYS A 1 307 ? -46.187 -11.047 97.146 1.00 86.44 307 LYS A N 1
ATOM 2380 C CA . LYS A 1 307 ? -44.919 -10.492 96.637 1.00 86.44 307 LYS A CA 1
ATOM 2381 C C . LYS A 1 307 ? -44.520 -11.123 95.300 1.00 86.44 307 LYS A C 1
ATOM 2383 O O . LYS A 1 307 ? -44.262 -10.401 94.344 1.00 86.44 307 LYS A O 1
ATOM 2388 N N . ASN A 1 308 ? -44.530 -12.451 95.195 1.00 84.81 308 ASN A N 1
ATOM 2389 C CA . ASN A 1 308 ? -44.147 -13.149 93.966 1.00 84.81 308 ASN A CA 1
ATOM 2390 C C . ASN A 1 308 ? -45.055 -12.777 92.780 1.00 84.81 308 ASN A C 1
ATOM 2392 O O . ASN A 1 308 ? -44.552 -12.548 91.681 1.00 84.81 308 ASN A O 1
ATOM 2396 N N . SER A 1 309 ? -46.369 -12.631 92.992 1.00 84.56 309 SER A N 1
ATOM 2397 C CA . SER A 1 309 ? -47.273 -12.176 91.927 1.00 84.56 309 SER A CA 1
ATOM 2398 C C . SER A 1 309 ? -47.146 -10.680 91.608 1.00 84.56 309 SER A C 1
ATOM 2400 O O . SER A 1 309 ? -47.513 -10.278 90.503 1.00 84.56 309 SER A O 1
ATOM 2402 N N . ALA A 1 310 ? -46.626 -9.852 92.521 1.00 83.81 310 ALA A N 1
ATOM 2403 C CA . ALA A 1 310 ? -46.270 -8.470 92.210 1.00 83.81 310 ALA A CA 1
ATOM 2404 C C . ALA A 1 310 ? -45.040 -8.415 91.292 1.00 83.81 310 ALA A C 1
ATOM 2406 O O . ALA A 1 310 ? -45.130 -7.816 90.219 1.00 83.81 310 ALA A O 1
ATOM 2407 N N . ASN A 1 311 ? -43.969 -9.124 91.666 1.00 86.25 311 ASN A N 1
ATOM 2408 C CA . ASN A 1 311 ? -42.739 -9.256 90.882 1.00 86.25 311 ASN A CA 1
ATOM 2409 C C . ASN A 1 311 ? -43.003 -9.839 89.479 1.00 86.25 311 ASN A C 1
ATOM 2411 O O . ASN A 1 311 ? -42.380 -9.422 88.509 1.00 86.25 311 ASN A O 1
ATOM 2415 N N . HIS A 1 312 ? -43.917 -10.810 89.348 1.00 84.31 312 HIS A N 1
ATOM 2416 C CA . HIS A 1 312 ? -44.206 -11.435 88.052 1.00 84.31 312 HIS A CA 1
ATOM 2417 C C . HIS A 1 312 ? -44.939 -10.500 87.075 1.00 84.31 312 HIS A C 1
ATOM 2419 O O . HIS A 1 312 ? -44.711 -10.593 85.873 1.00 84.31 312 HIS A O 1
ATOM 2425 N N . ALA A 1 313 ? -45.776 -9.580 87.571 1.00 86.12 313 ALA A N 1
ATOM 2426 C CA . ALA A 1 313 ? -46.365 -8.538 86.728 1.00 86.12 313 ALA A CA 1
ATOM 2427 C C . ALA A 1 313 ? -45.298 -7.525 86.274 1.00 86.12 313 ALA A C 1
ATOM 2429 O O . ALA A 1 313 ? -45.176 -7.257 85.086 1.00 86.12 313 ALA A O 1
ATOM 2430 N N . GLU A 1 314 ? -44.459 -7.055 87.200 1.00 87.44 314 GLU A N 1
ATOM 2431 C CA . GLU A 1 314 ? -43.352 -6.124 86.927 1.00 87.44 314 GLU A CA 1
ATOM 2432 C C . GLU A 1 314 ? -42.341 -6.690 85.909 1.00 87.44 314 GLU A C 1
ATOM 2434 O O . GLU A 1 314 ? -41.914 -5.990 84.991 1.00 87.44 314 GLU A O 1
ATOM 2439 N N . ALA A 1 315 ? -42.034 -7.989 85.990 1.00 87.31 315 ALA A N 1
ATOM 2440 C CA . ALA A 1 315 ? -41.211 -8.707 85.013 1.00 87.31 315 ALA A CA 1
ATOM 2441 C C . ALA A 1 315 ? -41.856 -8.827 83.615 1.00 87.31 315 ALA A C 1
ATOM 2443 O O . ALA A 1 315 ? -41.150 -8.999 82.624 1.00 87.31 315 ALA A O 1
ATOM 2444 N N . ILE A 1 316 ? -43.188 -8.758 83.513 1.00 87.31 316 ILE A N 1
ATOM 2445 C CA . ILE A 1 316 ? -43.915 -8.808 82.234 1.00 87.31 316 ILE A CA 1
ATOM 2446 C C . ILE A 1 316 ? -44.067 -7.407 81.637 1.00 87.31 316 ILE A C 1
ATOM 2448 O O . ILE A 1 316 ? -43.944 -7.258 80.423 1.00 87.31 316 ILE A O 1
ATOM 2452 N N . ASP A 1 317 ? -44.253 -6.380 82.465 1.00 85.62 317 ASP A N 1
ATOM 2453 C CA . ASP A 1 317 ? -44.290 -4.989 82.008 1.00 85.62 317 ASP A CA 1
ATOM 2454 C C . ASP A 1 317 ? -42.903 -4.518 81.534 1.00 85.62 317 ASP A C 1
ATOM 2456 O O . ASP A 1 317 ? -42.793 -3.929 80.459 1.00 85.62 317 ASP A O 1
ATOM 2460 N N . THR A 1 318 ? -41.826 -4.888 82.238 1.00 88.56 318 THR A N 1
ATOM 2461 C CA . THR A 1 318 ? -40.444 -4.648 81.770 1.00 88.56 318 THR A CA 1
ATOM 2462 C C . THR A 1 318 ? -40.096 -5.459 80.517 1.00 88.56 318 THR A C 1
ATOM 2464 O O . THR A 1 318 ? -39.435 -4.935 79.619 1.00 88.56 318 THR A O 1
ATOM 2467 N N . LEU A 1 319 ? -40.589 -6.699 80.377 1.00 89.06 319 LEU A N 1
ATOM 2468 C CA . LEU A 1 319 ? -40.453 -7.465 79.129 1.00 89.06 319 LEU A CA 1
ATOM 2469 C C . LEU A 1 319 ? -41.202 -6.792 77.967 1.00 89.06 319 LEU A C 1
ATOM 2471 O O . LEU A 1 319 ? -40.679 -6.743 76.854 1.00 89.06 319 LEU A O 1
ATOM 2475 N N . LYS A 1 320 ? -42.404 -6.259 78.216 1.00 89.50 320 LYS A N 1
ATOM 2476 C CA . LYS A 1 320 ? -43.202 -5.512 77.235 1.00 89.50 320 LYS A CA 1
ATOM 2477 C C . LYS A 1 320 ? -42.480 -4.249 76.767 1.00 89.50 320 LYS A C 1
ATOM 2479 O O . LYS A 1 320 ? -42.386 -4.036 75.562 1.00 89.50 320 LYS A O 1
ATOM 2484 N N . GLU A 1 321 ? -41.963 -3.445 77.692 1.00 88.81 321 GLU A N 1
ATOM 2485 C CA . GLU A 1 321 ? -41.227 -2.216 77.378 1.00 88.81 321 GLU A CA 1
ATOM 2486 C C . GLU A 1 321 ? -39.939 -2.516 76.594 1.00 88.81 321 GLU A C 1
ATOM 2488 O O . GLU A 1 321 ? -39.737 -1.954 75.519 1.00 88.81 321 GLU A O 1
ATOM 2493 N N . THR A 1 322 ? -39.140 -3.493 77.041 1.00 89.38 322 THR A N 1
ATOM 2494 C CA . THR A 1 322 ? -37.931 -3.941 76.318 1.00 89.38 322 THR A CA 1
ATOM 2495 C C . THR A 1 322 ? -38.260 -4.423 74.900 1.00 89.38 322 THR A C 1
ATOM 2497 O O . THR A 1 322 ? -37.674 -3.950 73.931 1.00 89.38 322 THR A O 1
ATOM 2500 N N . THR A 1 323 ? -39.258 -5.306 74.754 1.00 87.25 323 THR A N 1
ATOM 2501 C CA . THR A 1 323 ? -39.645 -5.868 73.443 1.00 87.25 323 THR A CA 1
ATOM 2502 C C . THR A 1 323 ? -40.188 -4.796 72.493 1.00 87.25 323 THR A C 1
ATOM 2504 O O . THR A 1 323 ? -40.031 -4.920 71.279 1.00 87.25 323 THR A O 1
ATOM 2507 N N . GLN A 1 324 ? -40.827 -3.745 73.020 1.00 89.75 324 GLN A N 1
ATOM 2508 C CA . GLN A 1 324 ? -41.271 -2.610 72.215 1.00 89.75 324 GLN A CA 1
ATOM 2509 C C . GLN A 1 324 ? -40.076 -1.816 71.677 1.00 89.75 324 GLN A C 1
ATOM 2511 O O . GLN A 1 324 ? -40.004 -1.605 70.469 1.00 89.75 324 GLN A O 1
ATOM 2516 N N . VAL A 1 325 ? -39.127 -1.443 72.545 1.00 90.00 325 VAL A N 1
ATOM 2517 C CA . VAL A 1 325 ? -37.920 -0.688 72.163 1.00 90.00 325 VAL A CA 1
ATOM 2518 C C . VAL A 1 325 ? -37.084 -1.455 71.133 1.00 90.00 325 VAL A C 1
ATOM 2520 O O . VAL A 1 325 ? -36.694 -0.874 70.120 1.00 90.00 325 VAL A O 1
ATOM 2523 N N . ASP A 1 326 ? -36.877 -2.760 71.333 1.00 87.06 326 ASP A N 1
ATOM 2524 C CA . ASP A 1 326 ? -36.162 -3.616 70.376 1.00 87.06 326 ASP A CA 1
ATOM 2525 C C . ASP A 1 326 ? -36.873 -3.675 69.009 1.00 87.06 326 ASP A C 1
ATOM 2527 O O . ASP A 1 326 ? -36.230 -3.640 67.959 1.00 87.06 326 ASP A O 1
ATOM 2531 N N . MET A 1 327 ? -38.209 -3.746 68.991 1.00 87.88 327 MET A N 1
ATOM 2532 C CA . MET A 1 327 ? -38.977 -3.767 67.740 1.00 87.88 327 MET A CA 1
ATOM 2533 C C . MET A 1 327 ? -38.993 -2.410 67.030 1.00 87.88 327 MET A C 1
ATOM 2535 O O . MET A 1 327 ? -38.909 -2.384 65.802 1.00 87.88 327 MET A O 1
ATOM 2539 N N . ASP A 1 328 ? -39.063 -1.300 67.768 1.00 88.12 328 ASP A N 1
ATOM 2540 C CA . ASP A 1 328 ? -38.959 0.046 67.196 1.00 88.12 328 ASP A CA 1
ATOM 2541 C C . ASP A 1 328 ? -37.565 0.276 66.589 1.00 88.12 328 ASP A C 1
ATOM 2543 O O . ASP A 1 328 ? -37.459 0.753 65.461 1.00 88.12 328 ASP A O 1
ATOM 2547 N N . ASP A 1 329 ? -36.486 -0.125 67.268 1.00 90.44 329 ASP A N 1
ATOM 2548 C CA . ASP A 1 329 ? -35.118 -0.086 66.728 1.00 90.44 329 ASP A CA 1
ATOM 2549 C C . ASP A 1 329 ? -34.974 -0.906 65.431 1.00 90.44 329 ASP A C 1
ATOM 2551 O O . ASP A 1 329 ? -34.438 -0.409 64.435 1.00 90.44 329 ASP A O 1
ATOM 2555 N N . VAL A 1 330 ? -35.514 -2.130 65.392 1.00 87.50 330 VAL A N 1
ATOM 2556 C CA . VAL A 1 330 ? -35.497 -2.973 64.184 1.00 87.50 330 VAL A CA 1
ATOM 2557 C C . VAL A 1 330 ? -36.325 -2.357 63.046 1.00 87.50 330 VAL A C 1
ATOM 2559 O O . VAL A 1 330 ? -35.894 -2.416 61.891 1.00 87.50 330 VAL A O 1
ATOM 2562 N N . CYS A 1 331 ? -37.467 -1.725 63.337 1.00 88.56 331 CYS A N 1
ATOM 2563 C CA . CYS A 1 331 ? -38.262 -1.018 62.327 1.00 88.56 331 CYS A CA 1
ATOM 2564 C C . CYS A 1 331 ? -37.516 0.205 61.773 1.00 88.56 331 CYS A C 1
ATOM 2566 O O . CYS A 1 331 ? -37.363 0.316 60.557 1.00 88.56 331 CYS A O 1
ATOM 2568 N N . ASN A 1 332 ? -36.963 1.055 62.645 1.00 88.19 332 ASN A N 1
ATOM 2569 C CA . ASN A 1 332 ? -36.176 2.233 62.262 1.00 88.19 332 ASN A CA 1
ATOM 2570 C C . ASN A 1 332 ? -34.955 1.854 61.400 1.00 88.19 332 ASN A C 1
ATOM 2572 O O . ASN A 1 332 ? -34.677 2.489 60.380 1.00 88.19 332 ASN A O 1
ATOM 2576 N N . LYS A 1 333 ? -34.243 0.774 61.756 1.00 88.88 333 LYS A N 1
ATOM 2577 C CA . LYS A 1 333 ? -33.123 0.237 60.960 1.00 88.88 333 LYS A CA 1
ATOM 2578 C C . LYS A 1 333 ? -33.569 -0.279 59.593 1.00 88.88 333 LYS A C 1
ATOM 2580 O O . LYS A 1 333 ? -32.868 -0.068 58.603 1.00 88.88 333 LYS A O 1
ATOM 2585 N N . MET A 1 334 ? -34.727 -0.933 59.515 1.00 87.94 334 MET A N 1
ATOM 2586 C CA . MET A 1 334 ? -35.279 -1.421 58.250 1.00 87.94 334 MET A CA 1
ATOM 2587 C C . MET A 1 334 ? -35.725 -0.267 57.338 1.00 87.94 334 MET A C 1
ATOM 2589 O O . MET A 1 334 ? -35.448 -0.298 56.141 1.00 87.94 334 MET A O 1
ATOM 2593 N N . GLU A 1 335 ? -36.356 0.772 57.888 1.00 88.38 335 GLU A N 1
ATOM 2594 C CA . GLU A 1 335 ? -36.772 1.964 57.138 1.00 88.38 335 GLU A CA 1
ATOM 2595 C C . GLU A 1 335 ? -35.562 2.767 56.631 1.00 88.38 335 GLU A C 1
ATOM 2597 O O . GLU A 1 335 ? -35.489 3.091 55.445 1.00 88.38 335 GLU A O 1
ATOM 2602 N N . SER A 1 336 ? -34.536 2.954 57.470 1.00 88.00 336 SER A N 1
ATOM 2603 C CA . SER A 1 336 ? -33.243 3.519 57.054 1.00 88.00 336 SER A CA 1
ATOM 2604 C C . SER A 1 336 ? -32.568 2.693 55.946 1.00 88.00 336 SER A C 1
ATOM 2606 O O . SER A 1 336 ? -32.035 3.257 54.990 1.00 88.00 336 SER A O 1
ATOM 2608 N N . THR A 1 337 ? -32.656 1.358 56.007 1.00 86.31 337 THR A N 1
ATOM 2609 C CA . THR A 1 337 ? -32.144 0.464 54.949 1.00 86.31 337 THR A CA 1
ATOM 2610 C C . THR A 1 337 ? -32.921 0.628 53.637 1.00 86.31 337 THR A C 1
ATOM 2612 O O . THR A 1 337 ? -32.321 0.613 52.563 1.00 86.31 337 THR A O 1
ATOM 2615 N N . ILE A 1 338 ? -34.244 0.825 53.693 1.00 87.56 338 ILE A N 1
ATOM 2616 C CA . ILE A 1 338 ? -35.069 1.112 52.508 1.00 87.56 338 ILE A CA 1
ATOM 2617 C C . ILE A 1 338 ? -34.688 2.460 51.891 1.00 87.56 338 ILE A C 1
ATOM 2619 O O . ILE A 1 338 ? -34.521 2.533 50.673 1.00 87.56 338 ILE A O 1
ATOM 2623 N N . GLN A 1 339 ? -34.505 3.504 52.706 1.00 87.38 339 GLN A N 1
ATOM 2624 C CA . GLN A 1 339 ? -34.076 4.815 52.217 1.00 87.38 339 GLN A CA 1
ATOM 2625 C C . GLN A 1 339 ? -32.705 4.726 51.528 1.00 87.38 339 GLN A C 1
ATOM 2627 O O . GLN A 1 339 ? -32.576 5.158 50.383 1.00 87.38 339 GLN A O 1
ATOM 2632 N N . HIS A 1 340 ? -31.717 4.087 52.163 1.00 86.31 340 HIS A N 1
ATOM 2633 C CA . HIS A 1 340 ? -30.376 3.914 51.592 1.00 86.31 340 HIS A CA 1
ATOM 2634 C C . HIS A 1 340 ? -30.400 3.117 50.273 1.00 86.31 340 HIS A C 1
ATOM 2636 O O . HIS A 1 340 ? -29.677 3.456 49.337 1.00 86.31 340 HIS A O 1
ATOM 2642 N N . LEU A 1 341 ? -31.249 2.087 50.149 1.00 84.31 341 LEU A N 1
ATOM 2643 C CA . LEU A 1 341 ? -31.441 1.367 48.881 1.00 84.31 341 LEU A CA 1
ATOM 2644 C C . LEU A 1 341 ? -32.093 2.244 47.797 1.00 84.31 341 LEU A C 1
ATOM 2646 O O . LEU A 1 341 ? -31.768 2.102 46.618 1.00 84.31 341 LEU A O 1
ATOM 2650 N N . GLY A 1 342 ? -32.992 3.156 48.177 1.00 84.94 342 GLY A N 1
ATOM 2651 C CA . GLY A 1 342 ? -33.576 4.143 47.267 1.00 84.94 342 GLY A CA 1
ATOM 2652 C C . GLY A 1 342 ? -32.549 5.161 46.762 1.00 84.94 342 GLY A C 1
ATOM 2653 O O . GLY A 1 342 ? -32.505 5.445 45.564 1.00 84.94 342 GLY A O 1
ATOM 2654 N N . GLU A 1 343 ? -31.696 5.662 47.656 1.00 86.81 343 GLU A N 1
ATOM 2655 C CA . GLU A 1 343 ? -30.609 6.596 47.340 1.00 86.81 343 GLU A CA 1
ATOM 2656 C C . GLU A 1 343 ? -29.552 5.946 46.432 1.00 86.81 343 GLU A C 1
ATOM 2658 O O . GLU A 1 343 ? -29.220 6.513 45.391 1.00 86.81 343 GLU A O 1
ATOM 2663 N N . GLU A 1 344 ? -29.117 4.717 46.734 1.00 82.12 344 GLU A N 1
ATOM 2664 C CA . GLU A 1 344 ? -28.205 3.932 45.881 1.00 82.12 344 GLU A CA 1
ATOM 2665 C C . GLU A 1 344 ? -28.802 3.628 44.497 1.00 82.12 344 GLU A C 1
ATOM 2667 O O . GLU A 1 344 ? -28.104 3.737 43.488 1.00 82.12 344 GLU A O 1
ATOM 2672 N N . ARG A 1 345 ? -30.105 3.313 44.400 1.00 82.00 345 ARG A N 1
ATOM 2673 C CA . ARG A 1 345 ? -30.775 3.099 43.101 1.00 82.00 345 ARG A CA 1
ATOM 2674 C C . ARG A 1 345 ? -30.715 4.357 42.229 1.00 82.00 345 ARG A C 1
ATOM 2676 O O . ARG A 1 345 ? -30.382 4.269 41.048 1.00 82.00 345 ARG A O 1
ATOM 2683 N N . CYS A 1 346 ? -31.005 5.524 42.807 1.00 84.44 346 CYS A N 1
ATOM 2684 C CA . CYS A 1 346 ? -30.918 6.810 42.110 1.00 84.44 346 CYS A CA 1
ATOM 2685 C C . CYS A 1 346 ? -29.464 7.185 41.765 1.00 84.44 346 CYS A C 1
ATOM 2687 O O . CYS A 1 346 ? -29.193 7.694 40.675 1.00 84.44 346 CYS A O 1
ATOM 2689 N N . GLY A 1 347 ? -28.521 6.892 42.666 1.00 85.19 347 GLY A N 1
ATOM 2690 C CA . GLY A 1 347 ? -27.087 7.058 42.441 1.00 85.19 347 GLY A CA 1
ATOM 2691 C C . GLY A 1 347 ? -26.598 6.239 41.247 1.00 85.19 347 GLY A C 1
ATOM 2692 O O . GLY A 1 347 ? -25.950 6.795 40.354 1.00 85.19 347 GLY A O 1
ATOM 2693 N N . LEU A 1 348 ? -26.970 4.957 41.179 1.00 82.81 348 LEU A N 1
ATOM 2694 C CA . LEU A 1 348 ? -26.595 4.067 40.084 1.00 82.81 348 LEU A CA 1
ATOM 2695 C C . LEU A 1 348 ? -27.223 4.481 38.751 1.00 82.81 348 LEU A C 1
ATOM 2697 O O . LEU A 1 348 ? -26.495 4.515 37.764 1.00 82.81 348 LEU A O 1
ATOM 2701 N N . ASP A 1 349 ? -28.509 4.844 38.702 1.00 82.12 349 ASP A N 1
ATOM 2702 C CA . ASP A 1 349 ? -29.128 5.370 37.472 1.00 82.12 349 ASP A CA 1
ATOM 2703 C C . ASP A 1 349 ? -28.314 6.563 36.926 1.00 82.12 349 ASP A C 1
ATOM 2705 O O . ASP A 1 349 ? -27.907 6.565 35.763 1.00 82.12 349 ASP A O 1
ATOM 2709 N N . SER A 1 350 ? -27.932 7.508 37.797 1.00 86.25 350 SER A N 1
ATOM 2710 C CA . SER A 1 350 ? -27.101 8.668 37.422 1.00 86.25 350 SER A CA 1
ATOM 2711 C C . SER A 1 350 ? -25.662 8.326 36.994 1.00 86.25 350 SER A C 1
ATOM 2713 O O . SER A 1 350 ? -24.971 9.170 36.410 1.00 86.25 350 SER A O 1
ATOM 2715 N N . LEU A 1 351 ? -25.171 7.131 37.336 1.00 84.44 351 LEU A N 1
ATOM 2716 C CA . LEU A 1 351 ? -23.845 6.621 36.979 1.00 84.44 351 LEU A CA 1
ATOM 2717 C C . LEU A 1 351 ? -23.905 5.832 35.666 1.00 84.44 351 LEU A C 1
ATOM 2719 O O . LEU A 1 351 ? -23.009 5.975 34.834 1.00 84.44 351 LEU A O 1
ATOM 2723 N N . VAL A 1 352 ? -24.976 5.064 35.454 1.00 82.56 352 VAL A N 1
ATOM 2724 C CA . VAL A 1 352 ? -25.277 4.351 34.207 1.00 82.56 352 VAL A CA 1
ATOM 2725 C C . VAL A 1 352 ? -25.495 5.340 33.069 1.00 82.56 352 VAL A C 1
ATOM 2727 O O . VAL A 1 352 ? -24.818 5.223 32.050 1.00 82.56 352 VAL A O 1
ATOM 2730 N N . ASP A 1 353 ? -26.342 6.358 33.254 1.00 84.88 353 ASP A N 1
ATOM 2731 C CA . ASP A 1 353 ? -26.570 7.392 32.234 1.00 84.88 353 ASP A CA 1
ATOM 2732 C C . ASP A 1 353 ? -25.269 8.127 31.879 1.00 84.88 353 ASP A C 1
ATOM 2734 O O . ASP A 1 353 ? -24.984 8.372 30.708 1.00 84.88 353 ASP A O 1
ATOM 2738 N N . ARG A 1 354 ? -24.420 8.400 32.878 1.00 87.38 354 ARG A N 1
ATOM 2739 C CA . ARG A 1 354 ? -23.105 9.031 32.690 1.00 87.38 354 ARG A CA 1
ATOM 2740 C C . ARG A 1 354 ? -22.117 8.126 31.957 1.00 87.38 354 ARG A C 1
ATOM 2742 O O . ARG A 1 354 ? -21.404 8.617 31.089 1.00 87.38 354 ARG A O 1
ATOM 2749 N N . CYS A 1 355 ? -22.095 6.825 32.255 1.00 84.38 355 CYS A N 1
ATOM 2750 C CA . CYS A 1 355 ? -21.305 5.853 31.496 1.00 84.38 355 CYS A CA 1
ATOM 2751 C C . CYS A 1 355 ? -21.788 5.770 30.046 1.00 84.38 355 CYS A C 1
ATOM 2753 O O . CYS A 1 355 ? -20.974 5.878 29.139 1.00 84.38 355 CYS A O 1
ATOM 2755 N N . ILE A 1 356 ? -23.099 5.658 29.812 1.00 84.19 356 ILE A N 1
ATOM 2756 C CA . ILE A 1 356 ? -23.677 5.630 28.462 1.00 84.19 356 ILE A CA 1
ATOM 2757 C C . ILE A 1 356 ? -23.325 6.917 27.703 1.00 84.19 356 ILE A C 1
ATOM 2759 O O . ILE A 1 356 ? -22.871 6.841 26.562 1.00 84.19 356 ILE A O 1
ATOM 2763 N N . GLN A 1 357 ? -23.470 8.089 28.328 1.00 87.75 357 GLN A N 1
ATOM 2764 C CA . GLN A 1 357 ? -23.142 9.380 27.720 1.00 87.75 357 GLN A CA 1
ATOM 2765 C C . GLN A 1 357 ? -21.641 9.513 27.419 1.00 87.75 357 GLN A C 1
ATOM 2767 O O . GLN A 1 357 ? -21.280 9.914 26.314 1.00 87.75 357 GLN A O 1
ATOM 2772 N N . GLN A 1 358 ? -20.766 9.137 28.357 1.00 87.31 358 GLN A N 1
ATOM 2773 C CA . GLN A 1 358 ? -19.315 9.182 28.172 1.00 87.31 358 GLN A CA 1
ATOM 2774 C C . GLN A 1 358 ? -18.859 8.199 27.087 1.00 87.31 358 GLN A C 1
ATOM 2776 O O . GLN A 1 358 ? -18.151 8.605 26.169 1.00 87.31 358 GLN A O 1
ATOM 2781 N N . THR A 1 359 ? -19.305 6.938 27.135 1.00 83.94 359 THR A N 1
ATOM 2782 C CA . THR A 1 359 ? -19.007 5.943 26.096 1.00 83.94 359 THR A CA 1
ATOM 2783 C C . THR A 1 359 ? -19.497 6.424 24.736 1.00 83.94 359 THR A C 1
ATOM 2785 O O . THR A 1 359 ? -18.723 6.376 23.789 1.00 83.94 359 THR A O 1
ATOM 2788 N N . THR A 1 360 ? -20.722 6.955 24.636 1.00 86.00 360 THR A N 1
ATOM 2789 C CA . THR A 1 360 ? -21.263 7.504 23.378 1.00 86.00 360 THR A CA 1
ATOM 2790 C C . THR A 1 360 ? -20.419 8.672 22.862 1.00 86.00 360 THR A C 1
ATOM 2792 O O . THR A 1 360 ? -20.097 8.694 21.680 1.00 86.00 360 THR A O 1
ATOM 2795 N N . SER A 1 361 ? -20.003 9.596 23.736 1.00 88.00 361 SER A N 1
ATOM 2796 C CA . SER A 1 361 ? -19.164 10.748 23.372 1.00 88.00 361 SER A CA 1
ATOM 2797 C C . SER A 1 361 ? -17.777 10.334 22.868 1.00 88.00 361 SER A C 1
ATOM 2799 O O . SER A 1 361 ? -17.287 10.886 21.885 1.00 88.00 361 SER A O 1
ATOM 2801 N N . THR A 1 362 ? -17.136 9.356 23.515 1.00 84.94 362 THR A N 1
ATOM 2802 C CA . THR A 1 362 ? -15.867 8.791 23.032 1.00 84.94 362 THR A CA 1
ATOM 2803 C C . THR A 1 362 ? -16.067 8.049 21.707 1.00 84.94 362 THR A C 1
ATOM 2805 O O . THR A 1 362 ? -15.215 8.126 20.829 1.00 84.94 362 THR A O 1
ATOM 2808 N N . LEU A 1 363 ? -17.210 7.382 21.519 1.00 84.25 363 LEU A N 1
ATOM 2809 C CA . LEU A 1 363 ? -17.555 6.696 20.273 1.00 84.25 363 LEU A CA 1
ATOM 2810 C C . LEU A 1 363 ? -17.737 7.666 19.101 1.00 84.25 363 LEU A C 1
ATOM 2812 O O . LEU A 1 363 ? -17.250 7.391 18.007 1.00 84.25 363 LEU A O 1
ATOM 2816 N N . THR A 1 364 ? -18.426 8.794 19.313 1.00 85.62 364 THR A N 1
ATOM 2817 C CA . THR A 1 364 ? -18.590 9.828 18.283 1.00 85.62 364 THR A CA 1
ATOM 2818 C C . THR A 1 364 ? -17.251 10.460 17.934 1.00 85.62 364 THR A C 1
ATOM 2820 O O . THR A 1 364 ? -16.932 10.518 16.752 1.00 85.62 364 THR A O 1
ATOM 2823 N N . GLN A 1 365 ? -16.412 10.786 18.926 1.00 87.62 365 GLN A N 1
ATOM 2824 C CA . GLN A 1 365 ? -15.055 11.284 18.679 1.00 87.62 365 GLN A CA 1
ATOM 2825 C C . GLN A 1 365 ? -14.215 10.285 17.860 1.00 87.62 365 GLN A C 1
ATOM 2827 O O . GLN A 1 365 ? -13.632 10.661 16.848 1.00 87.62 365 GLN A O 1
ATOM 2832 N N . VAL A 1 366 ? -14.194 8.999 18.230 1.00 83.44 366 VAL A N 1
ATOM 2833 C CA . VAL A 1 366 ? -13.452 7.965 17.480 1.00 83.44 366 VAL A CA 1
ATOM 2834 C C . VAL A 1 366 ? -13.997 7.796 16.057 1.00 83.44 366 VAL A C 1
ATOM 2836 O O . VAL A 1 366 ? -13.217 7.606 15.122 1.00 83.44 366 VAL A O 1
ATOM 2839 N N . ASN A 1 367 ? -15.314 7.894 15.854 1.00 83.56 367 ASN A N 1
ATOM 2840 C CA . ASN A 1 367 ? -15.918 7.855 14.519 1.00 83.56 367 ASN A CA 1
ATOM 2841 C C . ASN A 1 367 ? -15.543 9.097 13.680 1.00 83.56 367 ASN A C 1
ATOM 2843 O O . ASN A 1 367 ? -15.253 8.951 12.493 1.00 83.56 367 ASN A O 1
ATOM 2847 N N . GLU A 1 368 ? -15.516 10.291 14.279 1.00 86.62 368 GLU A N 1
ATOM 2848 C CA . GLU A 1 368 ? -15.114 11.557 13.643 1.00 86.62 368 GLU A CA 1
ATOM 2849 C C . GLU A 1 368 ? -13.625 11.553 13.267 1.00 86.62 368 GLU A C 1
ATOM 2851 O O . GLU A 1 368 ? -13.278 11.829 12.118 1.00 86.62 368 GLU A O 1
ATOM 2856 N N . GLU A 1 369 ? -12.744 11.136 14.181 1.00 84.81 369 GLU A N 1
ATOM 2857 C CA . GLU A 1 369 ? -11.316 10.938 13.910 1.00 84.81 369 GLU A CA 1
ATOM 2858 C C . GLU A 1 369 ? -11.105 9.901 12.794 1.00 84.81 369 GLU A C 1
ATOM 2860 O O . GLU A 1 369 ? -10.340 10.140 11.859 1.00 84.81 369 GLU A O 1
ATOM 2865 N N . THR A 1 370 ? -11.840 8.782 12.816 1.00 81.06 370 THR A N 1
ATOM 2866 C CA . THR A 1 370 ? -11.788 7.748 11.763 1.00 81.06 370 THR A CA 1
ATOM 2867 C C . THR A 1 370 ? -12.291 8.267 10.408 1.00 81.06 370 THR A C 1
ATOM 2869 O O . THR A 1 370 ? -11.778 7.861 9.361 1.00 81.06 370 THR A O 1
ATOM 2872 N N . ALA A 1 371 ? -13.276 9.169 10.390 1.00 83.62 371 ALA A N 1
ATOM 2873 C CA . ALA A 1 371 ? -13.743 9.825 9.170 1.00 83.62 371 ALA A CA 1
ATOM 2874 C C . ALA A 1 371 ? -12.695 10.812 8.626 1.00 83.62 371 ALA A C 1
ATOM 2876 O O . ALA A 1 371 ? -12.354 10.741 7.446 1.00 83.62 371 ALA A O 1
ATOM 2877 N N . HIS A 1 372 ? -12.105 11.645 9.488 1.00 86.75 372 HIS A N 1
ATOM 2878 C CA . HIS A 1 372 ? -11.036 12.576 9.120 1.00 86.75 372 HIS A CA 1
ATOM 2879 C C . HIS A 1 372 ? -9.776 11.851 8.610 1.00 86.75 372 HIS A C 1
ATOM 2881 O O . HIS A 1 372 ? -9.190 12.248 7.600 1.00 86.75 372 HIS A O 1
ATOM 2887 N N . TYR A 1 373 ? -9.372 10.745 9.249 1.00 82.38 373 TYR A N 1
ATOM 2888 C CA . TYR A 1 373 ? -8.277 9.901 8.759 1.00 82.38 373 TYR A CA 1
ATOM 2889 C C . TYR A 1 373 ? -8.595 9.282 7.393 1.00 82.38 373 TYR A C 1
ATOM 2891 O O . TYR A 1 373 ? -7.723 9.262 6.526 1.00 82.38 373 TYR A O 1
ATOM 2899 N N . ARG A 1 374 ? -9.834 8.827 7.158 1.00 80.94 374 ARG A N 1
ATOM 2900 C CA . ARG A 1 374 ? -10.266 8.320 5.845 1.00 80.94 374 ARG A CA 1
ATOM 2901 C C . ARG A 1 374 ? -10.212 9.398 4.772 1.00 80.94 374 ARG A C 1
ATOM 2903 O O . ARG A 1 374 ? -9.688 9.134 3.697 1.00 80.94 374 ARG A O 1
ATOM 2910 N N . GLU A 1 375 ? -10.711 10.597 5.056 1.00 86.06 375 GLU A N 1
ATOM 2911 C CA . GLU A 1 375 ? -10.658 11.713 4.111 1.00 86.06 375 GLU A CA 1
ATOM 2912 C C . GLU A 1 375 ? -9.208 12.123 3.818 1.00 86.06 375 GLU A C 1
ATOM 2914 O O . GLU A 1 375 ? -8.837 12.236 2.655 1.00 86.06 375 GLU A O 1
ATOM 2919 N N . THR A 1 376 ? -8.349 12.192 4.842 1.00 86.62 376 THR A N 1
ATOM 2920 C CA . THR A 1 376 ? -6.901 12.446 4.700 1.00 86.62 376 THR A CA 1
ATOM 2921 C C . THR A 1 376 ? -6.178 11.368 3.879 1.00 86.62 376 THR A C 1
ATOM 2923 O O . THR A 1 376 ? -5.245 11.675 3.137 1.00 86.62 376 THR A O 1
ATOM 2926 N N . ILE A 1 377 ? -6.573 10.097 4.008 1.00 81.19 377 ILE A N 1
ATOM 2927 C CA . ILE A 1 377 ? -6.032 8.995 3.198 1.00 81.19 377 ILE A CA 1
ATOM 2928 C C . ILE A 1 377 ? -6.534 9.102 1.756 1.00 81.19 377 ILE A C 1
ATOM 2930 O O . ILE A 1 377 ? -5.737 8.965 0.832 1.00 81.19 377 ILE A O 1
ATOM 2934 N N . ASN A 1 378 ? -7.819 9.395 1.551 1.00 81.88 378 ASN A N 1
ATOM 2935 C CA . ASN A 1 378 ? -8.416 9.524 0.224 1.00 81.88 378 ASN A CA 1
ATOM 2936 C C . ASN A 1 378 ? -7.848 10.725 -0.552 1.00 81.88 378 ASN A C 1
ATOM 2938 O O . ASN A 1 378 ? -7.548 10.579 -1.734 1.00 81.88 378 ASN A O 1
ATOM 2942 N N . THR A 1 379 ? -7.646 11.883 0.088 1.00 85.31 379 THR A N 1
ATOM 2943 C CA . THR A 1 379 ? -7.041 13.062 -0.557 1.00 85.31 379 THR A CA 1
ATOM 2944 C C . THR A 1 379 ? -5.584 12.805 -0.918 1.00 85.31 379 THR A C 1
ATOM 2946 O O . THR A 1 379 ? -5.236 12.918 -2.089 1.00 85.31 379 THR A O 1
ATOM 2949 N N . LYS A 1 380 ? -4.752 12.341 0.024 1.00 84.81 380 LYS A N 1
ATOM 2950 C CA . LYS A 1 380 ? -3.344 11.997 -0.259 1.00 84.81 380 LYS A CA 1
ATOM 2951 C C . LYS A 1 380 ? -3.196 10.871 -1.279 1.00 84.81 380 LYS A C 1
ATOM 2953 O O . LYS A 1 380 ? -2.257 10.884 -2.071 1.00 84.81 380 LYS A O 1
ATOM 2958 N N . SER A 1 381 ? -4.108 9.897 -1.279 1.00 78.75 381 SER A N 1
ATOM 2959 C CA . SER A 1 381 ? -4.177 8.880 -2.327 1.00 78.75 381 SER A CA 1
ATOM 2960 C C . SER A 1 381 ? -4.466 9.546 -3.672 1.00 78.75 381 SER A C 1
ATOM 2962 O O . SER A 1 381 ? -3.632 9.430 -4.562 1.00 78.75 381 SER A O 1
ATOM 2964 N N . SER A 1 382 ? -5.547 10.332 -3.785 1.00 81.44 382 SER A N 1
ATOM 2965 C CA . SER A 1 382 ? -5.939 11.075 -4.997 1.00 81.44 382 SER A CA 1
ATOM 2966 C C . SER A 1 382 ? -4.832 11.988 -5.545 1.00 81.44 382 SER A C 1
ATOM 2968 O O . SER A 1 382 ? -4.636 12.056 -6.759 1.00 81.44 382 SER A O 1
ATOM 2970 N N . GLU A 1 383 ? -4.109 12.689 -4.671 1.00 85.88 383 GLU A N 1
ATOM 2971 C CA . GLU A 1 383 ? -2.962 13.534 -5.019 1.00 85.88 383 GLU A CA 1
ATOM 2972 C C . GLU A 1 383 ? -1.806 12.698 -5.576 1.00 85.88 383 GLU A C 1
ATOM 2974 O O . GLU A 1 383 ? -1.250 13.038 -6.623 1.00 85.88 383 GLU A O 1
ATOM 2979 N N . ASN A 1 384 ? -1.492 11.565 -4.938 1.00 80.81 384 ASN A N 1
ATOM 2980 C CA . ASN A 1 384 ? -0.482 10.633 -5.428 1.00 80.81 384 ASN A CA 1
ATOM 2981 C C . ASN A 1 384 ? -0.881 9.992 -6.767 1.00 80.81 384 ASN A C 1
ATOM 2983 O O . ASN A 1 384 ? -0.011 9.882 -7.627 1.00 80.81 384 ASN A O 1
ATOM 2987 N N . VAL A 1 385 ? -2.156 9.634 -7.001 1.00 80.00 385 VAL A N 1
ATOM 2988 C CA . VAL A 1 385 ? -2.605 9.128 -8.320 1.00 80.00 385 VAL A CA 1
ATOM 2989 C C . VAL A 1 385 ? -2.303 10.156 -9.398 1.00 80.00 385 VAL A C 1
ATOM 2991 O O . VAL A 1 385 ? -1.658 9.840 -10.393 1.00 80.00 385 VAL A O 1
ATOM 2994 N N . LYS A 1 386 ? -2.719 11.407 -9.168 1.00 84.06 386 LYS A N 1
ATOM 2995 C CA . LYS A 1 386 ? -2.541 12.498 -10.124 1.00 84.06 386 LYS A CA 1
ATOM 2996 C C . LYS A 1 386 ? -1.060 12.773 -10.392 1.00 84.06 386 LYS A C 1
ATOM 2998 O O . LYS A 1 386 ? -0.671 12.887 -11.548 1.00 84.06 386 LYS A O 1
ATOM 3003 N N . LEU A 1 387 ? -0.234 12.816 -9.345 1.00 86.88 387 LEU A N 1
ATOM 3004 C CA . LEU A 1 387 ? 1.212 13.017 -9.460 1.00 86.88 387 LEU A CA 1
ATOM 3005 C C . LEU A 1 387 ? 1.913 11.852 -10.179 1.00 86.88 387 LEU A C 1
ATOM 3007 O O . LEU A 1 387 ? 2.882 12.078 -10.902 1.00 86.88 387 LEU A O 1
ATOM 3011 N N . HIS A 1 388 ? 1.451 10.614 -9.989 1.00 81.50 388 HIS A N 1
ATOM 3012 C CA . HIS A 1 388 ? 1.967 9.458 -10.721 1.00 81.50 388 HIS A CA 1
ATOM 3013 C C . HIS A 1 388 ? 1.528 9.479 -12.187 1.00 81.50 388 HIS A C 1
ATOM 3015 O O . HIS A 1 388 ? 2.390 9.342 -13.046 1.00 81.50 388 HIS A O 1
ATOM 3021 N N . ALA A 1 389 ? 0.254 9.741 -12.488 1.00 82.19 389 ALA A N 1
ATOM 3022 C CA . ALA A 1 389 ? -0.240 9.882 -13.858 1.00 82.19 389 ALA A CA 1
ATOM 3023 C C . ALA A 1 389 ? 0.495 11.000 -14.623 1.00 82.19 389 ALA A C 1
ATOM 3025 O O . ALA A 1 389 ? 0.966 10.779 -15.735 1.00 82.19 389 ALA A O 1
ATOM 3026 N N . GLU A 1 390 ? 0.691 12.168 -14.002 1.00 86.69 390 GLU A N 1
ATOM 3027 C CA . GLU A 1 390 ? 1.449 13.285 -14.579 1.00 86.69 390 GLU A CA 1
ATOM 3028 C C . GLU A 1 390 ? 2.915 12.904 -14.860 1.00 86.69 390 GLU A C 1
ATOM 3030 O O . GLU A 1 390 ? 3.444 13.197 -15.932 1.00 86.69 390 GLU A O 1
ATOM 3035 N N . LYS A 1 391 ? 3.583 12.189 -13.943 1.00 86.56 391 LYS A N 1
ATOM 3036 C CA . LYS A 1 391 ? 4.945 11.669 -14.173 1.00 86.56 391 LYS A CA 1
ATOM 3037 C C . LYS A 1 391 ? 4.989 10.630 -15.297 1.00 86.56 391 LYS A C 1
ATOM 3039 O O . LYS A 1 391 ? 5.882 10.708 -16.137 1.00 86.56 391 LYS A O 1
ATOM 3044 N N . THR A 1 392 ? 4.037 9.700 -15.335 1.00 83.44 392 THR A N 1
ATOM 3045 C CA . THR A 1 392 ? 3.898 8.672 -16.379 1.00 83.44 392 THR A CA 1
ATOM 3046 C C . THR A 1 392 ? 3.712 9.319 -17.754 1.00 83.44 392 THR A C 1
ATOM 3048 O O . THR A 1 392 ? 4.468 9.019 -18.675 1.00 83.44 392 THR A O 1
ATOM 3051 N N . GLN A 1 393 ? 2.799 10.288 -17.872 1.00 86.31 393 GLN A N 1
ATOM 3052 C CA . GLN A 1 393 ? 2.543 11.036 -19.105 1.00 86.31 393 GLN A CA 1
ATOM 3053 C C . GLN A 1 393 ? 3.754 11.872 -19.552 1.00 86.31 393 GLN A C 1
ATOM 3055 O O . GLN A 1 393 ? 4.063 11.925 -20.744 1.00 86.31 393 GLN A O 1
ATOM 3060 N N . ASN A 1 394 ? 4.478 12.498 -18.618 1.00 89.81 394 ASN A N 1
ATOM 3061 C CA . ASN A 1 394 ? 5.705 13.240 -18.926 1.00 89.81 394 ASN A CA 1
ATOM 3062 C C . ASN A 1 394 ? 6.829 12.315 -19.434 1.00 89.81 394 ASN A C 1
ATOM 3064 O O . ASN A 1 394 ? 7.527 12.668 -20.386 1.00 89.81 394 ASN A O 1
ATOM 3068 N N . ILE A 1 395 ? 6.978 11.117 -18.853 1.00 86.94 395 ILE A N 1
ATOM 3069 C CA . ILE A 1 395 ? 7.925 10.092 -19.325 1.00 86.94 395 ILE A CA 1
ATOM 3070 C C . ILE A 1 395 ? 7.534 9.601 -20.725 1.00 86.94 395 ILE A C 1
ATOM 3072 O O . ILE A 1 395 ? 8.385 9.579 -21.612 1.00 86.94 395 ILE A O 1
ATOM 3076 N N . GLN A 1 396 ? 6.256 9.272 -20.948 1.00 87.88 396 GLN A N 1
ATOM 3077 C CA . GLN A 1 396 ? 5.728 8.856 -22.252 1.00 87.88 396 GLN A CA 1
ATOM 3078 C C . GLN A 1 396 ? 6.006 9.921 -23.326 1.00 87.88 396 GLN A C 1
ATOM 3080 O O . GLN A 1 396 ? 6.593 9.621 -24.364 1.00 87.88 396 GLN A O 1
ATOM 3085 N N . SER A 1 397 ? 5.671 11.183 -23.034 1.00 90.06 397 SER A N 1
ATOM 3086 C CA . SER A 1 397 ? 5.865 12.321 -23.943 1.00 90.06 397 SER A CA 1
ATOM 3087 C C . SER A 1 397 ? 7.342 12.509 -24.301 1.00 90.06 397 SER A C 1
ATOM 3089 O O . SER A 1 397 ? 7.694 12.508 -25.480 1.00 90.06 397 SER A O 1
ATOM 3091 N N . SER A 1 398 ? 8.226 12.571 -23.298 1.00 90.62 398 SER A N 1
ATOM 3092 C CA . SER A 1 398 ? 9.671 12.728 -23.515 1.00 90.62 398 SER A CA 1
ATOM 3093 C C . SER A 1 398 ? 10.287 11.543 -24.273 1.00 90.62 398 SER A C 1
ATOM 3095 O O . SER A 1 398 ? 11.158 11.736 -25.123 1.00 90.62 398 SER A O 1
ATOM 3097 N N . MET A 1 399 ? 9.801 10.319 -24.034 1.00 88.88 399 MET A N 1
ATOM 3098 C CA . MET A 1 399 ? 10.227 9.127 -24.769 1.00 88.88 399 MET A CA 1
ATOM 3099 C C . MET A 1 399 ? 9.786 9.173 -26.242 1.00 88.88 399 MET A C 1
ATOM 3101 O O . MET A 1 399 ? 10.585 8.856 -27.126 1.00 88.88 399 MET A O 1
ATOM 3105 N N . THR A 1 400 ? 8.552 9.606 -26.530 1.00 89.75 400 THR A N 1
ATOM 3106 C CA . THR A 1 400 ? 8.077 9.783 -27.916 1.00 89.75 400 THR A CA 1
ATOM 3107 C C . THR A 1 400 ? 8.845 10.880 -28.656 1.00 89.75 400 THR A C 1
ATOM 3109 O O . THR A 1 400 ? 9.313 10.639 -29.766 1.00 89.75 400 THR A O 1
ATOM 3112 N N . GLU A 1 401 ? 9.069 12.041 -28.030 1.00 92.56 401 GLU A N 1
ATOM 3113 C CA . GLU A 1 401 ? 9.838 13.158 -28.599 1.00 92.56 401 GLU A CA 1
ATOM 3114 C C . GLU A 1 401 ? 11.293 12.755 -28.897 1.00 92.56 401 GLU A C 1
ATOM 3116 O O . GLU A 1 401 ? 11.824 13.052 -29.971 1.00 92.56 401 GLU A O 1
ATOM 3121 N N . SER A 1 402 ? 11.930 12.023 -27.977 1.00 90.62 402 SER A N 1
ATOM 3122 C CA . SER A 1 402 ? 13.286 11.493 -28.151 1.00 90.62 402 SER A CA 1
ATOM 3123 C C . SER A 1 402 ? 13.364 10.503 -29.321 1.00 90.62 402 SER A C 1
ATOM 3125 O O . SER A 1 402 ? 14.212 10.650 -30.203 1.00 90.62 402 SER A O 1
ATOM 3127 N N . SER A 1 403 ? 12.436 9.541 -29.381 1.00 92.25 403 SER A N 1
ATOM 3128 C CA . SER A 1 403 ? 12.365 8.525 -30.441 1.00 92.25 403 SER A CA 1
ATOM 3129 C C . SER A 1 403 ? 12.116 9.139 -31.825 1.00 92.25 403 SER A C 1
ATOM 3131 O O . SER A 1 403 ? 12.805 8.810 -32.797 1.00 92.25 403 SER A O 1
ATOM 3133 N N . GLU A 1 404 ? 11.201 10.109 -31.913 1.00 92.69 404 GLU A N 1
ATOM 3134 C CA . GLU A 1 404 ? 10.923 10.846 -33.148 1.00 92.69 404 GLU A CA 1
ATOM 3135 C C . GLU A 1 404 ? 12.133 11.699 -33.576 1.00 92.69 404 GLU A C 1
ATOM 3137 O O . GLU A 1 404 ? 12.480 11.740 -34.758 1.00 92.69 404 GLU A O 1
ATOM 3142 N N . THR A 1 405 ? 12.828 12.333 -32.625 1.00 93.62 405 THR A N 1
ATOM 3143 C CA . THR A 1 405 ? 14.037 13.132 -32.887 1.00 93.62 405 THR A CA 1
ATOM 3144 C C . THR A 1 405 ? 15.183 12.273 -33.422 1.00 93.62 405 THR A C 1
ATOM 3146 O O . THR A 1 405 ? 15.795 12.633 -34.429 1.00 93.62 405 THR A O 1
ATOM 3149 N N . VAL A 1 406 ? 15.457 11.113 -32.812 1.00 92.81 406 VAL A N 1
ATOM 3150 C CA . VAL A 1 406 ? 16.484 10.179 -33.309 1.00 92.81 406 VAL A CA 1
ATOM 3151 C C . VAL A 1 406 ? 16.106 9.649 -34.695 1.00 92.81 406 VAL A C 1
ATOM 3153 O O . VAL A 1 406 ? 16.949 9.642 -35.591 1.00 92.81 406 VAL A O 1
ATOM 3156 N N . SER A 1 407 ? 14.838 9.297 -34.917 1.00 93.50 407 SER A N 1
ATOM 3157 C CA . SER A 1 407 ? 14.352 8.833 -36.225 1.00 93.50 407 SER A CA 1
ATOM 3158 C C . SER A 1 407 ? 14.512 9.906 -37.317 1.00 93.50 407 SER A C 1
ATOM 3160 O O . SER A 1 407 ? 15.032 9.622 -38.397 1.00 93.50 407 SER A O 1
ATOM 3162 N N . LYS A 1 408 ? 14.173 11.171 -37.024 1.00 93.88 408 LYS A N 1
ATOM 3163 C CA . LYS A 1 408 ? 14.405 12.327 -37.917 1.00 93.88 408 LYS A CA 1
ATOM 3164 C C . LYS A 1 408 ? 15.893 12.544 -38.229 1.00 93.88 408 LYS A C 1
ATOM 3166 O O . LYS A 1 408 ? 16.244 12.883 -39.362 1.00 93.88 408 LYS A O 1
ATOM 3171 N N . LEU A 1 409 ? 16.785 12.331 -37.259 1.00 93.94 409 LEU A N 1
ATOM 3172 C CA . LEU A 1 409 ? 18.236 12.444 -37.457 1.00 93.94 409 LEU A CA 1
ATOM 3173 C C . LEU A 1 409 ? 18.796 11.308 -38.327 1.00 93.94 409 LEU A C 1
ATOM 3175 O O . LEU A 1 409 ? 19.589 11.576 -39.228 1.00 93.94 409 LEU A O 1
ATOM 3179 N N . LEU A 1 410 ? 18.346 10.066 -38.130 1.00 93.75 410 LEU A N 1
ATOM 3180 C CA . LEU A 1 410 ? 18.756 8.927 -38.960 1.00 93.75 410 LEU A CA 1
ATOM 3181 C C . LEU A 1 410 ? 18.306 9.097 -40.421 1.00 93.75 410 LEU A C 1
ATOM 3183 O O . LEU A 1 410 ? 19.113 8.950 -41.339 1.00 93.75 410 LEU A O 1
ATOM 3187 N N . VAL A 1 411 ? 17.044 9.483 -40.642 1.00 93.94 411 VAL A N 1
ATOM 3188 C CA . VAL A 1 411 ? 16.493 9.715 -41.990 1.00 93.94 411 VAL A CA 1
ATOM 3189 C C . VAL A 1 411 ? 17.159 10.910 -42.683 1.00 93.94 411 VAL A C 1
ATOM 3191 O O . VAL A 1 411 ? 17.468 10.827 -43.873 1.00 93.94 411 VAL A O 1
ATOM 3194 N N . SER A 1 412 ? 17.440 12.006 -41.967 1.00 93.75 412 SER A N 1
ATOM 3195 C CA . SER A 1 412 ? 18.136 13.156 -42.567 1.00 93.75 412 SER A CA 1
ATOM 3196 C C . SER A 1 412 ? 19.600 12.843 -42.902 1.00 93.75 412 SER A C 1
ATOM 3198 O O . SER A 1 412 ? 20.055 13.203 -43.988 1.00 93.75 412 SER A O 1
ATOM 3200 N N . SER A 1 413 ? 20.308 12.084 -42.055 1.00 92.69 413 SER A N 1
ATOM 3201 C CA . SER A 1 413 ? 21.670 11.617 -42.350 1.00 92.69 413 SER A CA 1
ATOM 3202 C C . SER A 1 413 ? 21.721 10.680 -43.562 1.00 92.69 413 SER A C 1
ATOM 3204 O O . SER A 1 413 ? 22.645 10.787 -44.369 1.00 92.69 413 SER A O 1
ATOM 3206 N N . LEU A 1 414 ? 20.732 9.793 -43.728 1.00 94.50 414 LEU A N 1
ATOM 3207 C CA . LEU A 1 414 ? 20.596 8.960 -44.926 1.00 94.50 414 LEU A CA 1
ATOM 3208 C C . LEU A 1 414 ? 20.353 9.815 -46.177 1.00 94.50 414 LEU A C 1
ATOM 3210 O O . LEU A 1 414 ? 21.061 9.662 -47.170 1.00 94.50 414 LEU A O 1
ATOM 3214 N N . SER A 1 415 ? 19.403 10.754 -46.121 1.00 93.44 415 SER A N 1
ATOM 3215 C CA . SER A 1 415 ? 19.099 11.644 -47.249 1.00 93.44 415 SER A CA 1
ATOM 3216 C C . SER A 1 415 ? 20.296 12.511 -47.657 1.00 93.44 415 SER A C 1
ATOM 3218 O O . SER A 1 415 ? 20.465 12.789 -48.845 1.00 93.44 415 SER A O 1
ATOM 3220 N N . GLN A 1 416 ? 21.130 12.932 -46.701 1.00 94.50 416 GLN A N 1
ATOM 3221 C CA . GLN A 1 416 ? 22.370 13.655 -46.981 1.00 94.50 416 GLN A CA 1
ATOM 3222 C C . GLN A 1 416 ? 23.387 12.753 -47.696 1.00 94.50 416 GLN A C 1
ATOM 3224 O O . GLN A 1 416 ? 23.939 13.147 -48.722 1.00 94.50 416 GLN A O 1
ATOM 3229 N N . GLN A 1 417 ? 23.603 11.532 -47.197 1.00 92.31 417 GLN A N 1
ATOM 3230 C CA . GLN A 1 417 ? 24.557 10.589 -47.783 1.00 92.31 417 GLN A CA 1
ATOM 3231 C C . GLN A 1 417 ? 24.137 10.129 -49.192 1.00 92.31 417 GLN A C 1
ATOM 3233 O O . GLN A 1 417 ? 24.989 9.985 -50.069 1.00 92.31 417 GLN A O 1
ATOM 3238 N N . GLU A 1 418 ? 22.832 9.972 -49.442 1.00 93.38 418 GLU A N 1
ATOM 3239 C CA . GLU A 1 418 ? 22.298 9.752 -50.789 1.00 93.38 418 GLU A CA 1
ATOM 3240 C C . GLU A 1 418 ? 22.556 10.934 -51.740 1.00 93.38 418 GLU A C 1
ATOM 3242 O O . GLU A 1 418 ? 22.816 10.703 -52.921 1.00 93.38 418 GLU A O 1
ATOM 3247 N N . SER A 1 419 ? 22.472 12.187 -51.269 1.00 93.44 419 SER A N 1
ATOM 3248 C CA . SER A 1 419 ? 22.771 13.366 -52.102 1.00 93.44 419 SER A CA 1
ATOM 3249 C C . SER A 1 419 ? 24.242 13.380 -52.508 1.00 93.44 419 SER A C 1
ATOM 3251 O O . SER A 1 419 ? 24.551 13.393 -53.697 1.00 93.44 419 SER A O 1
ATOM 3253 N N . SER A 1 420 ? 25.151 13.239 -51.538 1.00 91.56 420 SER A N 1
ATOM 3254 C CA . SER A 1 420 ? 26.594 13.248 -51.802 1.00 91.56 420 SER A CA 1
ATOM 3255 C C . SER A 1 420 ? 27.068 12.083 -52.682 1.00 91.56 420 SER A C 1
ATOM 3257 O O . SER A 1 420 ? 28.072 12.216 -53.377 1.00 91.56 420 SER A O 1
ATOM 3259 N N . HIS A 1 421 ? 26.352 10.952 -52.719 1.00 92.75 421 HIS A N 1
ATOM 3260 C CA . HIS A 1 421 ? 26.625 9.885 -53.695 1.00 92.75 421 HIS A CA 1
ATOM 3261 C C . HIS A 1 421 ? 26.113 10.204 -55.097 1.00 92.75 421 HIS A C 1
ATOM 3263 O O . HIS A 1 421 ? 26.826 9.931 -56.056 1.00 92.75 421 HIS A O 1
ATOM 3269 N N . LYS A 1 422 ? 24.936 10.827 -55.236 1.00 92.94 422 LYS A N 1
ATOM 3270 C CA . LYS A 1 422 ? 24.433 11.310 -56.536 1.00 92.94 422 LYS A CA 1
ATOM 3271 C C . LYS A 1 422 ? 25.364 12.386 -57.111 1.00 92.94 422 LYS A C 1
ATOM 3273 O O . LYS A 1 422 ? 25.671 12.357 -58.298 1.00 92.94 422 LYS A O 1
ATOM 3278 N N . GLU A 1 423 ? 25.876 13.275 -56.260 1.00 93.00 423 GLU A N 1
ATOM 3279 C CA . GLU A 1 423 ? 26.904 14.268 -56.601 1.00 93.00 423 GLU A CA 1
ATOM 3280 C C . GLU A 1 423 ? 28.209 13.593 -57.070 1.00 93.00 423 GLU A C 1
ATOM 3282 O O . GLU A 1 423 ? 28.674 13.874 -58.176 1.00 93.00 423 GLU A O 1
ATOM 3287 N N . LEU A 1 424 ? 28.749 12.632 -56.304 1.00 91.50 424 LEU A N 1
ATOM 3288 C CA . LEU A 1 424 ? 29.951 11.883 -56.698 1.00 91.50 424 LEU A CA 1
ATOM 3289 C C . LEU A 1 424 ? 29.740 11.045 -57.971 1.00 91.50 424 LEU A C 1
ATOM 3291 O O . LEU A 1 424 ? 30.653 10.922 -58.779 1.00 91.50 424 LEU A O 1
ATOM 3295 N N . GLN A 1 425 ? 28.553 10.474 -58.184 1.00 92.88 425 GLN A N 1
ATOM 3296 C CA . GLN A 1 425 ? 28.235 9.704 -59.390 1.00 92.88 425 GLN A CA 1
ATOM 3297 C C . GLN A 1 425 ? 28.248 10.595 -60.642 1.00 92.88 425 GLN A C 1
ATOM 3299 O O . GLN A 1 425 ? 28.740 10.174 -61.689 1.00 92.88 425 GLN A O 1
ATOM 3304 N N . VAL A 1 426 ? 27.767 11.839 -60.534 1.00 93.38 426 VAL A N 1
ATOM 3305 C CA . VAL A 1 426 ? 27.873 12.842 -61.606 1.00 93.38 426 VAL A CA 1
ATOM 3306 C C . VAL A 1 426 ? 29.332 13.252 -61.839 1.00 93.38 426 VAL A C 1
ATOM 3308 O O . VAL A 1 426 ? 29.747 13.356 -62.993 1.00 93.38 426 VAL A O 1
ATOM 3311 N N . GLU A 1 427 ? 30.132 13.423 -60.782 1.00 92.50 427 GLU A N 1
ATOM 3312 C CA . GLU A 1 427 ? 31.572 13.701 -60.907 1.00 92.50 427 GLU A CA 1
ATOM 3313 C C . GLU A 1 427 ? 32.323 12.541 -61.586 1.00 92.50 427 GLU A C 1
ATOM 3315 O O . GLU A 1 427 ? 33.079 12.772 -62.529 1.00 92.50 427 GLU A O 1
ATOM 3320 N N . VAL A 1 428 ? 32.056 11.292 -61.186 1.00 92.38 428 VAL A N 1
ATOM 3321 C CA . VAL A 1 428 ? 32.614 10.074 -61.800 1.00 92.38 428 VAL A CA 1
ATOM 3322 C C . VAL A 1 428 ? 32.313 10.023 -63.296 1.00 92.38 428 VAL A C 1
ATOM 3324 O O . VAL A 1 428 ? 33.247 9.889 -64.083 1.00 92.38 428 VAL A O 1
ATOM 3327 N N . LEU A 1 429 ? 31.054 10.207 -63.704 1.00 91.75 429 LEU A N 1
ATOM 3328 C CA . LEU A 1 429 ? 30.670 10.227 -65.122 1.00 91.75 429 LEU A CA 1
ATOM 3329 C C . LEU A 1 429 ? 31.352 11.375 -65.891 1.00 91.75 429 LEU A C 1
ATOM 3331 O O . LEU A 1 429 ? 31.751 11.201 -67.044 1.00 91.75 429 LEU A O 1
ATOM 3335 N N . GLY A 1 430 ? 31.539 12.533 -65.250 1.00 92.06 430 GLY A N 1
ATOM 3336 C CA . GLY A 1 430 ? 32.301 13.653 -65.805 1.00 92.06 430 GLY A CA 1
ATOM 3337 C C . GLY A 1 430 ? 33.779 13.315 -66.034 1.00 92.06 430 GLY A C 1
ATOM 3338 O O . GLY A 1 430 ? 34.321 13.609 -67.101 1.00 92.06 430 GLY A O 1
ATOM 3339 N N . VAL A 1 431 ? 34.424 12.648 -65.072 1.00 91.62 431 VAL A N 1
ATOM 3340 C CA . VAL A 1 431 ? 35.825 12.208 -65.178 1.00 91.62 431 VAL A CA 1
ATOM 3341 C C . VAL A 1 431 ? 35.983 11.070 -66.192 1.00 91.62 431 VAL A C 1
ATOM 3343 O O . VAL A 1 431 ? 36.929 11.093 -66.974 1.00 91.62 431 VAL A O 1
ATOM 3346 N N . GLU A 1 432 ? 35.062 10.105 -66.245 1.00 90.50 432 GLU A N 1
ATOM 3347 C CA . GLU A 1 432 ? 35.066 9.033 -67.252 1.00 90.50 432 GLU A CA 1
ATOM 3348 C C . GLU A 1 432 ? 34.918 9.593 -68.678 1.00 90.50 432 GLU A C 1
ATOM 3350 O O . GLU A 1 432 ? 35.630 9.152 -69.585 1.00 90.50 432 GLU A O 1
ATOM 3355 N N . GLY A 1 433 ? 34.070 10.614 -68.865 1.00 89.75 433 GLY A N 1
ATOM 3356 C CA . GLY A 1 433 ? 33.936 11.351 -70.125 1.00 89.75 433 GLY A CA 1
ATOM 3357 C C . GLY A 1 433 ? 35.187 12.158 -70.494 1.00 89.75 433 GLY A C 1
ATOM 3358 O O . GLY A 1 433 ? 35.645 12.093 -71.635 1.00 89.75 433 GLY A O 1
ATOM 3359 N N . ALA A 1 434 ? 35.791 12.863 -69.532 1.00 91.69 434 ALA A N 1
ATOM 3360 C CA . ALA A 1 434 ? 37.036 13.607 -69.742 1.00 91.69 434 ALA A CA 1
ATOM 3361 C C . ALA A 1 434 ? 38.224 12.683 -70.079 1.00 91.69 434 ALA A C 1
ATOM 3363 O O . ALA A 1 434 ? 39.012 12.990 -70.973 1.00 91.69 434 ALA A O 1
ATOM 3364 N N . LEU A 1 435 ? 38.319 11.520 -69.423 1.00 91.56 435 LEU A N 1
ATOM 3365 C CA . LEU A 1 435 ? 39.284 10.469 -69.759 1.00 91.56 435 LEU A CA 1
ATOM 3366 C C . LEU A 1 435 ? 39.053 9.913 -71.171 1.00 91.56 435 LEU A C 1
ATOM 3368 O O . LEU A 1 435 ? 40.022 9.656 -71.879 1.00 91.56 435 LEU A O 1
ATOM 3372 N N . GLY A 1 436 ? 37.795 9.765 -71.601 1.00 89.62 436 GLY A N 1
ATOM 3373 C CA . GLY A 1 436 ? 37.450 9.390 -72.975 1.00 89.62 436 GLY A CA 1
ATOM 3374 C C . GLY A 1 436 ? 37.917 10.420 -74.010 1.00 89.62 436 GLY A C 1
ATOM 3375 O O . GLY A 1 436 ? 38.543 10.046 -74.999 1.00 89.62 436 GLY A O 1
ATOM 3376 N N . GLY A 1 437 ? 37.691 11.713 -73.754 1.00 89.81 437 GLY A N 1
ATOM 3377 C CA . GLY A 1 437 ? 38.171 12.801 -74.616 1.00 89.81 437 GLY A CA 1
ATOM 3378 C C . GLY A 1 437 ? 39.700 12.850 -74.720 1.00 89.81 437 GLY A C 1
ATOM 3379 O O . GLY A 1 437 ? 40.248 12.915 -75.822 1.00 89.81 437 GLY A O 1
ATOM 3380 N N . LEU A 1 438 ? 40.392 12.714 -73.584 1.00 90.00 438 LEU A N 1
ATOM 3381 C CA . LEU A 1 438 ? 41.855 12.635 -73.531 1.00 90.00 438 LEU A CA 1
ATOM 3382 C C . LEU A 1 438 ? 42.397 11.384 -74.251 1.00 90.00 438 LEU A C 1
ATOM 3384 O O . LEU A 1 438 ? 43.463 11.444 -74.863 1.00 90.00 438 LEU A O 1
ATOM 3388 N N . ALA A 1 439 ? 41.664 10.263 -74.225 1.00 90.38 439 ALA A N 1
ATOM 3389 C CA . ALA A 1 439 ? 42.013 9.065 -74.990 1.00 90.38 439 ALA A CA 1
ATOM 3390 C C . ALA A 1 439 ? 42.040 9.350 -76.497 1.00 90.38 439 ALA A C 1
ATOM 3392 O O . ALA A 1 439 ? 42.996 8.966 -77.170 1.00 90.38 439 ALA A O 1
ATOM 3393 N N . THR A 1 440 ? 41.008 10.027 -77.015 1.00 89.94 440 THR A N 1
ATOM 3394 C CA . THR A 1 440 ? 40.932 10.405 -78.432 1.00 89.94 440 THR A CA 1
ATOM 3395 C C . THR A 1 440 ? 42.004 11.423 -78.808 1.00 89.94 440 THR A C 1
ATOM 3397 O O . THR A 1 440 ? 42.762 11.163 -79.734 1.00 89.94 440 THR A O 1
ATOM 3400 N N . GLU A 1 441 ? 42.171 12.504 -78.038 1.00 91.81 441 GLU A N 1
ATOM 3401 C CA . GLU A 1 441 ? 43.167 13.551 -78.316 1.00 91.81 441 GLU A CA 1
ATOM 3402 C C . GLU A 1 441 ? 44.600 12.991 -78.376 1.00 91.81 441 GLU A C 1
ATOM 3404 O O . GLU A 1 441 ? 45.349 13.272 -79.313 1.00 91.81 441 GLU A O 1
ATOM 3409 N N . LEU A 1 442 ? 44.974 12.125 -77.425 1.00 89.94 442 LEU A N 1
ATOM 3410 C CA . LEU A 1 442 ? 46.294 11.490 -77.416 1.00 89.94 442 LEU A CA 1
ATOM 3411 C C . LEU A 1 442 ? 46.448 10.426 -78.512 1.00 89.94 442 LEU A C 1
ATOM 3413 O O . LEU A 1 442 ? 47.544 10.276 -79.053 1.00 89.94 442 LEU A O 1
ATOM 3417 N N . HIS A 1 443 ? 45.388 9.694 -78.872 1.00 91.06 443 HIS A N 1
ATOM 3418 C CA . HIS A 1 443 ? 45.448 8.739 -79.983 1.00 91.06 443 HIS A CA 1
ATOM 3419 C C . HIS A 1 443 ? 45.601 9.453 -81.331 1.00 91.06 443 HIS A C 1
ATOM 3421 O O . HIS A 1 443 ? 46.384 9.003 -82.175 1.00 91.06 443 HIS A O 1
ATOM 3427 N N . ASP A 1 444 ? 44.893 10.564 -81.524 1.00 90.69 444 ASP A N 1
ATOM 3428 C CA . ASP A 1 444 ? 44.947 11.381 -82.731 1.00 90.69 444 ASP A CA 1
ATOM 3429 C C . ASP A 1 444 ? 46.312 12.063 -82.853 1.00 90.69 444 ASP A C 1
ATOM 3431 O O . ASP A 1 444 ? 46.965 11.912 -83.884 1.00 90.69 444 ASP A O 1
ATOM 3435 N N . HIS A 1 445 ? 46.826 12.684 -81.786 1.00 91.88 445 HIS A N 1
ATOM 3436 C CA . HIS A 1 445 ? 48.152 13.310 -81.802 1.00 91.88 445 HIS A CA 1
ATOM 3437 C C . HIS A 1 445 ? 49.291 12.298 -82.034 1.00 91.88 445 HIS A C 1
ATOM 3439 O O . HIS A 1 445 ? 50.208 12.565 -82.811 1.00 91.88 445 HIS A O 1
ATOM 3445 N N . LEU A 1 446 ? 49.219 11.093 -81.447 1.00 91.94 446 LEU A N 1
ATOM 3446 C CA . LEU A 1 446 ? 50.167 10.010 -81.752 1.00 91.94 446 LEU A CA 1
ATOM 3447 C C . LEU A 1 446 ? 50.044 9.510 -83.202 1.00 91.94 446 LEU A C 1
ATOM 3449 O O . LEU A 1 446 ? 51.039 9.104 -83.801 1.00 91.94 446 LEU A O 1
ATOM 3453 N N . SER A 1 447 ? 48.844 9.543 -83.787 1.00 90.44 447 SER A N 1
ATOM 3454 C CA . SER A 1 447 ? 48.627 9.187 -85.197 1.00 90.44 447 SER A CA 1
ATOM 3455 C C . SER A 1 447 ? 49.171 10.255 -86.143 1.00 90.44 447 SER A C 1
ATOM 3457 O O . SER A 1 447 ? 49.821 9.917 -87.131 1.00 90.44 447 SER A O 1
ATOM 3459 N N . GLU A 1 448 ? 48.951 11.530 -85.824 1.00 91.50 448 GLU A N 1
ATOM 3460 C CA . GLU A 1 448 ? 49.477 12.674 -86.563 1.00 91.50 448 GLU A CA 1
ATOM 3461 C C . GLU A 1 448 ? 51.008 12.691 -86.517 1.00 91.50 448 GLU A C 1
ATOM 3463 O O . GLU A 1 448 ? 51.647 12.728 -87.564 1.00 91.50 448 GLU A O 1
ATOM 3468 N N . SER A 1 449 ? 51.605 12.569 -85.326 1.00 88.94 449 SER A N 1
ATOM 3469 C CA . SER A 1 449 ? 53.060 12.508 -85.154 1.00 88.94 449 SER A CA 1
ATOM 3470 C C . SER A 1 449 ? 53.671 11.335 -85.932 1.00 88.94 449 SER A C 1
ATOM 3472 O O . SER A 1 449 ? 54.681 11.513 -86.617 1.00 88.94 449 SER A O 1
ATOM 3474 N N . ARG A 1 450 ? 53.001 10.168 -85.958 1.00 90.38 450 ARG A N 1
ATOM 3475 C CA . ARG A 1 450 ? 53.419 9.042 -86.807 1.00 90.38 450 ARG A CA 1
ATOM 3476 C C . ARG A 1 450 ? 53.408 9.387 -88.295 1.00 90.38 450 ARG A C 1
ATOM 3478 O O . ARG A 1 450 ? 54.375 9.081 -88.988 1.00 90.38 450 ARG A O 1
ATOM 3485 N N . LEU A 1 451 ? 52.351 10.033 -88.784 1.00 89.56 451 LEU A N 1
ATOM 3486 C CA . LEU A 1 451 ? 52.264 10.458 -90.183 1.00 89.56 451 LEU A CA 1
ATOM 3487 C C . LEU A 1 451 ? 53.317 11.520 -90.527 1.00 89.56 451 LEU A C 1
ATOM 3489 O O . LEU A 1 451 ? 53.960 11.391 -91.562 1.00 89.56 451 LEU A O 1
ATOM 3493 N N . GLN A 1 452 ? 53.553 12.506 -89.655 1.00 89.88 452 GLN A N 1
ATOM 3494 C CA . GLN A 1 452 ? 54.574 13.547 -89.842 1.00 89.88 452 GLN A CA 1
ATOM 3495 C C . GLN A 1 452 ? 55.995 12.966 -89.946 1.00 89.88 452 GLN A C 1
ATOM 3497 O O . GLN A 1 452 ? 56.791 13.432 -90.757 1.00 89.88 452 GLN A O 1
ATOM 3502 N N . VAL A 1 453 ? 56.328 11.938 -89.156 1.00 89.94 453 VAL A N 1
ATOM 3503 C CA . VAL A 1 453 ? 57.638 11.267 -89.243 1.00 89.94 453 VAL A CA 1
ATOM 3504 C C . VAL A 1 453 ? 57.750 10.405 -90.505 1.00 89.94 453 VAL A C 1
ATOM 3506 O O . VAL A 1 453 ? 58.801 10.404 -91.139 1.00 89.94 453 VAL A O 1
ATOM 3509 N N . ILE A 1 454 ? 56.682 9.718 -90.922 1.00 87.19 454 ILE A N 1
ATOM 3510 C CA . ILE A 1 454 ? 56.681 8.945 -92.177 1.00 87.19 454 ILE A CA 1
ATOM 3511 C C . ILE A 1 454 ? 56.842 9.874 -93.396 1.00 87.19 454 ILE A C 1
ATOM 3513 O O . ILE A 1 454 ? 57.671 9.600 -94.260 1.00 87.19 454 ILE A O 1
ATOM 3517 N N . ASP A 1 455 ? 56.126 11.001 -93.440 1.00 88.00 455 ASP A N 1
ATOM 3518 C CA . ASP A 1 455 ? 56.265 12.045 -94.473 1.00 88.00 455 ASP A CA 1
ATOM 3519 C C . ASP A 1 455 ? 57.673 12.680 -94.475 1.00 88.00 455 ASP A C 1
ATOM 3521 O O . ASP A 1 455 ? 58.265 12.873 -95.539 1.00 88.00 455 ASP A O 1
ATOM 3525 N N . LEU A 1 456 ? 58.272 12.921 -93.302 1.00 88.25 456 LEU A N 1
ATOM 3526 C CA . LEU A 1 456 ? 59.649 13.414 -93.198 1.00 88.25 456 LEU A CA 1
ATOM 3527 C C . LEU A 1 456 ? 60.669 12.450 -93.826 1.00 88.25 456 LEU A C 1
ATOM 3529 O O . LEU A 1 456 ? 61.613 12.894 -94.481 1.00 88.25 456 LEU A O 1
ATOM 3533 N N . LEU A 1 457 ? 60.487 11.147 -93.616 1.00 86.00 457 LEU A N 1
ATOM 3534 C CA . LEU A 1 457 ? 61.427 10.110 -94.045 1.00 86.00 457 LEU A CA 1
ATOM 3535 C C . LEU A 1 457 ? 61.230 9.686 -95.507 1.00 86.00 457 LEU A C 1
ATOM 3537 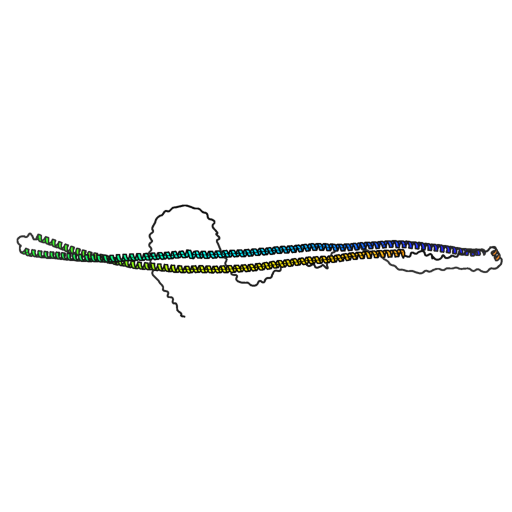O O . LEU A 1 457 ? 62.212 9.363 -96.167 1.00 86.00 457 LEU A O 1
ATOM 3541 N N . ASN A 1 458 ? 59.996 9.710 -96.018 1.00 82.75 458 ASN A N 1
ATOM 3542 C CA . ASN A 1 458 ? 59.689 9.305 -97.393 1.00 82.75 458 ASN A CA 1
ATOM 3543 C C . ASN A 1 458 ? 59.805 10.465 -98.396 1.00 82.75 458 ASN A C 1
ATOM 3545 O O . ASN A 1 458 ? 60.415 10.301 -99.451 1.00 82.75 458 ASN A O 1
ATOM 3549 N N . ASP A 1 459 ? 59.253 11.638 -98.068 1.00 77.06 459 ASP A N 1
ATOM 3550 C CA . ASP A 1 459 ? 59.045 12.720 -99.044 1.00 77.06 459 ASP A CA 1
ATOM 3551 C C . ASP A 1 459 ? 60.060 13.869 -98.887 1.00 77.06 459 ASP A C 1
ATOM 3553 O O . ASP A 1 459 ? 60.272 14.649 -99.819 1.00 77.06 459 ASP A O 1
ATOM 3557 N N . LYS A 1 460 ? 60.698 13.996 -97.712 1.00 75.25 460 LYS A N 1
ATOM 3558 C CA . LYS A 1 460 ? 61.615 15.111 -97.382 1.00 75.25 460 LYS A CA 1
ATOM 3559 C C . LYS A 1 460 ? 63.080 14.699 -97.213 1.00 75.25 460 LYS A C 1
ATOM 3561 O O . LYS A 1 460 ? 63.949 15.574 -97.242 1.00 75.25 460 LYS A O 1
ATOM 3566 N N . MET A 1 461 ? 63.390 13.407 -97.092 1.00 78.88 461 MET A N 1
ATOM 3567 C CA . MET A 1 461 ? 64.773 12.931 -97.168 1.00 78.88 461 MET A CA 1
ATOM 3568 C C . MET A 1 461 ? 65.269 12.953 -98.616 1.00 78.88 461 MET A C 1
ATOM 3570 O O . MET A 1 461 ? 64.887 12.136 -99.449 1.00 78.88 461 MET A O 1
ATOM 3574 N N . ILE A 1 462 ? 66.164 13.895 -98.912 1.00 73.69 462 ILE A N 1
ATOM 3575 C CA . ILE A 1 462 ? 66.792 14.017 -100.229 1.00 73.69 462 ILE A CA 1
ATOM 3576 C C . ILE A 1 462 ? 67.753 12.838 -100.438 1.00 73.69 462 ILE A C 1
ATOM 3578 O O . ILE A 1 462 ? 68.876 12.848 -99.929 1.00 73.69 462 ILE A O 1
ATOM 3582 N N . GLN A 1 463 ? 67.329 11.843 -101.220 1.00 68.81 463 GLN A N 1
ATOM 3583 C CA . GLN A 1 463 ? 68.244 10.876 -101.828 1.00 68.81 463 GLN A CA 1
ATOM 3584 C C . GLN A 1 463 ? 69.241 11.611 -102.741 1.00 68.81 463 GLN A C 1
ATOM 3586 O O . GLN A 1 463 ? 68.879 12.581 -103.414 1.00 68.81 463 GLN A O 1
ATOM 3591 N N . ASP A 1 464 ? 70.493 11.148 -102.809 1.00 64.12 464 ASP A N 1
ATOM 3592 C CA . ASP A 1 464 ? 71.522 11.717 -103.692 1.00 64.12 464 ASP A CA 1
ATOM 3593 C C . ASP A 1 464 ? 71.280 11.251 -105.144 1.00 64.12 464 ASP A C 1
ATOM 3595 O O . ASP A 1 464 ? 72.021 10.460 -105.728 1.00 64.12 464 ASP A O 1
ATOM 3599 N N . VAL A 1 465 ? 70.191 11.737 -105.746 1.00 59.81 465 VAL A N 1
ATOM 3600 C CA . VAL A 1 465 ? 69.846 11.475 -107.148 1.00 59.81 465 VAL A CA 1
ATOM 3601 C C . VAL A 1 465 ? 71.046 11.863 -108.022 1.00 59.81 465 VAL A C 1
ATOM 3603 O O . VAL A 1 465 ? 71.502 13.007 -107.936 1.00 59.81 465 VAL A O 1
ATOM 3606 N N . PRO A 1 466 ? 71.576 10.962 -108.877 1.00 57.91 466 PRO A N 1
ATOM 3607 C CA . PRO A 1 466 ? 72.800 11.208 -109.634 1.00 57.91 466 PRO A CA 1
ATOM 3608 C C . PRO A 1 466 ? 72.612 12.334 -110.657 1.00 57.91 466 PRO A C 1
ATOM 3610 O O . PRO A 1 466 ? 72.260 12.118 -111.818 1.00 57.91 466 PRO A O 1
ATOM 3613 N N . THR A 1 467 ? 72.879 13.564 -110.219 1.00 51.38 467 THR A N 1
ATOM 3614 C CA . THR A 1 467 ? 72.867 14.749 -111.071 1.00 51.38 467 THR A CA 1
ATOM 3615 C C . THR A 1 467 ? 73.916 14.580 -112.171 1.00 51.38 467 THR A C 1
ATOM 3617 O O . THR A 1 467 ? 75.108 14.413 -111.915 1.00 51.38 467 THR A O 1
ATOM 3620 N N . GLY A 1 468 ? 73.472 14.618 -113.431 1.00 54.66 468 GLY A N 1
ATOM 3621 C CA . GLY A 1 468 ? 74.289 14.301 -114.613 1.00 54.66 468 GLY A CA 1
ATOM 3622 C C . GLY A 1 468 ? 75.462 15.252 -114.899 1.00 54.66 468 GLY A C 1
ATOM 3623 O O . GLY A 1 468 ? 76.070 15.164 -115.960 1.00 54.66 468 GLY A O 1
ATOM 3624 N N . GLN A 1 469 ? 75.794 16.154 -113.972 1.00 48.19 469 GLN A N 1
ATOM 3625 C CA . GLN A 1 469 ? 76.923 17.083 -114.032 1.00 48.19 469 GLN A CA 1
ATOM 3626 C C . GLN A 1 469 ? 78.157 16.534 -113.294 1.00 48.19 469 GLN A C 1
ATOM 3628 O O . GLN A 1 469 ? 78.904 17.270 -112.649 1.00 48.19 469 GLN A O 1
ATOM 3633 N N . THR A 1 470 ? 78.409 15.226 -113.422 1.00 50.62 470 THR A N 1
ATOM 3634 C CA . THR A 1 470 ? 79.741 14.676 -113.119 1.00 50.62 470 THR A CA 1
ATOM 3635 C C . THR A 1 470 ? 80.765 15.401 -114.013 1.00 50.62 470 THR A C 1
ATOM 3637 O O . THR A 1 470 ? 80.480 15.564 -115.203 1.00 50.62 470 THR A O 1
ATOM 3640 N N . PRO A 1 471 ? 81.913 15.886 -113.490 1.00 49.09 471 PRO A N 1
ATOM 3641 C CA . PRO A 1 471 ? 82.775 16.819 -114.215 1.00 49.09 471 PRO A CA 1
ATOM 3642 C C . PRO A 1 471 ? 83.146 16.363 -115.630 1.00 49.09 471 PRO A C 1
ATOM 3644 O O . PRO A 1 471 ? 83.546 15.218 -115.841 1.00 49.09 471 PRO A O 1
ATOM 3647 N N . VAL A 1 472 ? 83.024 17.283 -116.594 1.00 45.84 472 VAL A N 1
ATOM 3648 C CA . VAL A 1 472 ? 83.201 17.001 -118.026 1.00 45.84 472 VAL A CA 1
ATOM 3649 C C . VAL A 1 472 ? 84.539 16.308 -118.284 1.00 45.84 472 VAL A C 1
ATOM 3651 O O . VAL A 1 472 ? 85.604 16.817 -117.927 1.00 45.84 472 VAL A O 1
ATOM 3654 N N . ARG A 1 473 ? 84.457 15.146 -118.943 1.00 50.00 473 ARG A N 1
ATOM 3655 C CA . ARG A 1 473 ? 85.580 14.303 -119.369 1.00 50.00 473 ARG A CA 1
ATOM 3656 C C . ARG A 1 473 ? 86.663 15.154 -120.040 1.00 50.00 473 ARG A C 1
ATOM 3658 O O . ARG A 1 473 ? 86.469 15.635 -121.154 1.00 50.00 473 ARG A O 1
ATOM 3665 N N . ARG A 1 474 ? 87.808 15.325 -119.371 1.00 53.62 474 ARG A N 1
ATOM 3666 C CA . ARG A 1 474 ? 88.961 16.045 -119.931 1.00 53.62 474 ARG A CA 1
ATOM 3667 C C . ARG A 1 474 ? 89.461 15.316 -121.181 1.00 53.62 474 ARG A C 1
ATOM 3669 O O . ARG A 1 474 ? 89.717 14.114 -121.136 1.00 53.62 474 ARG A O 1
ATOM 3676 N N . GLU A 1 475 ? 89.622 16.040 -122.286 1.00 44.91 475 GLU A N 1
ATOM 3677 C CA . GLU A 1 475 ? 90.296 15.516 -123.475 1.00 44.91 475 GLU A CA 1
ATOM 3678 C C . GLU A 1 475 ? 91.808 15.452 -123.232 1.00 44.91 475 GLU A C 1
ATOM 3680 O O . GLU A 1 475 ? 92.520 16.452 -123.347 1.00 44.91 475 GLU A O 1
ATOM 3685 N N . TYR A 1 476 ? 92.313 14.261 -122.914 1.00 57.09 476 TYR A N 1
ATOM 3686 C CA . TYR A 1 476 ? 93.748 13.991 -122.896 1.00 57.09 476 TYR A CA 1
ATOM 3687 C C . TYR A 1 476 ? 94.271 14.027 -124.341 1.00 57.09 476 TYR A C 1
ATOM 3689 O O . TYR A 1 476 ? 93.968 13.155 -125.155 1.00 57.09 476 TYR A O 1
ATOM 3697 N N . ARG A 1 477 ? 95.023 15.078 -124.692 1.00 46.75 477 ARG A N 1
ATOM 3698 C CA . ARG A 1 477 ? 95.554 15.283 -126.049 1.00 46.75 477 ARG A CA 1
ATOM 3699 C C . ARG A 1 477 ? 96.846 14.496 -126.267 1.00 46.75 477 ARG A C 1
ATOM 3701 O O . ARG A 1 477 ? 97.931 14.980 -125.957 1.00 46.75 477 ARG A O 1
ATOM 3708 N N . TYR A 1 478 ? 96.724 13.309 -126.850 1.00 52.00 478 TYR A N 1
ATOM 3709 C CA . TYR A 1 478 ? 97.862 12.493 -127.279 1.00 52.00 478 TYR A CA 1
ATOM 3710 C C . TYR A 1 478 ? 98.631 13.151 -128.440 1.00 52.00 478 TYR A C 1
ATOM 3712 O O . TYR A 1 478 ? 98.026 13.656 -129.389 1.00 52.00 478 TYR A O 1
ATOM 3720 N N . GLN A 1 479 ? 99.967 13.109 -128.408 1.00 49.59 479 GLN A N 1
ATOM 3721 C CA . GLN A 1 479 ? 100.799 13.532 -129.540 1.00 49.59 479 GLN A CA 1
ATOM 3722 C C . GLN A 1 479 ? 100.841 12.427 -130.605 1.00 49.59 479 GLN A C 1
ATOM 3724 O O . GLN A 1 479 ? 101.482 11.397 -130.430 1.00 49.59 479 GLN A O 1
ATOM 3729 N N . SER A 1 480 ? 100.166 12.641 -131.735 1.00 53.38 480 SER A N 1
ATOM 3730 C CA . SER A 1 480 ? 100.006 11.644 -132.806 1.00 53.38 480 SER A CA 1
ATOM 3731 C C . SER A 1 480 ? 101.180 11.558 -133.800 1.00 53.38 480 SER A C 1
ATOM 3733 O O . SER A 1 480 ? 101.040 10.968 -134.872 1.00 53.38 480 SER A O 1
ATOM 3735 N N . SER A 1 481 ? 102.339 12.144 -133.480 1.00 51.78 481 SER A N 1
ATOM 3736 C CA . SER A 1 481 ? 103.471 12.300 -134.406 1.00 51.78 481 SER A CA 1
ATOM 3737 C C . SER A 1 481 ? 104.810 11.868 -133.794 1.00 51.78 481 SER A C 1
ATOM 3739 O O . SER A 1 481 ? 105.613 12.706 -133.384 1.00 51.78 481 SER A O 1
ATOM 3741 N N . LEU A 1 482 ? 105.062 10.557 -133.783 1.00 55.91 482 LEU A N 1
ATOM 3742 C CA . LEU A 1 482 ? 106.330 9.964 -133.339 1.00 55.91 482 LEU A CA 1
ATOM 3743 C C . LEU A 1 482 ? 107.517 10.466 -134.184 1.00 55.91 482 LEU A C 1
ATOM 3745 O O . LEU A 1 482 ? 107.450 10.526 -135.419 1.00 55.91 482 LEU A O 1
ATOM 3749 N N . SER A 1 483 ? 108.626 10.806 -133.528 1.00 54.19 483 SER A N 1
ATOM 3750 C CA . SER A 1 483 ? 109.758 11.486 -134.169 1.00 54.19 483 SER A CA 1
ATOM 3751 C C . SER A 1 483 ? 110.641 10.546 -135.025 1.00 54.19 483 SER A C 1
ATOM 3753 O O . SER A 1 483 ? 111.464 9.781 -134.530 1.00 54.19 483 SER A O 1
ATOM 3755 N N . ARG A 1 484 ? 110.493 10.602 -136.362 1.00 52.00 484 ARG A N 1
ATOM 3756 C CA . ARG A 1 484 ? 111.263 9.779 -137.328 1.00 52.00 484 ARG A CA 1
ATOM 3757 C C . ARG A 1 484 ? 112.620 10.385 -137.715 1.00 52.00 484 ARG A C 1
ATOM 3759 O O . ARG A 1 484 ? 112.742 11.587 -137.941 1.00 52.00 484 ARG A O 1
ATOM 3766 N N . THR A 1 485 ? 113.622 9.526 -137.914 1.00 48.16 485 THR A N 1
ATOM 3767 C CA . THR A 1 485 ? 114.946 9.896 -138.445 1.00 48.16 485 THR A CA 1
ATOM 3768 C C . THR A 1 485 ? 114.927 10.176 -139.960 1.00 48.16 485 THR A C 1
ATOM 3770 O O . THR A 1 485 ? 114.088 9.667 -140.706 1.00 48.16 485 THR A O 1
ATOM 3773 N N . SER A 1 486 ? 115.857 11.015 -140.438 1.00 47.50 486 SER A N 1
ATOM 3774 C CA . SER A 1 486 ? 115.927 11.446 -141.847 1.00 47.50 486 SER A CA 1
ATOM 3775 C C . SER A 1 486 ? 116.662 10.448 -142.765 1.00 47.50 486 SER A C 1
ATOM 3777 O O . SER A 1 486 ? 117.572 9.769 -142.287 1.00 47.50 486 SER A O 1
ATOM 3779 N N . PRO A 1 487 ? 116.385 10.420 -144.089 1.00 59.09 487 PRO A N 1
ATOM 3780 C CA . PRO A 1 487 ? 116.997 9.469 -145.026 1.00 59.09 487 PRO A CA 1
ATOM 3781 C C . PRO A 1 487 ? 118.534 9.447 -145.019 1.00 59.09 487 PRO A C 1
ATOM 3783 O O . PRO A 1 487 ? 119.190 10.489 -145.101 1.00 59.09 487 PRO A O 1
ATOM 3786 N N . HIS A 1 488 ? 119.097 8.235 -144.990 1.00 51.34 488 HIS A N 1
ATOM 3787 C CA . HIS A 1 488 ? 120.521 7.956 -144.761 1.00 51.34 488 HIS A CA 1
ATOM 3788 C C . HIS A 1 488 ? 121.477 8.704 -145.714 1.00 51.34 488 HIS A C 1
ATOM 3790 O O . HIS A 1 488 ? 122.504 9.227 -145.278 1.00 51.34 488 HIS A O 1
ATOM 3796 N N . GLU A 1 489 ? 121.116 8.855 -146.995 1.00 55.28 489 GLU A N 1
ATOM 3797 C CA . GLU A 1 489 ? 121.921 9.613 -147.965 1.00 55.28 489 GLU A CA 1
ATOM 3798 C C . GLU A 1 489 ? 122.178 11.071 -147.565 1.00 55.28 489 GLU A C 1
ATOM 3800 O O . GLU A 1 489 ? 123.273 11.585 -147.803 1.00 55.28 489 GLU A O 1
ATOM 3805 N N . LYS A 1 490 ? 121.191 11.761 -146.974 1.00 55.66 490 LYS A N 1
ATOM 3806 C CA . LYS A 1 490 ? 121.352 13.176 -146.594 1.00 55.66 490 LYS A CA 1
ATOM 3807 C C . LYS A 1 490 ? 122.417 13.339 -145.507 1.00 55.66 490 LYS A C 1
ATOM 3809 O O . LYS A 1 490 ? 123.146 14.326 -145.527 1.00 55.66 490 LYS A O 1
ATOM 3814 N N . ILE A 1 491 ? 122.546 12.344 -144.626 1.00 54.47 491 ILE A N 1
ATOM 3815 C CA . ILE A 1 491 ? 123.533 12.298 -143.537 1.00 54.47 491 ILE A CA 1
ATOM 3816 C C . ILE A 1 491 ? 124.940 12.000 -144.089 1.00 54.47 491 ILE A C 1
ATOM 3818 O O . ILE A 1 491 ? 125.919 12.607 -143.661 1.00 54.47 491 ILE A O 1
ATOM 3822 N N . LEU A 1 492 ? 125.055 11.123 -145.094 1.00 51.81 492 LEU A N 1
ATOM 3823 C CA . LEU A 1 492 ? 126.325 10.876 -145.795 1.00 51.81 492 LEU A CA 1
ATOM 3824 C C . LEU A 1 492 ? 126.814 12.098 -146.590 1.00 51.81 492 LEU A C 1
ATOM 3826 O O . LEU A 1 492 ? 128.021 12.317 -146.705 1.00 51.81 492 LEU A O 1
ATOM 3830 N N . ARG A 1 493 ? 125.890 12.902 -147.133 1.00 53.19 493 ARG A N 1
ATOM 3831 C CA . ARG A 1 493 ? 126.215 14.081 -147.951 1.00 53.19 493 ARG A CA 1
ATOM 3832 C C . ARG A 1 493 ? 126.733 15.254 -147.107 1.00 53.19 493 ARG A C 1
ATOM 3834 O O . ARG A 1 493 ? 127.707 15.892 -147.500 1.00 53.19 493 ARG A O 1
ATOM 3841 N N . SER A 1 494 ? 126.157 15.497 -145.927 1.00 54.69 494 SER A N 1
ATOM 3842 C CA . SER A 1 494 ? 126.651 16.527 -144.997 1.00 54.69 494 SER A CA 1
ATOM 3843 C C . SER A 1 494 ? 127.996 16.166 -144.351 1.00 54.69 494 SER A C 1
ATOM 3845 O O . SER A 1 494 ? 128.812 17.055 -144.126 1.00 54.69 494 SER A O 1
ATOM 3847 N N . TYR A 1 495 ? 128.299 14.877 -144.148 1.00 50.69 495 TYR A N 1
ATOM 3848 C CA . TYR A 1 495 ? 129.580 14.435 -143.570 1.00 50.69 495 TYR A CA 1
ATOM 3849 C C . TYR A 1 495 ? 130.814 14.723 -144.454 1.00 50.69 495 TYR A C 1
ATOM 3851 O O . TYR A 1 495 ? 131.940 14.710 -143.964 1.00 50.69 495 TYR A O 1
ATOM 3859 N N . ARG A 1 496 ? 130.629 14.987 -145.756 1.00 47.53 496 ARG A N 1
ATOM 3860 C CA . ARG A 1 496 ? 131.727 15.231 -146.715 1.00 47.53 496 ARG A CA 1
ATOM 3861 C C . ARG A 1 496 ? 132.097 16.707 -146.915 1.00 47.53 496 ARG A C 1
ATOM 3863 O O . ARG A 1 496 ? 133.047 16.969 -147.644 1.00 47.53 496 ARG A O 1
ATOM 3870 N N . THR A 1 497 ? 131.382 17.653 -146.294 1.00 46.84 497 THR A N 1
ATOM 3871 C CA . THR A 1 497 ? 131.450 19.081 -146.692 1.00 46.84 497 THR A CA 1
ATOM 3872 C C . THR A 1 497 ? 131.718 20.069 -145.542 1.00 46.84 497 THR A C 1
ATOM 3874 O O . THR A 1 497 ? 131.417 21.251 -145.660 1.00 46.84 497 THR A O 1
ATOM 3877 N N . GLY A 1 498 ? 132.369 19.608 -144.467 1.00 34.44 498 GLY A N 1
ATOM 3878 C CA . GLY A 1 498 ? 133.256 20.459 -143.660 1.00 34.44 498 GLY A CA 1
ATOM 3879 C C . GLY A 1 498 ? 132.801 20.898 -142.256 1.00 34.44 498 GLY A C 1
ATOM 3880 O O . GLY A 1 498 ? 131.677 21.329 -142.040 1.00 34.44 498 GLY A O 1
ATOM 3881 N N . SER A 1 499 ? 133.796 20.891 -141.358 1.00 35.66 499 SER A N 1
ATOM 3882 C CA . SER A 1 499 ? 133.905 21.572 -140.054 1.00 35.66 499 SER A CA 1
ATOM 3883 C C . SER A 1 499 ? 132.977 21.177 -138.887 1.00 35.66 499 SER A C 1
ATOM 3885 O O . SER A 1 499 ? 131.814 20.823 -139.043 1.00 35.66 499 SER A O 1
ATOM 3887 N N . TYR A 1 500 ? 133.536 21.264 -137.675 1.00 39.94 500 TYR A N 1
ATOM 3888 C CA . TYR A 1 500 ? 132.936 20.866 -136.394 1.00 39.94 500 TYR A CA 1
ATOM 3889 C C . TYR A 1 500 ? 132.944 22.039 -135.401 1.00 39.94 500 TYR A C 1
ATOM 3891 O O . TYR A 1 500 ? 133.923 22.783 -135.357 1.00 39.94 500 TYR A O 1
ATOM 3899 N N . ALA A 1 501 ? 131.962 22.111 -134.493 1.00 33.22 501 ALA A N 1
ATOM 3900 C CA . ALA A 1 501 ? 132.111 22.838 -133.226 1.00 33.22 501 ALA A CA 1
ATOM 3901 C C . ALA A 1 501 ? 131.226 22.271 -132.090 1.00 33.22 501 ALA A C 1
ATOM 3903 O O . ALA A 1 501 ? 130.006 22.307 -132.167 1.00 33.22 501 ALA A O 1
ATOM 3904 N N . LYS A 1 502 ? 131.896 21.765 -131.042 1.00 35.69 502 LYS A N 1
ATOM 3905 C CA . LYS A 1 502 ? 131.513 21.630 -129.614 1.00 35.69 502 LYS A CA 1
ATOM 3906 C C . LYS A 1 502 ? 130.043 21.363 -129.203 1.00 35.69 502 LYS A C 1
ATOM 3908 O O . LYS A 1 502 ? 129.187 22.235 -129.254 1.00 35.69 502 LYS A O 1
ATOM 3913 N N . ILE A 1 503 ? 129.855 20.202 -128.567 1.00 43.97 503 ILE A N 1
ATOM 3914 C CA . ILE A 1 503 ? 128.820 19.918 -127.547 1.00 43.97 503 ILE A CA 1
ATOM 3915 C C . ILE A 1 503 ? 129.285 20.493 -126.189 1.00 43.97 503 ILE A C 1
ATOM 3917 O O . ILE A 1 503 ? 130.495 20.498 -125.937 1.00 43.97 503 ILE A O 1
ATOM 3921 N N . PRO A 1 504 ? 128.365 20.934 -125.306 1.00 39.84 504 PRO A N 1
ATOM 3922 C CA . PRO A 1 504 ? 128.424 20.482 -123.902 1.00 39.84 504 PRO A CA 1
ATOM 3923 C C . PRO A 1 504 ? 127.101 19.897 -123.347 1.00 39.84 504 PRO A C 1
ATOM 3925 O O . PRO A 1 504 ? 126.019 20.419 -123.592 1.00 39.84 504 PRO A O 1
ATOM 3928 N N . LEU A 1 505 ? 127.251 18.829 -122.555 1.00 35.88 505 LEU A N 1
ATOM 3929 C CA . LEU A 1 505 ? 126.372 18.324 -121.470 1.00 35.88 505 LEU A CA 1
ATOM 3930 C C . LEU A 1 505 ? 126.877 18.925 -120.120 1.00 35.88 505 LEU A C 1
ATOM 3932 O O . LEU A 1 505 ? 127.852 19.684 -120.191 1.00 35.88 505 LEU A O 1
ATOM 3936 N N . PRO A 1 506 ? 126.404 18.555 -118.896 1.00 58.19 506 PRO A N 1
ATOM 3937 C CA . PRO A 1 506 ? 125.230 17.768 -118.447 1.00 58.19 506 PRO A CA 1
ATOM 3938 C C . PRO A 1 506 ? 124.118 18.729 -117.918 1.00 58.19 506 PRO A C 1
ATOM 3940 O O . PRO A 1 506 ? 123.939 19.744 -118.583 1.00 58.19 506 PRO A O 1
ATOM 3943 N N . LYS A 1 507 ? 123.283 18.565 -116.867 1.00 31.69 507 LYS A N 1
ATOM 3944 C CA . LYS A 1 507 ? 123.064 17.656 -115.697 1.00 31.69 507 LYS A CA 1
ATOM 3945 C C . LYS A 1 507 ? 121.517 17.465 -115.453 1.00 31.69 507 LYS A C 1
ATOM 3947 O O . LYS A 1 507 ? 120.778 17.893 -116.333 1.00 31.69 507 LYS A O 1
ATOM 3952 N N . LEU A 1 508 ? 120.905 16.795 -114.443 1.00 46.38 508 LEU A N 1
ATOM 3953 C CA . LEU A 1 508 ? 121.231 16.347 -113.049 1.00 46.38 508 LEU A CA 1
ATOM 3954 C C . LEU A 1 508 ? 121.271 17.527 -112.005 1.00 46.38 508 LEU A C 1
ATOM 3956 O O . LEU A 1 508 ? 121.709 18.623 -112.339 1.00 46.38 508 LEU A O 1
ATOM 3960 N N . ASP A 1 509 ? 120.757 17.492 -110.772 1.00 40.56 509 ASP A N 1
ATOM 3961 C CA . ASP A 1 509 ? 120.352 16.435 -109.826 1.00 40.56 509 ASP A CA 1
ATOM 3962 C C . ASP A 1 509 ? 119.055 16.826 -109.045 1.00 40.56 509 ASP A C 1
ATOM 3964 O O . ASP A 1 509 ? 118.574 17.945 -109.207 1.00 40.56 509 ASP A O 1
ATOM 3968 N N . ASP A 1 510 ? 118.538 15.888 -108.233 1.00 44.84 510 ASP A N 1
ATOM 3969 C CA . ASP A 1 510 ? 117.835 15.952 -106.920 1.00 44.84 510 ASP A CA 1
ATOM 3970 C C . ASP A 1 510 ? 116.872 17.100 -106.516 1.00 44.84 510 ASP A C 1
ATOM 3972 O O . ASP A 1 510 ? 117.097 18.273 -106.795 1.00 44.84 510 ASP A O 1
ATOM 3976 N N . PHE A 1 511 ? 115.847 16.760 -105.711 1.00 33.28 511 PHE A N 1
ATOM 3977 C CA . PHE A 1 511 ? 115.768 17.158 -104.285 1.00 33.28 511 PHE A CA 1
ATOM 3978 C C . PHE A 1 511 ? 114.647 16.412 -103.521 1.00 33.28 511 PHE A C 1
ATOM 3980 O O . PHE A 1 511 ? 113.712 15.891 -104.130 1.00 33.28 511 PHE A O 1
ATOM 3987 N N . GLU A 1 512 ? 114.772 16.342 -102.192 1.00 42.03 512 GLU A N 1
ATOM 3988 C CA . GLU A 1 512 ? 113.896 15.612 -101.257 1.00 42.03 512 GLU A CA 1
ATOM 3989 C C . GLU A 1 512 ? 112.941 16.529 -100.443 1.00 42.03 512 GLU A C 1
ATOM 3991 O O . GLU A 1 512 ? 113.112 17.746 -100.410 1.00 42.03 512 GLU A O 1
ATOM 3996 N N . ASP A 1 513 ? 112.032 15.867 -99.709 1.00 42.12 513 ASP A N 1
ATOM 3997 C CA . ASP A 1 513 ? 111.662 16.115 -98.292 1.00 42.12 513 ASP A CA 1
ATOM 3998 C C . ASP A 1 513 ? 110.475 17.025 -97.859 1.00 42.12 513 ASP A C 1
ATOM 4000 O O . ASP A 1 513 ? 109.934 17.832 -98.613 1.00 42.12 513 ASP A O 1
ATOM 4004 N N . ASP A 1 514 ? 110.106 16.803 -96.584 1.00 36.19 514 ASP A N 1
ATOM 4005 C CA . ASP A 1 514 ? 109.138 17.415 -95.651 1.00 36.19 514 ASP A CA 1
ATOM 4006 C C . ASP A 1 514 ? 107.618 17.320 -95.982 1.00 36.19 514 ASP A C 1
ATOM 4008 O O . ASP A 1 514 ? 107.172 17.689 -97.065 1.00 36.19 514 ASP A O 1
ATOM 4012 N N . SER A 1 515 ? 106.695 16.776 -95.156 1.00 42.91 515 SER A N 1
ATOM 4013 C CA . SER A 1 515 ? 106.499 16.653 -93.678 1.00 42.91 515 SER A CA 1
ATOM 4014 C C . SER A 1 515 ? 105.672 17.796 -93.058 1.00 42.91 515 SER A C 1
ATOM 4016 O O . SER A 1 515 ? 105.895 18.941 -93.420 1.00 42.91 515 SER A O 1
ATOM 4018 N N . PHE A 1 516 ? 104.727 17.490 -92.135 1.00 30.50 516 PHE A N 1
ATOM 4019 C CA . PHE A 1 516 ? 104.374 18.296 -90.930 1.00 30.50 516 PHE A CA 1
ATOM 4020 C C . PHE A 1 516 ? 103.235 17.684 -90.042 1.00 30.50 516 PHE A C 1
ATOM 4022 O O . PHE A 1 516 ? 102.056 17.802 -90.355 1.00 30.50 516 PHE A O 1
ATOM 4029 N N . SER A 1 517 ? 103.628 17.116 -88.887 1.00 31.69 517 SER A N 1
ATOM 4030 C CA . SER A 1 517 ? 103.033 17.198 -87.515 1.00 31.69 517 SER A CA 1
ATOM 4031 C C . SER A 1 517 ? 101.603 16.731 -87.089 1.00 31.69 517 SER A C 1
ATOM 4033 O O . SER A 1 517 ? 100.636 16.724 -87.839 1.00 31.69 517 SER A O 1
ATOM 4035 N N . SER A 1 518 ? 101.521 16.383 -85.784 1.00 40.16 518 SER A N 1
ATOM 4036 C CA . SER A 1 518 ? 100.414 15.770 -84.983 1.00 40.16 518 SER A CA 1
ATOM 4037 C C . SER A 1 518 ? 99.776 16.804 -83.983 1.00 40.16 518 SER A C 1
ATOM 4039 O O . SER A 1 518 ? 99.795 17.970 -84.384 1.00 40.16 518 SER A O 1
ATOM 4041 N N . PRO A 1 519 ? 99.282 16.556 -82.716 1.00 56.72 519 PRO A N 1
ATOM 4042 C CA . PRO A 1 519 ? 99.059 15.335 -81.873 1.00 56.72 519 PRO A CA 1
ATOM 4043 C C . PRO A 1 519 ? 97.769 15.262 -80.955 1.00 56.72 519 PRO A C 1
ATOM 4045 O O . PRO A 1 519 ? 97.046 16.242 -80.823 1.00 56.72 519 PRO A O 1
ATOM 4048 N N . ASP A 1 520 ? 97.590 14.118 -80.246 1.00 36.34 520 ASP A N 1
ATOM 4049 C CA . ASP A 1 520 ? 96.978 13.860 -78.890 1.00 36.34 520 ASP A CA 1
ATOM 4050 C C . ASP A 1 520 ? 95.520 14.307 -78.515 1.00 36.34 520 ASP A C 1
ATOM 4052 O O . ASP A 1 520 ? 94.904 15.091 -79.223 1.00 36.34 520 ASP A O 1
ATOM 4056 N N . VAL A 1 521 ? 94.817 13.808 -77.460 1.00 37.72 521 VAL A N 1
ATOM 4057 C CA . VAL A 1 521 ? 95.182 13.182 -76.145 1.00 37.72 521 VAL A CA 1
ATOM 4058 C C . VAL A 1 521 ? 94.204 12.038 -75.693 1.00 37.72 521 VAL A C 1
ATOM 4060 O O . VAL A 1 521 ? 93.080 11.953 -76.177 1.00 37.72 521 VAL A O 1
ATOM 4063 N N . SER A 1 522 ? 94.612 11.179 -74.730 1.00 40.56 522 SER A N 1
ATOM 4064 C CA . SER A 1 522 ? 93.837 10.112 -73.990 1.00 40.56 522 SER A CA 1
ATOM 4065 C C . SER A 1 522 ? 93.109 10.653 -72.702 1.00 40.56 522 SER A C 1
ATOM 4067 O O . SER A 1 522 ? 93.167 11.878 -72.582 1.00 40.56 522 SER A O 1
ATOM 4069 N N . PRO A 1 523 ? 92.454 9.925 -71.716 1.00 57.59 523 PRO A N 1
ATOM 4070 C CA . PRO A 1 523 ? 92.406 8.490 -71.256 1.00 57.59 523 PRO A CA 1
ATOM 4071 C C . PRO A 1 523 ? 90.958 7.865 -71.118 1.00 57.59 523 PRO A C 1
ATOM 4073 O O . PRO A 1 523 ? 90.022 8.483 -71.607 1.00 57.59 523 PRO A O 1
ATOM 4076 N N . VAL A 1 524 ? 90.590 6.651 -70.607 1.00 35.62 524 VAL A N 1
ATOM 4077 C CA . VAL A 1 524 ? 91.129 5.556 -69.714 1.00 35.62 524 VAL A CA 1
ATOM 4078 C C . VAL A 1 524 ? 90.850 5.749 -68.179 1.00 35.62 524 VAL A C 1
ATOM 4080 O O . VAL A 1 524 ? 91.106 6.842 -67.696 1.00 35.62 524 VAL A O 1
ATOM 4083 N N . LEU A 1 525 ? 90.339 4.819 -67.312 1.00 34.59 525 LEU A N 1
ATOM 4084 C CA . LEU A 1 525 ? 89.948 3.368 -67.353 1.00 34.59 525 LEU A CA 1
ATOM 4085 C C . LEU A 1 525 ? 88.980 2.886 -66.187 1.00 34.59 525 LEU A C 1
ATOM 4087 O O . LEU A 1 525 ? 89.226 3.218 -65.037 1.00 34.59 525 LEU A O 1
ATOM 4091 N N . SER A 1 526 ? 88.036 1.951 -66.464 1.00 33.44 526 SER A N 1
ATOM 4092 C CA . SER A 1 526 ? 87.506 0.791 -65.643 1.00 33.44 526 SER A CA 1
ATOM 4093 C C . SER A 1 526 ? 86.773 0.833 -64.254 1.00 33.44 526 SER A C 1
ATOM 4095 O O . SER A 1 526 ? 87.314 1.319 -63.271 1.00 33.44 526 SER A O 1
ATOM 4097 N N . ARG A 1 527 ? 85.718 -0.030 -64.146 1.00 33.12 527 ARG A N 1
ATOM 4098 C CA . ARG A 1 527 ? 85.182 -0.821 -62.968 1.00 33.12 527 ARG A CA 1
ATOM 4099 C C . ARG A 1 527 ? 84.530 -0.036 -61.783 1.00 33.12 527 ARG A C 1
ATOM 4101 O O . ARG A 1 527 ? 84.705 1.166 -61.706 1.00 33.12 527 ARG A O 1
ATOM 4108 N N . ARG A 1 528 ? 83.722 -0.604 -60.848 1.00 30.55 528 ARG A N 1
ATOM 4109 C CA . ARG A 1 528 ? 83.540 -1.988 -60.302 1.00 30.55 528 ARG A CA 1
ATOM 4110 C C . ARG A 1 528 ? 82.127 -2.235 -59.667 1.00 30.55 528 ARG A C 1
ATOM 4112 O O . ARG A 1 528 ? 81.382 -1.288 -59.471 1.00 30.55 528 ARG A O 1
ATOM 4119 N N . ASN A 1 529 ? 81.834 -3.504 -59.332 1.00 32.34 529 ASN A N 1
ATOM 4120 C CA . ASN A 1 529 ? 80.662 -4.158 -58.682 1.00 32.34 529 ASN A CA 1
ATOM 4121 C C . ASN A 1 529 ? 79.960 -3.412 -57.503 1.00 32.34 529 ASN A C 1
ATOM 4123 O O . ASN A 1 529 ? 80.568 -2.560 -56.860 1.00 32.34 529 ASN A O 1
ATOM 4127 N N . SER A 1 530 ? 78.734 -3.796 -57.091 1.00 34.09 530 SER A N 1
ATOM 4128 C CA . SER A 1 530 ? 78.469 -4.892 -56.108 1.00 34.09 530 SER A CA 1
ATOM 4129 C C . SER A 1 530 ? 77.016 -5.417 -56.103 1.00 34.09 530 SER A C 1
ATOM 4131 O O . SER A 1 530 ? 76.108 -4.719 -56.545 1.00 34.09 530 SER A O 1
ATOM 4133 N N . GLU A 1 531 ? 76.813 -6.623 -55.557 1.00 38.16 531 GLU A N 1
ATOM 4134 C CA . GLU A 1 531 ? 75.517 -7.303 -55.354 1.00 38.16 531 GLU A CA 1
ATOM 4135 C C . GLU A 1 531 ? 75.171 -7.473 -53.851 1.00 38.16 531 GLU A C 1
ATOM 4137 O O . GLU A 1 531 ? 76.016 -7.268 -52.984 1.00 38.16 531 GLU A O 1
ATOM 4142 N N . GLU A 1 532 ? 73.947 -7.965 -53.609 1.00 33.97 532 GLU A N 1
ATOM 4143 C CA . GLU A 1 532 ? 73.531 -8.889 -52.530 1.00 33.97 532 GLU A CA 1
ATOM 4144 C C . GLU A 1 532 ? 72.985 -8.413 -51.152 1.00 33.97 532 GLU A C 1
ATOM 4146 O O . GLU A 1 532 ? 73.626 -7.733 -50.358 1.00 33.97 532 GLU A O 1
ATOM 4151 N N . SER A 1 533 ? 71.833 -9.023 -50.819 1.00 36.12 533 SER A N 1
ATOM 4152 C CA . SER A 1 533 ? 71.383 -9.511 -49.495 1.00 36.12 533 SER A CA 1
ATOM 4153 C C . SER A 1 533 ? 70.548 -8.636 -48.520 1.00 36.12 533 SER A C 1
ATOM 4155 O O . SER A 1 533 ? 70.991 -7.695 -47.874 1.00 36.12 533 SER A O 1
ATOM 4157 N N . LEU A 1 534 ? 69.292 -9.087 -48.385 1.00 40.53 534 LEU A N 1
ATOM 4158 C CA . LEU A 1 534 ? 68.366 -9.096 -47.236 1.00 40.53 534 LEU A CA 1
ATOM 4159 C C . LEU A 1 534 ? 68.910 -8.715 -45.834 1.00 40.53 534 LEU A C 1
ATOM 4161 O O . LEU A 1 534 ? 69.799 -9.396 -45.334 1.00 40.53 534 LEU A O 1
ATOM 4165 N N . GLN A 1 535 ? 68.164 -7.882 -45.082 1.00 32.50 535 GLN A N 1
ATOM 4166 C CA . GLN A 1 535 ? 67.355 -8.399 -43.953 1.00 32.50 535 GLN A CA 1
ATOM 4167 C C . GLN A 1 535 ? 66.332 -7.416 -43.333 1.00 32.50 535 GLN A C 1
ATOM 4169 O O . GLN A 1 535 ? 66.349 -6.208 -43.535 1.00 32.50 535 GLN A O 1
ATOM 4174 N N . VAL A 1 536 ? 65.421 -8.029 -42.572 1.00 37.50 536 VAL A N 1
ATOM 4175 C CA . VAL A 1 536 ? 64.308 -7.506 -41.761 1.00 37.50 536 VAL A CA 1
ATOM 4176 C C . VAL A 1 536 ? 64.689 -6.386 -40.781 1.00 37.50 536 VAL A C 1
ATOM 4178 O O . VAL A 1 536 ? 65.643 -6.534 -40.022 1.00 37.50 536 VAL A O 1
ATOM 4181 N N . SER A 1 537 ? 63.825 -5.368 -40.643 1.00 34.34 537 SER A N 1
ATOM 4182 C CA . SER A 1 537 ? 63.447 -4.795 -39.333 1.00 34.34 537 SER A CA 1
ATOM 4183 C C . SER A 1 537 ? 62.146 -3.989 -39.393 1.00 34.34 537 SER A C 1
ATOM 4185 O O . SER A 1 537 ? 61.772 -3.456 -40.433 1.00 34.34 537 SER A O 1
ATOM 4187 N N . GLN A 1 538 ? 61.443 -3.935 -38.259 1.00 41.44 538 GLN A N 1
ATOM 4188 C CA . GLN A 1 538 ? 60.211 -3.169 -38.064 1.00 41.44 538 GLN A CA 1
ATOM 4189 C C . GLN A 1 538 ? 60.534 -1.739 -37.612 1.00 41.44 538 GLN A C 1
ATOM 4191 O O . GLN A 1 538 ? 61.381 -1.555 -36.739 1.00 41.44 538 GLN A O 1
ATOM 4196 N N . THR A 1 539 ? 59.768 -0.751 -38.074 1.00 37.78 539 THR A N 1
ATOM 4197 C CA . THR A 1 539 ? 59.602 0.529 -37.369 1.00 37.78 539 THR A CA 1
ATOM 4198 C C . THR A 1 539 ? 58.120 0.888 -37.279 1.00 37.78 539 THR A C 1
ATOM 4200 O O . THR A 1 539 ? 57.375 0.795 -38.250 1.00 37.78 539 THR A O 1
ATOM 4203 N N . ASN A 1 540 ? 57.690 1.260 -36.073 1.00 34.91 540 ASN A N 1
ATOM 4204 C CA . ASN A 1 540 ? 56.382 1.861 -35.805 1.00 34.91 540 ASN A CA 1
ATOM 4205 C C . ASN A 1 540 ? 56.488 3.396 -35.879 1.00 34.91 540 ASN A C 1
ATOM 4207 O O . ASN A 1 540 ? 57.597 3.924 -35.943 1.00 34.91 540 ASN A O 1
ATOM 4211 N N . LEU A 1 541 ? 55.339 4.063 -35.696 1.00 36.25 541 LEU A N 1
ATOM 4212 C CA . LEU A 1 541 ? 55.153 5.514 -35.517 1.00 36.25 541 LEU A CA 1
ATOM 4213 C C . LEU A 1 541 ? 55.258 6.354 -36.804 1.00 36.25 541 LEU A C 1
ATOM 4215 O O . LEU A 1 541 ? 56.080 6.078 -37.668 1.00 36.25 541 LEU A O 1
ATOM 4219 N N . ASP A 1 542 ? 54.503 7.442 -36.962 1.00 34.62 542 ASP A N 1
ATOM 4220 C CA . ASP A 1 542 ? 53.173 7.806 -36.427 1.00 34.62 542 ASP A CA 1
ATOM 4221 C C . ASP A 1 542 ? 52.622 8.941 -37.320 1.00 34.62 542 ASP A C 1
ATOM 4223 O O . ASP A 1 542 ? 53.400 9.637 -37.976 1.00 34.62 542 ASP A O 1
ATOM 4227 N N . GLY A 1 543 ? 51.306 9.163 -37.348 1.00 38.09 543 GLY A N 1
ATOM 4228 C CA . GLY A 1 543 ? 50.731 10.342 -37.998 1.00 38.09 543 GLY A CA 1
ATOM 4229 C C . GLY A 1 543 ? 49.338 10.156 -38.597 1.00 38.09 543 GLY A C 1
ATOM 4230 O O . GLY A 1 543 ? 49.135 9.376 -39.520 1.00 38.09 543 GLY A O 1
ATOM 4231 N N . SER A 1 544 ? 48.402 10.990 -38.135 1.00 44.44 544 SER A N 1
ATOM 4232 C CA . SER A 1 544 ? 47.083 11.239 -38.736 1.00 44.44 544 SER A CA 1
ATOM 4233 C C . SER A 1 544 ? 46.132 10.034 -38.845 1.00 44.44 544 SER A C 1
ATOM 4235 O O . SER A 1 544 ? 45.961 9.418 -39.897 1.00 44.44 544 SER A O 1
ATOM 4237 N N . ARG A 1 545 ? 45.374 9.787 -37.766 1.00 35.00 545 ARG A N 1
ATOM 4238 C CA . ARG A 1 545 ? 44.035 9.190 -37.875 1.00 35.00 545 ARG A CA 1
ATOM 4239 C C . ARG A 1 545 ? 42.954 10.146 -37.385 1.00 35.00 545 ARG A C 1
ATOM 4241 O O . ARG A 1 545 ? 43.062 10.750 -36.320 1.00 35.00 545 ARG A O 1
ATOM 4248 N N . PHE A 1 546 ? 41.902 10.217 -38.196 1.00 38.44 546 PHE A N 1
ATOM 4249 C CA . PHE A 1 546 ? 40.587 10.783 -37.906 1.00 38.44 546 PHE A CA 1
ATOM 4250 C C . PHE A 1 546 ? 40.111 10.489 -36.473 1.00 38.44 546 PHE A C 1
ATOM 4252 O O . PHE A 1 546 ? 40.205 9.353 -36.006 1.00 38.44 546 PHE A O 1
ATOM 4259 N N . LYS A 1 547 ? 39.511 11.486 -35.812 1.00 38.72 547 LYS A N 1
ATOM 4260 C CA . LYS A 1 547 ? 38.725 11.269 -34.590 1.00 38.72 547 LYS A CA 1
ATOM 4261 C C . LYS A 1 547 ? 37.283 10.935 -34.968 1.00 38.72 547 LYS A C 1
ATOM 4263 O O . LYS A 1 547 ? 36.599 11.773 -35.545 1.00 38.72 547 LYS A O 1
ATOM 4268 N N . VAL A 1 548 ? 36.823 9.746 -34.591 1.00 48.38 548 VAL A N 1
ATOM 4269 C CA . VAL A 1 548 ? 35.397 9.378 -34.582 1.00 48.38 548 VAL A CA 1
ATOM 4270 C C . VAL A 1 548 ? 34.868 9.559 -33.148 1.00 48.38 548 VAL A C 1
ATOM 4272 O O . VAL A 1 548 ? 35.593 9.204 -32.215 1.00 48.38 548 VAL A O 1
ATOM 4275 N N . PRO A 1 549 ? 33.659 10.112 -32.925 1.00 44.56 549 PRO A N 1
ATOM 4276 C CA . PRO A 1 549 ? 33.094 10.240 -31.581 1.00 44.56 549 PRO A CA 1
ATOM 4277 C C . PRO A 1 549 ? 32.742 8.875 -30.973 1.00 44.56 549 PRO A C 1
ATOM 4279 O O . PRO A 1 549 ? 32.116 8.043 -31.626 1.00 44.56 549 PRO A O 1
ATOM 4282 N N . THR A 1 550 ? 33.093 8.655 -29.705 1.00 47.75 550 THR A N 1
ATOM 4283 C CA . THR A 1 550 ? 32.601 7.516 -28.914 1.00 47.75 550 THR A CA 1
ATOM 4284 C C . THR A 1 550 ? 31.273 7.853 -28.221 1.00 47.75 550 THR A C 1
ATOM 4286 O O . THR A 1 550 ? 31.067 9.007 -27.837 1.00 47.75 550 THR A O 1
ATOM 4289 N N . PRO A 1 551 ? 30.365 6.875 -28.031 1.00 47.91 551 PRO A N 1
ATOM 4290 C CA . PRO A 1 551 ? 29.063 7.108 -27.406 1.00 47.91 551 PRO A CA 1
ATOM 4291 C C . PRO A 1 551 ? 29.174 7.397 -25.894 1.00 47.91 551 PRO A C 1
ATOM 4293 O O . PRO A 1 551 ? 30.136 6.965 -25.248 1.00 47.91 551 PRO A O 1
ATOM 4296 N N . PRO A 1 552 ? 28.188 8.097 -25.299 1.00 49.00 552 PRO A N 1
ATOM 4297 C CA . PRO A 1 552 ? 28.201 8.440 -23.882 1.00 49.00 552 PRO A CA 1
ATOM 4298 C C . PRO A 1 552 ? 27.907 7.217 -23.002 1.00 49.00 552 PRO A C 1
ATOM 4300 O O . PRO A 1 552 ? 26.794 6.693 -22.979 1.00 49.00 552 PRO A O 1
ATOM 4303 N N . VAL A 1 553 ? 28.892 6.796 -22.208 1.00 40.78 553 VAL A N 1
ATOM 4304 C CA . VAL A 1 553 ? 28.667 5.834 -21.122 1.00 40.78 553 VAL A CA 1
ATOM 4305 C C . VAL A 1 553 ? 27.989 6.561 -19.962 1.00 40.78 553 VAL A C 1
ATOM 4307 O O . VAL A 1 553 ? 28.641 7.301 -19.225 1.00 40.78 553 VAL A O 1
ATOM 4310 N N . MET A 1 554 ? 26.689 6.327 -19.765 1.00 47.47 554 MET A N 1
ATOM 4311 C CA . MET A 1 554 ? 26.050 6.647 -18.487 1.00 47.47 554 MET A CA 1
ATOM 4312 C C . MET A 1 554 ? 26.741 5.854 -17.378 1.00 47.47 554 MET A C 1
ATOM 4314 O O . MET A 1 554 ? 26.749 4.623 -17.407 1.00 47.47 554 MET A O 1
ATOM 4318 N N . ASN A 1 555 ? 27.270 6.539 -16.366 1.00 34.44 555 ASN A N 1
ATOM 4319 C CA . ASN A 1 555 ? 27.610 5.879 -15.115 1.00 34.44 555 ASN A CA 1
ATOM 4320 C C . ASN A 1 555 ? 27.247 6.748 -13.911 1.00 34.44 555 ASN A C 1
ATOM 4322 O O . ASN A 1 555 ? 27.378 7.970 -13.930 1.00 34.44 555 ASN A O 1
ATOM 4326 N N . ARG A 1 556 ? 26.723 6.081 -12.884 1.00 43.00 556 ARG A N 1
ATOM 4327 C CA . ARG A 1 556 ? 26.005 6.678 -11.755 1.00 43.00 556 ARG A CA 1
ATOM 4328 C C . ARG A 1 556 ? 26.896 7.635 -10.960 1.00 43.00 556 ARG A C 1
ATOM 4330 O O . ARG A 1 556 ? 27.931 7.225 -10.441 1.00 43.00 556 ARG A O 1
ATOM 4337 N N . GLN A 1 557 ? 26.422 8.860 -10.750 1.00 35.06 557 GLN A N 1
ATOM 4338 C CA . GLN A 1 557 ? 26.764 9.637 -9.559 1.00 35.06 557 GLN A CA 1
ATOM 4339 C C . GLN A 1 557 ? 25.508 9.749 -8.696 1.00 35.06 557 GLN A C 1
ATOM 4341 O O . GLN A 1 557 ? 24.439 10.100 -9.190 1.00 35.06 557 GLN A O 1
ATOM 4346 N N . ASN A 1 558 ? 25.630 9.374 -7.423 1.00 33.81 558 ASN A N 1
ATOM 4347 C CA . ASN A 1 558 ? 24.505 9.355 -6.492 1.00 33.81 558 ASN A CA 1
ATOM 4348 C C . ASN A 1 558 ? 24.087 10.782 -6.122 1.00 33.81 558 ASN A C 1
ATOM 4350 O O . ASN A 1 558 ? 24.941 11.661 -5.973 1.00 33.81 558 ASN A O 1
ATOM 4354 N N . SER A 1 559 ? 22.789 10.985 -5.887 1.00 36.44 559 SER A N 1
ATOM 4355 C CA . SER A 1 559 ? 22.295 12.178 -5.205 1.00 36.44 559 SER A CA 1
ATOM 4356 C C . SER A 1 559 ? 22.962 12.307 -3.832 1.00 36.44 559 SER A C 1
ATOM 4358 O O . SER A 1 559 ? 23.080 11.347 -3.068 1.00 36.44 559 SER A O 1
ATOM 4360 N N . ARG A 1 560 ? 23.435 13.517 -3.525 1.00 36.94 560 ARG A N 1
ATOM 4361 C CA . ARG A 1 560 ? 23.974 13.885 -2.215 1.00 36.94 560 ARG A CA 1
ATOM 4362 C C . ARG A 1 560 ? 22.903 14.686 -1.487 1.00 36.94 560 ARG A C 1
ATOM 4364 O O . ARG A 1 560 ? 22.893 15.907 -1.567 1.00 36.94 560 ARG A O 1
ATOM 4371 N N . GLU A 1 561 ? 21.970 13.979 -0.864 1.00 37.81 561 GLU A N 1
ATOM 4372 C CA . GLU A 1 561 ? 20.827 14.587 -0.178 1.00 37.81 561 GLU A CA 1
ATOM 4373 C C . GLU A 1 561 ? 21.228 15.204 1.170 1.00 37.81 561 GLU A C 1
ATOM 4375 O O . GLU A 1 561 ? 22.091 14.683 1.885 1.00 37.81 561 GLU A O 1
ATOM 4380 N N . ASP A 1 562 ? 20.601 16.331 1.513 1.00 32.19 562 ASP A N 1
ATOM 4381 C CA . ASP A 1 562 ? 20.880 17.090 2.733 1.00 32.19 562 ASP A CA 1
ATOM 4382 C C . ASP A 1 562 ? 20.291 16.411 3.977 1.00 32.19 562 ASP A C 1
ATOM 4384 O O . ASP A 1 562 ? 19.144 16.634 4.369 1.00 32.19 562 ASP A O 1
ATOM 4388 N N . SER A 1 563 ? 21.112 15.612 4.659 1.00 33.09 563 SER A N 1
ATOM 4389 C CA . SER A 1 563 ? 20.773 15.050 5.967 1.00 33.09 563 SER A CA 1
ATOM 4390 C C . SER A 1 563 ? 20.815 16.131 7.059 1.00 33.09 563 SER A C 1
ATOM 4392 O O . SER A 1 563 ? 21.835 16.312 7.733 1.00 33.09 563 SER A O 1
ATOM 4394 N N . SER A 1 564 ? 19.705 16.845 7.258 1.00 38.00 564 SER A N 1
ATOM 4395 C CA . SER A 1 564 ? 19.531 17.801 8.358 1.00 38.00 564 SER A CA 1
ATOM 4396 C C . SER A 1 564 ? 18.332 17.447 9.249 1.00 38.00 564 SER A C 1
ATOM 4398 O O . SER A 1 564 ? 17.352 16.874 8.793 1.00 38.00 564 SER A O 1
ATOM 4400 N N . LEU A 1 565 ? 18.438 17.802 10.536 1.00 38.06 565 LEU A N 1
ATOM 4401 C CA . LEU A 1 565 ? 17.343 17.866 11.518 1.00 38.06 565 LEU A CA 1
ATOM 4402 C C . LEU A 1 565 ? 16.487 16.597 11.750 1.00 38.06 565 LEU A C 1
ATOM 4404 O O . LEU A 1 565 ? 15.319 16.558 11.390 1.00 38.06 565 LEU A O 1
ATOM 4408 N N . SER A 1 566 ? 16.993 15.677 12.582 1.00 35.97 566 SER A N 1
ATOM 4409 C CA . SER A 1 566 ? 16.328 15.394 13.874 1.00 35.97 566 SER A CA 1
ATOM 4410 C C . SER A 1 566 ? 17.192 14.526 14.801 1.00 35.97 566 SER A C 1
ATOM 4412 O O . SER A 1 566 ? 17.421 13.347 14.534 1.00 35.97 566 SER A O 1
ATOM 4414 N N . LYS A 1 567 ? 17.615 15.086 15.939 1.00 41.38 567 LYS A N 1
ATOM 4415 C CA . LYS A 1 567 ? 17.927 14.320 17.154 1.00 41.38 567 LYS A CA 1
ATOM 4416 C C . LYS A 1 567 ? 16.824 14.631 18.160 1.00 41.38 567 LYS A C 1
ATOM 4418 O O . LYS A 1 567 ? 16.772 15.787 18.557 1.00 41.38 567 LYS A O 1
ATOM 4423 N N . ASP A 1 568 ? 16.037 13.648 18.603 1.00 34.94 568 ASP A N 1
ATOM 4424 C CA . ASP A 1 568 ? 15.624 13.589 20.015 1.00 34.94 568 ASP A CA 1
ATOM 4425 C C . ASP A 1 568 ? 14.944 12.270 20.439 1.00 34.94 568 ASP A C 1
ATOM 4427 O O . ASP A 1 568 ? 14.491 11.482 19.611 1.00 34.94 568 ASP A O 1
ATOM 4431 N N . SER A 1 569 ? 14.803 12.085 21.756 1.00 37.56 569 SER A N 1
ATOM 4432 C CA . SER A 1 569 ? 13.831 11.190 22.419 1.00 37.56 569 SER A CA 1
ATOM 4433 C C . SER A 1 569 ? 13.936 9.665 22.198 1.00 37.56 569 SER A C 1
ATOM 4435 O O . SER A 1 569 ? 12.941 8.970 22.001 1.00 37.56 569 SER A O 1
ATOM 4437 N N . GLY A 1 570 ? 15.131 9.092 22.363 1.00 31.45 570 GLY A N 1
ATOM 4438 C CA . GLY A 1 570 ? 15.274 7.645 22.587 1.00 31.45 570 GLY A CA 1
ATOM 4439 C C . GLY A 1 570 ? 14.940 7.235 24.031 1.00 31.45 570 GLY A C 1
ATOM 4440 O O . GLY A 1 570 ? 15.833 7.235 24.875 1.00 31.45 570 GLY A O 1
ATOM 4441 N N . LEU A 1 571 ? 13.687 6.859 24.320 1.00 38.31 571 LEU A N 1
ATOM 4442 C CA . LEU A 1 571 ? 13.283 6.266 25.610 1.00 38.31 571 LEU A CA 1
ATOM 4443 C C . LEU A 1 571 ? 13.206 4.725 25.532 1.00 38.31 571 LEU A C 1
ATOM 4445 O O . LEU A 1 571 ? 12.587 4.198 24.606 1.00 38.31 571 LEU A O 1
ATOM 4449 N N . PRO A 1 572 ? 13.788 3.976 26.491 1.00 46.62 572 PRO A N 1
ATOM 4450 C CA . PRO A 1 572 ? 13.750 2.517 26.486 1.00 46.62 572 PRO A CA 1
ATOM 4451 C C . PRO A 1 572 ? 12.458 1.984 27.123 1.00 46.62 572 PRO A C 1
ATOM 4453 O O . PRO A 1 572 ? 12.188 2.243 28.294 1.00 46.62 572 PRO A O 1
ATOM 4456 N N . LEU A 1 573 ? 11.694 1.176 26.382 1.00 34.75 573 LEU A N 1
ATOM 4457 C CA . LEU A 1 573 ? 10.559 0.421 26.924 1.00 34.75 573 LEU A CA 1
ATOM 4458 C C . LEU A 1 573 ? 10.933 -1.043 27.191 1.00 34.75 573 LEU A C 1
ATOM 4460 O O . LEU A 1 573 ? 11.597 -1.704 26.391 1.00 34.75 573 LEU A O 1
ATOM 4464 N N . SER A 1 574 ? 10.528 -1.521 28.366 1.00 36.16 574 SER A N 1
ATOM 4465 C CA . SER A 1 574 ? 10.970 -2.775 28.975 1.00 36.16 574 SER A CA 1
ATOM 4466 C C . SER A 1 574 ? 10.640 -4.022 28.153 1.00 36.16 574 SER A C 1
ATOM 4468 O O . SER A 1 574 ? 9.513 -4.206 27.697 1.00 36.16 574 SER A O 1
ATOM 4470 N N . ARG A 1 575 ? 11.592 -4.960 28.082 1.00 37.16 575 ARG A N 1
ATOM 4471 C CA . ARG A 1 575 ? 11.283 -6.359 27.758 1.00 37.16 575 ARG A CA 1
ATOM 4472 C C . ARG A 1 575 ? 10.632 -7.029 28.966 1.00 37.16 575 ARG A C 1
ATOM 4474 O O . ARG A 1 575 ? 11.276 -7.139 30.006 1.00 37.16 575 ARG A O 1
ATOM 4481 N N . SER A 1 576 ? 9.425 -7.556 28.778 1.00 36.03 576 SER A N 1
ATOM 4482 C CA . SER A 1 576 ? 8.746 -8.407 29.756 1.00 36.03 576 SER A CA 1
ATOM 4483 C C . SER A 1 576 ? 8.282 -9.716 29.119 1.00 36.03 576 SER A C 1
ATOM 4485 O O . SER A 1 576 ? 7.600 -9.735 28.098 1.00 36.03 576 SER A O 1
ATOM 4487 N N . SER A 1 577 ? 8.664 -10.812 29.764 1.00 33.94 577 SER A N 1
ATOM 4488 C CA . SER A 1 577 ? 8.006 -12.123 29.757 1.00 33.94 577 SER A CA 1
ATOM 4489 C C . SER A 1 577 ? 6.509 -12.018 30.141 1.00 33.94 577 SER A C 1
ATOM 4491 O O . SER A 1 577 ? 6.149 -11.075 30.838 1.00 33.94 577 SER A O 1
ATOM 4493 N N . SER A 1 578 ? 5.598 -12.948 29.812 1.00 33.59 578 SER A N 1
ATOM 4494 C CA . SER A 1 578 ? 5.668 -14.216 29.044 1.00 33.59 578 SER A CA 1
ATOM 4495 C C . SER A 1 578 ? 4.268 -14.891 28.973 1.00 33.59 578 SER A C 1
ATOM 4497 O O . SER A 1 578 ? 3.303 -14.380 29.529 1.00 33.59 578 SER A O 1
ATOM 4499 N N . THR A 1 579 ? 4.211 -16.113 28.413 1.00 36.03 579 THR A N 1
ATOM 4500 C CA . THR A 1 579 ? 3.217 -17.202 28.636 1.00 36.03 579 THR A CA 1
ATOM 4501 C C . THR A 1 579 ? 1.891 -17.252 27.854 1.00 36.03 579 THR A C 1
ATOM 4503 O O . THR A 1 579 ? 1.343 -16.256 27.407 1.00 36.03 579 THR A O 1
ATOM 4506 N N . HIS A 1 580 ? 1.414 -18.503 27.745 1.00 33.38 580 HIS A N 1
ATOM 4507 C CA . HIS A 1 580 ? 0.078 -18.997 27.388 1.00 33.38 580 HIS A CA 1
ATOM 4508 C C . HIS A 1 580 ? -0.512 -18.677 26.006 1.00 33.38 580 HIS A C 1
ATOM 4510 O O . HIS A 1 580 ? -1.368 -17.819 25.840 1.00 33.38 580 HIS A O 1
ATOM 4516 N N . SER A 1 581 ? -0.189 -19.564 25.057 1.00 33.97 581 SER A N 1
ATOM 4517 C CA . SER A 1 581 ? -1.140 -19.998 24.029 1.00 33.97 581 SER A CA 1
ATOM 4518 C C . SER A 1 581 ? -1.814 -21.299 24.484 1.00 33.97 581 SER A C 1
ATOM 4520 O O . SER A 1 581 ? -1.134 -22.309 24.662 1.00 33.97 581 SER A O 1
ATOM 4522 N N . LEU A 1 582 ? -3.137 -21.280 24.654 1.00 38.44 582 LEU A N 1
ATOM 4523 C CA . LEU A 1 582 ? -4.006 -22.461 24.726 1.00 38.44 582 LEU A CA 1
ATOM 4524 C C . LEU A 1 582 ? -5.306 -22.105 23.998 1.00 38.44 582 LEU A C 1
ATOM 4526 O O . LEU A 1 582 ? -6.154 -21.414 24.554 1.00 38.44 582 LEU A O 1
ATOM 4530 N N . GLY A 1 583 ? -5.407 -22.525 22.736 1.00 35.16 583 GLY A N 1
ATOM 4531 C CA . GLY A 1 583 ? -6.536 -22.232 21.858 1.00 35.16 583 GLY A CA 1
ATOM 4532 C C . GLY A 1 583 ? -7.444 -23.444 21.655 1.00 35.16 583 GLY A C 1
ATOM 4533 O O . GLY A 1 583 ? -6.983 -24.496 21.224 1.00 35.16 583 GLY A O 1
ATOM 4534 N N . ASP A 1 584 ? -8.718 -23.224 21.956 1.00 35.12 584 ASP A N 1
ATOM 4535 C CA . ASP A 1 584 ? -9.927 -23.811 21.374 1.00 35.12 584 ASP A CA 1
ATOM 4536 C C . ASP A 1 584 ? -10.175 -25.333 21.379 1.00 35.12 584 ASP A C 1
ATOM 4538 O O . ASP A 1 584 ? -9.572 -26.157 20.691 1.00 35.12 584 ASP A O 1
ATOM 4542 N N . LEU A 1 585 ? -11.238 -25.654 22.121 1.00 34.03 585 LEU A N 1
ATOM 4543 C CA . LEU A 1 585 ? -12.043 -26.869 22.057 1.00 34.03 585 LEU A CA 1
ATOM 4544 C C . LEU A 1 585 ? -12.659 -27.062 20.660 1.00 34.03 585 LEU A C 1
ATOM 4546 O O . LEU A 1 585 ? -13.000 -26.094 19.983 1.00 34.03 585 LEU A O 1
ATOM 4550 N N . LYS A 1 586 ? -12.913 -28.319 20.273 1.00 38.62 586 LYS A N 1
ATOM 4551 C CA . LYS A 1 586 ? -13.566 -28.663 19.001 1.00 38.62 586 LYS A CA 1
ATOM 4552 C C . LYS A 1 586 ? -14.846 -29.477 19.215 1.00 38.62 586 LYS A C 1
ATOM 4554 O O . LYS A 1 586 ? -14.825 -30.488 19.903 1.00 38.62 586 LYS A O 1
ATOM 4559 N N . GLU A 1 587 ? -15.910 -29.012 18.562 1.00 33.22 587 GLU A N 1
ATOM 4560 C CA . GLU A 1 587 ? -17.144 -29.709 18.157 1.00 33.22 587 GLU A CA 1
ATOM 4561 C C . GLU A 1 587 ? -17.967 -30.535 19.169 1.00 33.22 587 GLU A C 1
ATOM 4563 O O . GLU A 1 587 ? -17.613 -31.623 19.616 1.00 33.22 587 GLU A O 1
ATOM 4568 N N . ASN A 1 588 ? -19.195 -30.043 19.350 1.00 39.38 588 ASN A N 1
ATOM 4569 C CA . ASN A 1 588 ? -20.440 -30.772 19.605 1.00 39.38 588 ASN A CA 1
ATOM 4570 C C . ASN A 1 588 ? -20.463 -32.265 19.215 1.00 39.38 588 ASN A C 1
ATOM 4572 O O . ASN A 1 588 ? -20.169 -32.619 18.070 1.00 39.38 588 ASN A O 1
ATOM 4576 N N . ARG A 1 589 ? -21.117 -33.083 20.054 1.00 33.31 589 ARG A N 1
ATOM 4577 C CA . ARG A 1 589 ? -22.110 -34.042 19.538 1.00 33.31 589 ARG A CA 1
ATOM 4578 C C . ARG A 1 589 ? -23.238 -34.333 20.529 1.00 33.31 589 ARG A C 1
ATOM 4580 O O . ARG A 1 589 ? -23.081 -34.163 21.734 1.00 33.31 589 ARG A O 1
ATOM 4587 N N . GLU A 1 590 ? -24.388 -34.723 19.991 1.00 39.25 590 GLU A N 1
ATOM 4588 C CA . GLU A 1 590 ? -25.625 -34.970 20.734 1.00 39.25 590 GLU A CA 1
ATOM 4589 C C . GLU A 1 590 ? -25.602 -36.310 21.487 1.00 39.25 590 GLU A C 1
ATOM 4591 O O . GLU A 1 590 ? -24.929 -37.248 21.062 1.00 39.25 590 GLU A O 1
ATOM 4596 N N . MET A 1 591 ? -26.454 -36.449 22.513 1.00 33.28 591 MET A N 1
ATOM 4597 C CA . MET A 1 591 ? -27.406 -37.572 22.588 1.00 33.28 591 MET A CA 1
ATOM 4598 C C . MET A 1 591 ? -28.453 -37.379 23.696 1.00 33.28 591 MET A C 1
ATOM 4600 O O . MET A 1 591 ? -28.185 -36.817 24.756 1.00 33.28 591 MET A O 1
ATOM 4604 N N . SER A 1 592 ? -29.669 -37.863 23.448 1.00 34.75 592 SER A N 1
ATOM 4605 C CA . SER A 1 592 ? -30.798 -37.818 24.386 1.00 34.75 592 SER A CA 1
ATOM 4606 C C . SER A 1 592 ? -30.715 -38.906 25.472 1.00 34.75 592 SER A C 1
ATOM 4608 O O . SER A 1 592 ? -30.199 -39.989 25.209 1.00 34.75 592 SER A O 1
ATOM 4610 N N . SER A 1 593 ? -31.383 -38.715 26.625 1.00 34.53 593 SER A N 1
ATOM 4611 C CA . SER A 1 593 ? -32.626 -39.459 26.972 1.00 34.53 593 SER A CA 1
ATOM 4612 C C . SER A 1 593 ? -32.919 -39.695 28.480 1.00 34.53 593 SER A C 1
ATOM 4614 O O . SER A 1 593 ? -32.038 -39.729 29.326 1.00 34.53 593 SER A O 1
ATOM 4616 N N . LEU A 1 594 ? -34.217 -39.907 28.754 1.00 33.53 594 LEU A N 1
ATOM 4617 C CA . LEU A 1 594 ? -34.857 -40.697 29.829 1.00 33.53 594 LEU A CA 1
ATOM 4618 C C . LEU A 1 594 ? -34.695 -40.378 31.351 1.00 33.53 594 LEU A C 1
ATOM 4620 O O . LEU A 1 594 ? -33.782 -40.826 32.028 1.00 33.53 594 LEU A O 1
ATOM 4624 N N . VAL A 1 595 ? -35.807 -39.866 31.913 1.00 36.06 595 VAL A N 1
ATOM 4625 C CA . VAL A 1 595 ? -36.669 -40.530 32.938 1.00 36.06 595 VAL A CA 1
ATOM 4626 C C . VAL A 1 595 ? -36.221 -40.686 34.416 1.00 36.06 595 VAL A C 1
ATOM 4628 O O . VAL A 1 595 ? -35.285 -41.389 34.761 1.00 36.06 595 VAL A O 1
ATOM 4631 N N . ARG A 1 596 ? -37.095 -40.160 35.302 1.00 38.50 596 ARG A N 1
ATOM 4632 C CA . ARG A 1 596 ? -37.438 -40.562 36.696 1.00 38.50 596 ARG A CA 1
ATOM 4633 C C . ARG A 1 596 ? -36.375 -41.282 37.560 1.00 38.50 596 ARG A C 1
ATOM 4635 O O . ARG A 1 596 ? -36.185 -42.487 37.421 1.00 38.50 596 ARG A O 1
ATOM 4642 N N . ARG A 1 597 ? -36.133 -40.708 38.747 1.00 34.22 597 ARG A N 1
ATOM 4643 C CA . ARG A 1 597 ? -36.850 -41.086 39.996 1.00 34.22 597 ARG A CA 1
ATOM 4644 C C . ARG A 1 597 ? -36.613 -40.055 41.104 1.00 34.22 597 ARG A C 1
ATOM 4646 O O . ARG A 1 597 ? -35.577 -39.409 41.136 1.00 34.22 597 ARG A O 1
ATOM 4653 N N . GLY A 1 598 ? -37.570 -39.934 42.023 1.00 38.06 598 GLY A N 1
ATOM 4654 C CA . GLY A 1 598 ? -37.398 -39.200 43.279 1.00 38.06 598 GLY A CA 1
ATOM 4655 C C . GLY A 1 598 ? -37.428 -40.147 44.479 1.00 38.06 598 GLY A C 1
ATOM 4656 O O . GLY A 1 598 ? -38.088 -41.186 44.432 1.00 38.06 598 GLY A O 1
ATOM 4657 N N . SER A 1 599 ? -36.752 -39.773 45.564 1.00 36.78 599 SER A N 1
ATOM 4658 C CA . SER A 1 599 ? -36.919 -40.389 46.886 1.00 36.78 599 SER A CA 1
ATOM 4659 C C . SER A 1 599 ? -36.477 -39.416 47.978 1.00 36.78 599 SER A C 1
ATOM 4661 O O . SER A 1 599 ? -35.304 -39.053 48.037 1.00 36.78 599 SER A O 1
ATOM 4663 N N . GLY A 1 600 ? -37.393 -39.001 48.852 1.00 42.50 600 GLY A N 1
ATOM 4664 C CA . GLY A 1 600 ? -37.056 -38.158 50.000 1.00 42.50 600 GLY A CA 1
ATOM 4665 C C . GLY A 1 600 ? -36.597 -38.971 51.214 1.00 42.50 600 GLY A C 1
ATOM 4666 O O . GLY A 1 600 ? -37.172 -40.015 51.516 1.00 42.50 600 GLY A O 1
ATOM 4667 N N . LYS A 1 601 ? -35.614 -38.446 51.952 1.00 39.81 601 LYS A N 1
ATOM 4668 C CA . LYS A 1 601 ? -35.322 -38.740 53.369 1.00 39.81 601 LYS A CA 1
ATOM 4669 C C . LYS A 1 601 ? -34.918 -37.403 54.006 1.00 39.81 601 LYS A C 1
ATOM 4671 O O . LYS A 1 601 ? -34.078 -36.710 53.456 1.00 39.81 601 LYS A O 1
ATOM 4676 N N . ARG A 1 602 ? -35.723 -36.861 54.924 1.00 38.16 602 ARG A N 1
ATOM 4677 C CA . ARG A 1 602 ? -35.837 -37.141 56.377 1.00 38.16 602 ARG A CA 1
ATOM 4678 C C . ARG A 1 602 ? -34.850 -36.284 57.183 1.00 38.16 602 ARG A C 1
ATOM 4680 O O . ARG A 1 602 ? -33.666 -36.259 56.888 1.00 38.16 602 ARG A O 1
ATOM 4687 N N . ARG A 1 603 ? -35.388 -35.576 58.182 1.00 42.03 603 ARG A N 1
ATOM 4688 C CA . ARG A 1 603 ? -34.660 -34.694 59.109 1.00 42.03 603 ARG A CA 1
ATOM 4689 C C . ARG A 1 603 ? -33.686 -35.489 59.979 1.00 42.03 603 ARG A C 1
ATOM 4691 O O . ARG A 1 603 ? -34.063 -36.563 60.438 1.00 42.03 603 ARG A O 1
ATOM 4698 N N . GLU A 1 604 ? -32.597 -34.845 60.381 1.00 35.41 604 GLU A N 1
ATOM 4699 C CA . GLU A 1 604 ? -32.093 -34.932 61.757 1.00 35.41 604 GLU A CA 1
ATOM 4700 C C . GLU A 1 604 ? -31.864 -33.511 62.287 1.00 35.41 604 GLU A C 1
ATOM 4702 O O . GLU A 1 604 ? -31.569 -32.599 61.514 1.00 35.41 604 GLU A O 1
ATOM 4707 N N . LEU A 1 605 ? -32.069 -33.303 63.591 1.00 39.28 605 LEU A N 1
ATOM 4708 C CA . LEU A 1 605 ? -31.785 -32.030 64.255 1.00 39.28 605 LEU A CA 1
ATOM 4709 C C . LEU A 1 605 ? -30.396 -32.087 64.896 1.00 39.28 605 LEU A C 1
ATOM 4711 O O . LEU A 1 605 ? -30.005 -33.122 65.431 1.00 39.28 605 LEU A O 1
ATOM 4715 N N . LYS A 1 606 ? -29.707 -30.945 64.950 1.00 41.81 606 LYS A N 1
ATOM 4716 C CA . LYS A 1 606 ? -28.644 -30.702 65.932 1.00 41.81 606 LYS A CA 1
ATOM 4717 C C . LYS A 1 606 ? -28.979 -29.448 66.730 1.00 41.81 606 LYS A C 1
ATOM 4719 O O . LYS A 1 606 ? -29.296 -28.410 66.158 1.00 41.81 606 LYS A O 1
ATOM 4724 N N . THR A 1 607 ? -28.955 -29.584 68.049 1.00 43.34 607 THR A N 1
ATOM 4725 C CA . THR A 1 607 ? -29.145 -28.501 69.021 1.00 43.34 607 THR A CA 1
ATOM 4726 C C . THR A 1 607 ? -27.891 -27.620 69.119 1.00 43.34 607 THR A C 1
ATOM 4728 O O . THR A 1 607 ? -26.798 -28.095 68.800 1.00 43.34 607 THR A O 1
ATOM 4731 N N . PRO A 1 608 ? -28.022 -26.347 69.536 1.00 44.03 608 PRO A N 1
ATOM 4732 C CA . PRO A 1 608 ? -26.911 -25.397 69.543 1.00 44.03 608 PRO A CA 1
ATOM 4733 C C . PRO A 1 608 ? -25.873 -25.701 70.631 1.00 44.03 608 PRO A C 1
ATOM 4735 O O . PRO A 1 608 ? -26.181 -26.305 71.660 1.00 44.03 608 PRO A O 1
ATOM 4738 N N . ILE A 1 609 ? -24.640 -25.239 70.405 1.00 37.69 609 ILE A N 1
ATOM 4739 C CA . ILE A 1 609 ? -23.552 -25.281 71.388 1.00 37.69 609 ILE A CA 1
ATOM 4740 C C . ILE A 1 609 ? -23.581 -24.004 72.231 1.00 37.69 609 ILE A C 1
ATOM 4742 O O . ILE A 1 609 ? -23.740 -22.900 71.716 1.00 37.69 609 ILE A O 1
ATOM 4746 N N . ASN A 1 610 ? -23.419 -24.190 73.536 1.00 39.59 610 ASN A N 1
ATOM 4747 C CA . ASN A 1 610 ? -23.377 -23.143 74.546 1.00 39.59 610 ASN A CA 1
ATOM 4748 C C . ASN A 1 610 ? -22.075 -22.325 74.425 1.00 39.59 610 ASN A C 1
ATOM 4750 O O . ASN A 1 610 ? -20.998 -22.921 74.387 1.00 39.59 610 ASN A O 1
ATOM 4754 N N . TYR A 1 611 ? -22.155 -20.992 74.411 1.00 39.81 611 TYR A N 1
ATOM 4755 C CA . TYR A 1 611 ? -20.988 -20.110 74.534 1.00 39.81 611 TYR A CA 1
ATOM 4756 C C . TYR A 1 611 ? -21.228 -19.051 75.606 1.00 39.81 611 TYR A C 1
ATOM 4758 O O . TYR A 1 611 ? -22.306 -18.470 75.692 1.00 39.81 611 TYR A O 1
ATOM 4766 N N . GLN A 1 612 ? -20.223 -18.861 76.459 1.00 36.25 612 GLN A N 1
ATOM 4767 C CA . GLN A 1 612 ? -20.344 -18.073 77.682 1.00 36.25 612 GLN A CA 1
ATOM 4768 C C . GLN A 1 612 ? -20.138 -16.580 77.440 1.00 36.25 612 GLN A C 1
ATOM 4770 O O . GLN A 1 612 ? -19.269 -16.173 76.669 1.00 36.25 612 GLN A O 1
ATOM 4775 N N . ASP A 1 613 ? -20.897 -15.794 78.197 1.00 35.16 613 ASP A N 1
ATOM 4776 C CA . ASP A 1 613 ? -20.715 -14.359 78.371 1.00 35.16 613 ASP A CA 1
ATOM 4777 C C . ASP A 1 613 ? -19.312 -14.024 78.923 1.00 35.16 613 ASP A C 1
ATOM 4779 O O . ASP A 1 613 ? -18.776 -14.730 79.786 1.00 35.16 613 ASP A O 1
ATOM 4783 N N . LYS A 1 614 ? -18.726 -12.935 78.415 1.00 42.81 614 LYS A N 1
ATOM 4784 C CA . LYS A 1 614 ? -17.506 -12.297 78.924 1.00 42.81 614 LYS A CA 1
ATOM 4785 C C . LYS A 1 614 ? -17.552 -10.789 78.677 1.00 42.81 614 LYS A C 1
ATOM 4787 O O . LYS A 1 614 ? -16.990 -10.282 77.707 1.00 42.81 614 LYS A O 1
ATOM 4792 N N . SER A 1 615 ? -18.151 -10.078 79.624 1.00 38.22 615 SER A N 1
ATOM 4793 C CA . SER A 1 615 ? -18.002 -8.633 79.793 1.00 38.22 615 SER A CA 1
ATOM 4794 C C . SER A 1 615 ? -16.528 -8.196 79.811 1.00 38.22 615 SER A C 1
ATOM 4796 O O . SER A 1 615 ? -15.728 -8.746 80.574 1.00 38.22 615 SER A O 1
ATOM 4798 N N . LEU A 1 616 ? -16.190 -7.151 79.055 1.00 41.00 616 LEU A N 1
ATOM 4799 C CA . LEU A 1 616 ? -14.934 -6.409 79.186 1.00 41.00 616 LEU A CA 1
ATOM 4800 C C . LEU A 1 616 ? -15.222 -4.907 79.072 1.00 41.00 616 LEU A C 1
ATOM 4802 O O . LEU A 1 616 ? -15.897 -4.466 78.147 1.00 41.00 616 LEU A O 1
ATOM 4806 N N . GLU A 1 617 ? -14.741 -4.133 80.043 1.00 37.94 617 GLU A N 1
ATOM 4807 C CA . GLU A 1 617 ? -14.926 -2.681 80.092 1.00 37.94 617 GLU A CA 1
ATOM 4808 C C . GLU A 1 617 ? -13.877 -1.924 79.250 1.00 37.94 617 GLU A C 1
ATOM 4810 O O . GLU A 1 617 ? -12.801 -2.458 78.985 1.00 37.94 617 GLU A O 1
ATOM 4815 N N . ARG A 1 618 ? -14.131 -0.615 79.048 1.00 33.12 618 ARG A N 1
ATOM 4816 C CA . ARG A 1 618 ? -13.154 0.452 78.708 1.00 33.12 618 ARG A CA 1
ATOM 4817 C C . ARG A 1 618 ? -12.568 0.391 77.280 1.00 33.12 618 ARG A C 1
ATOM 4819 O O . ARG A 1 618 ? -12.372 -0.671 76.714 1.00 33.12 618 ARG A O 1
ATOM 4826 N N . ASN A 1 619 ? -12.251 1.505 76.613 1.00 33.28 619 ASN A N 1
ATOM 4827 C CA . ASN A 1 619 ? -12.360 2.940 76.937 1.00 33.28 619 ASN A CA 1
ATOM 4828 C C . ASN A 1 619 ? -12.793 3.714 75.674 1.00 33.28 619 ASN A C 1
ATOM 4830 O O . ASN A 1 619 ? -12.438 3.319 74.566 1.00 33.28 619 ASN A O 1
ATOM 4834 N N . GLN A 1 620 ? -13.458 4.863 75.836 1.00 36.12 620 GLN A N 1
ATOM 4835 C CA . GLN A 1 620 ? -13.580 5.872 74.775 1.00 36.12 620 GLN A CA 1
ATOM 4836 C C . GLN A 1 620 ? -12.620 7.037 75.062 1.00 36.12 620 GLN A C 1
ATOM 4838 O O . GLN A 1 620 ? -12.781 7.732 76.063 1.00 36.12 620 GLN A O 1
ATOM 4843 N N . GLU A 1 621 ? -11.637 7.278 74.188 1.00 39.25 621 GLU A N 1
ATOM 4844 C CA . GLU A 1 621 ? -10.820 8.501 74.224 1.00 39.25 621 GLU A CA 1
ATOM 4845 C C . GLU A 1 621 ? -11.393 9.567 73.280 1.00 39.25 621 GLU A C 1
ATOM 4847 O O . GLU A 1 621 ? -11.309 9.458 72.056 1.00 39.25 621 GLU A O 1
ATOM 4852 N N . THR A 1 622 ? -11.930 10.649 73.843 1.00 37.41 622 THR A N 1
ATOM 4853 C CA . THR A 1 622 ? -12.399 11.809 73.075 1.00 37.41 622 THR A CA 1
ATOM 4854 C C . THR A 1 622 ? -11.225 12.674 72.604 1.00 37.41 622 THR A C 1
ATOM 4856 O O . THR A 1 622 ? -10.688 13.477 73.373 1.00 37.41 622 THR A O 1
ATOM 4859 N N . ARG A 1 623 ? -10.834 12.571 71.328 1.00 39.38 623 ARG A N 1
ATOM 4860 C CA . ARG A 1 623 ? -9.841 13.481 70.728 1.00 39.38 623 ARG A CA 1
ATOM 4861 C C . ARG A 1 623 ? -10.485 14.777 70.235 1.00 39.38 623 ARG A C 1
ATOM 4863 O O . ARG A 1 623 ? -10.999 14.848 69.124 1.00 39.38 623 ARG A O 1
ATOM 4870 N N . ASN A 1 624 ? -10.389 15.824 71.051 1.00 36.62 624 ASN A N 1
ATOM 4871 C CA . ASN A 1 624 ? -10.696 17.192 70.636 1.00 36.62 624 ASN A CA 1
ATOM 4872 C C . ASN A 1 624 ? -9.693 17.677 69.574 1.00 36.62 624 ASN A C 1
ATOM 4874 O O . ASN A 1 624 ? -8.500 17.777 69.862 1.00 36.62 624 ASN A O 1
ATOM 4878 N N . ILE A 1 625 ? -10.173 18.062 68.389 1.00 40.84 625 ILE A N 1
ATOM 4879 C CA . ILE A 1 625 ? -9.386 18.815 67.401 1.00 40.84 625 ILE A CA 1
ATOM 4880 C C . ILE A 1 625 ? -9.899 20.256 67.373 1.00 40.84 625 ILE A C 1
ATOM 4882 O O . ILE A 1 625 ? -11.040 20.521 67.003 1.00 40.84 625 ILE A O 1
ATOM 4886 N N . LYS A 1 626 ? -9.037 21.202 67.761 1.00 44.06 626 LYS A N 1
ATOM 4887 C CA . LYS A 1 626 ? -9.267 22.631 67.519 1.00 44.06 626 LYS A CA 1
ATOM 4888 C C . LYS A 1 626 ? -9.109 22.916 66.028 1.00 44.06 626 LYS A C 1
ATOM 4890 O O . LYS A 1 626 ? -8.054 22.625 65.471 1.00 44.06 626 LYS A O 1
ATOM 4895 N N . VAL A 1 627 ? -10.078 23.609 65.437 1.00 45.06 627 VAL A N 1
ATOM 4896 C CA . VAL A 1 627 ? -9.868 24.381 64.206 1.00 45.06 627 VAL A CA 1
ATOM 4897 C C . VAL A 1 627 ? -9.971 25.860 64.567 1.00 45.06 627 VAL A C 1
ATOM 4899 O O . VAL A 1 627 ? -10.954 26.298 65.161 1.00 45.06 627 VAL A O 1
ATOM 4902 N N . LEU A 1 628 ? -8.922 26.621 64.257 1.00 46.56 628 LEU A N 1
ATOM 4903 C CA . LEU A 1 628 ? -8.922 28.079 64.355 1.00 46.56 628 LEU A CA 1
ATOM 4904 C C . LEU A 1 628 ? -9.690 28.649 63.160 1.00 46.56 628 LEU A C 1
ATOM 4906 O O . LEU A 1 628 ? -9.400 28.297 62.020 1.00 46.56 628 LEU A O 1
ATOM 4910 N N . GLY A 1 629 ? -10.651 29.534 63.417 1.00 46.62 629 GLY A N 1
ATOM 4911 C CA . GLY A 1 629 ? -11.333 30.276 62.359 1.00 46.62 629 GLY A CA 1
ATOM 4912 C C . GLY A 1 629 ? -10.544 31.512 61.921 1.00 46.62 629 GLY A C 1
ATOM 4913 O O . GLY A 1 629 ? -9.867 32.144 62.731 1.00 46.62 629 GLY A O 1
ATOM 4914 N N . VAL A 1 630 ? -10.709 31.898 60.657 1.00 44.75 630 VAL A N 1
ATOM 4915 C CA . VAL A 1 630 ? -10.380 33.230 60.129 1.00 44.75 630 VAL A CA 1
ATOM 4916 C C . VAL A 1 630 ? -11.581 33.703 59.308 1.00 44.75 630 VAL A C 1
ATOM 4918 O O . VAL A 1 630 ? -12.225 32.895 58.642 1.00 44.75 630 VAL A O 1
ATOM 4921 N N . LYS A 1 631 ? -11.905 34.998 59.379 1.00 51.69 631 LYS A N 1
ATOM 4922 C CA . LYS A 1 631 ? -12.890 35.639 58.497 1.00 51.69 631 LYS A CA 1
ATOM 4923 C C . LYS A 1 631 ? -12.176 36.285 57.313 1.00 51.69 631 LYS A C 1
ATOM 4925 O O . LYS A 1 631 ? -11.231 37.039 57.547 1.00 51.69 631 LYS A O 1
ATOM 4930 N N . ASN A 1 632 ? -12.677 36.056 56.103 1.00 42.75 632 ASN A N 1
ATOM 4931 C CA . ASN A 1 632 ? -13.261 37.082 55.222 1.00 42.75 632 ASN A CA 1
ATOM 4932 C C . ASN A 1 632 ? -13.765 36.430 53.930 1.00 42.75 632 ASN A C 1
ATOM 4934 O O . ASN A 1 632 ? -13.039 35.556 53.413 1.00 42.75 632 ASN A O 1
#

InterPro domains:
  IPR025901 Kinesin-associated microtubule-binding domain [PF13931] (463-497)

pLDDT: mean 70.93, std 20.68, range [30.5, 95.56]